Protein AF-A0A7S1WUM9-F1 (afdb_monomer)

Structure (mmCIF, N/CA/C/O backbone):
data_AF-A0A7S1WUM9-F1
#
_entry.id   AF-A0A7S1WUM9-F1
#
loop_
_atom_site.group_PDB
_atom_site.id
_atom_site.type_symbol
_atom_site.label_atom_id
_atom_site.label_alt_id
_atom_site.label_comp_id
_atom_site.label_asym_id
_atom_site.label_entity_id
_atom_site.label_seq_id
_atom_site.pdbx_PDB_ins_code
_atom_site.Cartn_x
_atom_site.Cartn_y
_atom_site.Cartn_z
_atom_site.occupancy
_atom_site.B_iso_or_equiv
_atom_site.auth_seq_id
_atom_site.auth_comp_id
_atom_site.auth_asym_id
_atom_site.auth_atom_id
_atom_site.pdbx_PDB_model_num
ATOM 1 N N . VAL A 1 1 ? 24.558 -25.587 -34.928 1.00 69.81 1 VAL A N 1
ATOM 2 C CA . VAL A 1 1 ? 23.870 -26.455 -33.941 1.00 69.81 1 VAL A CA 1
ATOM 3 C C . VAL A 1 1 ? 24.224 -26.083 -32.507 1.00 69.81 1 VAL A C 1
ATOM 5 O O . VAL A 1 1 ? 23.388 -25.421 -31.928 1.00 69.81 1 VAL A O 1
ATOM 8 N N . GLU A 1 2 ? 25.403 -26.386 -31.938 1.00 59.47 2 GLU A N 1
ATOM 9 C CA . GLU A 1 2 ? 25.728 -25.939 -30.555 1.00 59.47 2 GLU A CA 1
ATOM 10 C C . GLU A 1 2 ? 25.778 -24.409 -30.429 1.00 59.47 2 GLU A C 1
ATOM 12 O O . GLU A 1 2 ? 25.029 -23.857 -29.640 1.00 59.47 2 GLU A O 1
ATOM 17 N N . ALA A 1 3 ? 26.502 -23.709 -31.309 1.00 61.97 3 ALA A N 1
ATOM 18 C CA . ALA A 1 3 ? 26.532 -22.238 -31.314 1.00 61.97 3 ALA A CA 1
ATOM 19 C C . ALA A 1 3 ? 25.175 -21.573 -31.644 1.00 61.97 3 ALA A C 1
ATOM 21 O O . ALA A 1 3 ? 24.934 -20.433 -31.272 1.00 61.97 3 ALA A O 1
ATOM 22 N N . GLU A 1 4 ? 24.275 -22.276 -32.343 1.00 60.28 4 GLU A N 1
ATOM 23 C CA . GLU A 1 4 ? 22.903 -21.789 -32.590 1.00 60.28 4 GLU A CA 1
ATOM 24 C C . GLU A 1 4 ? 21.967 -22.080 -31.412 1.00 60.28 4 GLU A C 1
ATOM 26 O O . GLU A 1 4 ? 20.966 -21.392 -31.249 1.00 60.28 4 GLU A O 1
ATOM 31 N N . ALA A 1 5 ? 22.257 -23.111 -30.614 1.00 61.12 5 ALA A N 1
ATOM 32 C CA . ALA A 1 5 ? 21.533 -23.406 -29.385 1.00 61.12 5 ALA A CA 1
ATOM 33 C C . ALA A 1 5 ? 21.962 -22.453 -28.259 1.00 61.12 5 ALA A C 1
ATOM 35 O O . ALA A 1 5 ? 21.107 -21.981 -27.524 1.00 61.12 5 ALA A O 1
ATOM 36 N N . GLU A 1 6 ? 23.253 -22.120 -28.182 1.00 52.31 6 GLU A N 1
ATOM 37 C CA . GLU A 1 6 ? 23.817 -21.147 -27.237 1.00 52.31 6 GLU A CA 1
ATOM 38 C C . GLU A 1 6 ? 23.295 -19.728 -27.530 1.00 52.31 6 GLU A C 1
ATOM 40 O O . GLU A 1 6 ? 22.715 -19.099 -26.655 1.00 52.31 6 GLU A O 1
ATOM 45 N N . ALA A 1 7 ? 23.327 -19.288 -28.796 1.00 61.97 7 ALA A N 1
ATOM 46 C CA . ALA A 1 7 ? 22.770 -17.989 -29.191 1.00 61.97 7 ALA A CA 1
ATOM 47 C C . ALA A 1 7 ? 21.246 -17.871 -28.970 1.00 61.97 7 ALA A C 1
ATOM 49 O O . ALA A 1 7 ? 20.741 -16.781 -28.721 1.00 61.97 7 ALA A O 1
ATOM 50 N N . ARG A 1 8 ? 20.498 -18.982 -29.054 1.00 60.75 8 ARG A N 1
ATOM 51 C CA . ARG A 1 8 ? 19.055 -18.998 -28.753 1.00 60.75 8 ARG A CA 1
ATOM 52 C C . ARG A 1 8 ? 18.754 -18.906 -27.260 1.00 60.75 8 ARG A C 1
ATOM 54 O O . ARG A 1 8 ? 17.743 -18.312 -26.905 1.00 60.75 8 ARG A O 1
ATOM 61 N N . LEU A 1 9 ? 19.600 -19.490 -26.411 1.00 57.97 9 LEU A N 1
ATOM 62 C CA . LEU A 1 9 ? 19.471 -19.366 -24.957 1.00 57.97 9 LEU A CA 1
ATOM 63 C C . LEU A 1 9 ? 19.752 -17.925 -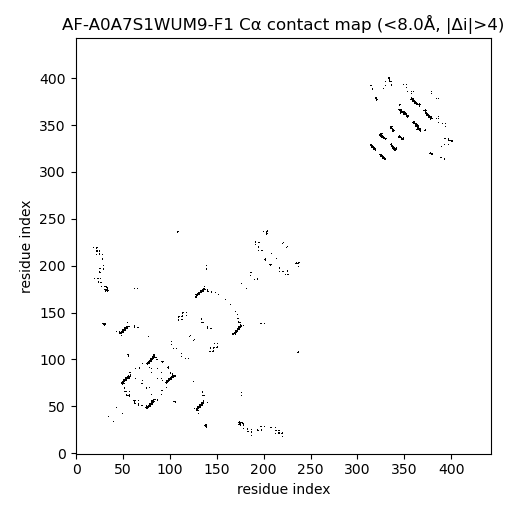24.512 1.00 57.97 9 LEU A C 1
ATOM 65 O O . LEU A 1 9 ? 18.988 -17.383 -23.720 1.00 57.97 9 LEU A O 1
ATOM 69 N N . ASP A 1 10 ? 20.749 -17.273 -25.115 1.00 67.06 10 ASP A N 1
ATOM 70 C CA . ASP A 1 10 ? 21.059 -15.868 -24.834 1.00 67.06 10 ASP A CA 1
ATOM 71 C C . ASP A 1 10 ? 19.904 -14.922 -25.229 1.00 67.06 10 ASP A C 1
ATOM 73 O O . ASP A 1 10 ? 19.583 -13.996 -24.488 1.00 67.06 10 ASP A O 1
ATOM 77 N N . GLU A 1 11 ? 19.223 -15.156 -26.360 1.00 58.12 11 GLU A N 1
ATOM 78 C CA . GLU A 1 11 ? 18.063 -14.343 -26.772 1.00 58.12 11 GLU A CA 1
ATOM 79 C C . GLU A 1 11 ? 16.829 -14.544 -25.865 1.00 58.12 11 GLU A C 1
ATOM 81 O O . GLU A 1 11 ? 16.132 -13.574 -25.544 1.00 58.12 11 GLU A O 1
ATOM 86 N N . GLU A 1 12 ? 16.549 -15.776 -25.420 1.00 62.12 12 GLU A N 1
ATOM 87 C CA . GLU A 1 12 ? 15.447 -16.062 -24.485 1.00 62.12 12 GLU A CA 1
ATOM 88 C C . GLU A 1 12 ? 15.706 -15.475 -23.085 1.00 62.12 12 GLU A C 1
ATOM 90 O O . GLU A 1 12 ? 14.779 -14.967 -22.451 1.00 62.12 12 GLU A O 1
ATOM 95 N N . ASP A 1 13 ? 16.957 -15.465 -22.619 1.00 62.09 13 ASP A N 1
ATOM 96 C CA . ASP A 1 13 ? 17.315 -14.895 -21.317 1.00 62.09 13 ASP A CA 1
ATOM 97 C C . ASP A 1 13 ? 17.349 -13.357 -21.334 1.00 62.09 13 ASP A C 1
ATOM 99 O O . ASP A 1 13 ? 16.889 -12.727 -20.378 1.00 62.09 13 ASP A O 1
ATOM 103 N N . ILE A 1 14 ? 17.793 -12.733 -22.433 1.00 54.38 14 ILE A N 1
ATOM 104 C CA . ILE A 1 14 ? 17.732 -11.269 -22.607 1.00 54.38 14 ILE A CA 1
ATOM 105 C C . ILE A 1 14 ? 16.276 -10.794 -22.648 1.00 54.38 14 ILE A C 1
ATOM 107 O O . ILE A 1 14 ? 15.906 -9.875 -21.917 1.00 54.38 14 ILE A O 1
ATOM 111 N N . THR A 1 15 ? 15.424 -11.450 -23.443 1.00 60.97 15 THR A N 1
ATOM 112 C CA . THR A 1 15 ? 14.000 -11.081 -23.529 1.00 60.97 15 THR A CA 1
ATOM 113 C C . THR A 1 15 ? 13.270 -11.290 -22.205 1.00 60.97 15 THR A C 1
ATOM 115 O O . THR A 1 15 ? 12.391 -10.504 -21.849 1.00 60.97 15 THR A O 1
ATOM 118 N N . ARG A 1 16 ? 13.652 -12.305 -21.426 1.00 62.53 16 ARG A N 1
ATOM 119 C CA . ARG A 1 16 ? 13.125 -12.510 -20.075 1.00 62.53 16 ARG A CA 1
ATOM 120 C C . ARG A 1 16 ? 13.556 -11.401 -19.111 1.00 62.53 16 ARG A C 1
ATOM 122 O O . ARG A 1 16 ? 12.720 -10.910 -18.357 1.00 62.53 16 ARG A O 1
ATOM 129 N N . PHE A 1 17 ? 14.817 -10.975 -19.169 1.00 58.78 17 PHE A N 1
ATOM 130 C CA . PHE A 1 17 ? 15.350 -9.914 -18.312 1.00 58.78 17 PHE A CA 1
ATOM 131 C C . PHE A 1 17 ? 14.717 -8.542 -18.604 1.00 58.78 17 PHE A C 1
ATOM 133 O O . PHE A 1 17 ? 14.328 -7.831 -17.679 1.00 58.78 17 PHE A O 1
ATOM 140 N N . GLU A 1 18 ? 14.539 -8.189 -19.881 1.00 61.97 18 GLU A N 1
ATOM 141 C CA . GLU A 1 18 ? 13.890 -6.930 -20.288 1.00 61.97 18 GLU A CA 1
ATOM 142 C C . GLU A 1 18 ? 12.418 -6.861 -19.842 1.00 61.97 18 GLU A C 1
ATOM 144 O O . GLU A 1 18 ? 11.923 -5.812 -19.415 1.00 61.97 18 GLU A O 1
ATOM 149 N N . VAL A 1 19 ? 11.712 -7.995 -19.881 1.00 69.50 19 VAL A N 1
ATOM 150 C CA . VAL A 1 19 ? 10.331 -8.090 -19.390 1.00 69.50 19 VAL A CA 1
ATOM 151 C C . VAL A 1 19 ? 10.277 -7.913 -17.868 1.00 69.50 19 VAL A C 1
ATOM 153 O O . VAL A 1 19 ? 9.386 -7.216 -17.376 1.00 69.50 19 VAL A O 1
ATOM 156 N N . ASP A 1 20 ? 11.231 -8.472 -17.122 1.00 79.31 20 ASP A N 1
ATOM 157 C CA . ASP A 1 20 ? 11.297 -8.364 -15.658 1.00 79.31 20 ASP A CA 1
ATOM 158 C C . ASP A 1 20 ? 11.531 -6.915 -15.182 1.00 79.31 20 ASP A C 1
ATOM 160 O O . ASP A 1 20 ? 10.904 -6.475 -14.211 1.00 79.31 20 ASP A O 1
ATOM 164 N N . GLU A 1 21 ? 12.342 -6.121 -15.892 1.00 83.38 21 GLU A N 1
ATOM 165 C CA . GLU A 1 21 ? 12.507 -4.688 -15.594 1.00 83.38 21 GLU A CA 1
ATOM 166 C C . GLU A 1 21 ? 11.204 -3.897 -15.794 1.00 83.38 21 GLU A C 1
ATOM 168 O O . GLU A 1 21 ? 10.834 -3.064 -14.954 1.00 83.38 21 GLU A O 1
ATOM 173 N N . CYS A 1 22 ? 10.457 -4.192 -16.865 1.00 88.62 22 CYS A N 1
ATOM 174 C CA . CYS A 1 22 ? 9.168 -3.548 -17.124 1.00 88.62 22 CYS A CA 1
ATOM 175 C C . CYS A 1 22 ? 8.186 -3.778 -15.969 1.00 88.62 22 CYS A C 1
ATOM 177 O O . CYS A 1 22 ? 7.487 -2.853 -15.540 1.00 88.62 22 CYS A O 1
ATOM 179 N N . TRP A 1 23 ? 8.162 -4.995 -15.421 1.00 90.19 23 TRP A N 1
ATOM 180 C CA . TRP A 1 23 ? 7.306 -5.339 -14.290 1.00 90.19 23 TRP A CA 1
ATOM 181 C C . TRP A 1 23 ? 7.615 -4.509 -13.046 1.00 90.19 23 TRP A C 1
ATOM 183 O O . TRP A 1 23 ? 6.692 -4.009 -12.401 1.00 90.19 23 TRP A O 1
ATOM 193 N N . VAL A 1 24 ? 8.893 -4.301 -12.723 1.00 88.56 24 VAL A N 1
ATOM 194 C CA . VAL A 1 24 ? 9.304 -3.489 -11.566 1.00 88.56 24 VAL A CA 1
ATOM 195 C C . VAL A 1 24 ? 8.852 -2.035 -11.724 1.00 88.56 24 VAL A C 1
ATOM 197 O O . VAL A 1 24 ? 8.306 -1.450 -10.781 1.00 88.56 24 VAL A O 1
ATOM 200 N N . HIS A 1 25 ? 9.015 -1.460 -12.920 1.00 90.00 25 HIS A N 1
ATOM 201 C CA . HIS A 1 25 ? 8.582 -0.090 -13.213 1.00 90.00 25 HIS A CA 1
ATOM 202 C C . HIS A 1 25 ? 7.071 0.106 -13.077 1.00 90.00 25 HIS A C 1
ATOM 204 O O . HIS A 1 25 ? 6.632 1.166 -12.623 1.00 90.00 25 HIS A O 1
ATOM 210 N N . VAL A 1 26 ? 6.280 -0.908 -13.432 1.00 90.44 26 VAL A N 1
ATOM 211 C CA . VAL A 1 26 ? 4.820 -0.880 -13.288 1.00 90.44 26 VAL A CA 1
ATOM 212 C C . VAL A 1 26 ? 4.376 -1.157 -11.855 1.00 90.44 26 VAL A C 1
ATOM 214 O O . VAL A 1 26 ? 3.419 -0.542 -11.389 1.00 90.44 26 VAL A O 1
ATOM 217 N N . TYR A 1 27 ? 5.064 -2.040 -11.135 1.00 89.62 27 TYR A N 1
ATOM 218 C CA . TYR A 1 27 ? 4.685 -2.435 -9.781 1.00 89.62 27 TYR A CA 1
ATOM 219 C C . TYR A 1 27 ? 4.923 -1.328 -8.751 1.00 89.62 27 TYR A C 1
ATOM 221 O O . TYR A 1 27 ? 4.091 -1.102 -7.870 1.00 89.62 27 TYR A O 1
ATOM 229 N N . TRP A 1 28 ? 6.041 -0.604 -8.848 1.00 87.69 28 TRP A N 1
ATOM 230 C CA . TRP A 1 28 ? 6.420 0.369 -7.820 1.00 87.69 28 TRP A CA 1
ATOM 231 C C . TRP A 1 28 ? 5.360 1.463 -7.577 1.00 87.69 28 TRP A C 1
ATOM 233 O O . TRP A 1 28 ? 5.009 1.693 -6.417 1.00 87.69 28 TRP A O 1
ATOM 243 N N . PRO A 1 29 ? 4.754 2.076 -8.613 1.00 87.44 29 PRO A N 1
ATOM 244 C CA . PRO A 1 29 ? 3.656 3.032 -8.443 1.00 87.44 29 PRO A CA 1
ATOM 245 C C . PRO A 1 29 ? 2.367 2.447 -7.844 1.00 87.44 29 PRO A C 1
ATOM 247 O O . PRO A 1 29 ? 1.528 3.203 -7.348 1.00 87.44 29 PRO A O 1
ATOM 250 N N . LEU A 1 30 ? 2.184 1.122 -7.903 1.00 86.06 30 LEU A N 1
ATOM 251 C CA . LEU A 1 30 ? 1.057 0.434 -7.266 1.00 86.06 30 LEU A CA 1
ATOM 252 C C . LEU A 1 30 ? 1.284 0.249 -5.773 1.00 86.06 30 LEU A C 1
ATOM 254 O O . LEU A 1 30 ? 0.333 0.232 -4.992 1.00 86.06 30 LEU A O 1
ATOM 258 N N . SER A 1 31 ? 2.538 0.077 -5.382 1.00 84.31 31 SER A N 1
ATOM 259 C CA . SER A 1 31 ? 2.900 -0.261 -4.020 1.00 84.31 31 SER A CA 1
ATOM 260 C C . SER A 1 31 ? 2.681 0.900 -3.042 1.00 84.31 31 SER A C 1
ATOM 262 O O . SER A 1 31 ? 2.746 2.077 -3.402 1.00 84.31 31 SER A O 1
ATOM 264 N N . TYR A 1 32 ? 2.406 0.565 -1.782 1.00 81.12 32 TYR A N 1
ATOM 265 C CA . TYR A 1 32 ? 2.444 1.521 -0.679 1.00 81.12 32 TYR A CA 1
ATOM 266 C C . TYR A 1 32 ? 3.687 1.276 0.158 1.00 81.12 32 TYR A C 1
ATOM 268 O O . TYR A 1 32 ? 4.135 0.146 0.318 1.00 81.12 32 TYR A O 1
ATOM 276 N N . THR A 1 33 ? 4.238 2.335 0.738 1.00 78.31 33 THR A N 1
ATOM 277 C CA . THR A 1 33 ? 5.192 2.148 1.827 1.00 78.31 33 THR A CA 1
ATOM 278 C C . THR A 1 33 ? 4.402 1.875 3.093 1.00 78.31 33 THR A C 1
ATOM 280 O O . THR A 1 33 ? 3.516 2.652 3.466 1.00 78.31 33 THR A O 1
ATOM 283 N N . LYS A 1 34 ? 4.719 0.764 3.751 1.00 84.00 34 LYS A N 1
ATOM 284 C CA . LYS A 1 34 ? 4.162 0.436 5.054 1.00 84.00 34 LYS A CA 1
ATOM 285 C C . LYS A 1 34 ? 4.488 1.565 6.045 1.00 84.00 34 LYS A C 1
ATOM 287 O O . LYS A 1 34 ? 5.635 2.012 6.109 1.00 84.00 34 LYS A O 1
ATOM 292 N N . PRO A 1 35 ? 3.499 2.078 6.801 1.00 85.19 35 PRO A N 1
ATOM 293 C CA . PRO A 1 35 ? 3.751 3.164 7.738 1.00 85.19 35 PRO A CA 1
ATOM 294 C C . PRO A 1 35 ? 4.693 2.710 8.855 1.00 85.19 35 PRO A C 1
ATOM 296 O O . PRO A 1 35 ? 4.634 1.563 9.311 1.00 85.19 35 PRO A O 1
ATOM 299 N N . ALA A 1 36 ? 5.518 3.637 9.350 1.00 87.69 36 ALA A N 1
ATOM 300 C CA . ALA A 1 36 ? 6.345 3.388 10.522 1.00 87.69 36 ALA A CA 1
ATOM 301 C C . ALA A 1 36 ? 5.470 2.956 11.709 1.00 87.69 36 ALA A C 1
ATOM 303 O O . ALA A 1 36 ? 4.400 3.517 11.957 1.00 87.69 36 ALA A O 1
ATOM 304 N N . LEU A 1 37 ? 5.932 1.963 12.475 1.00 88.31 37 LEU A N 1
ATOM 305 C CA . LEU A 1 37 ? 5.142 1.376 13.563 1.00 88.31 37 LEU A CA 1
ATOM 306 C C . LEU A 1 37 ? 4.746 2.407 14.638 1.00 88.31 37 LEU A C 1
ATOM 308 O O . LEU A 1 37 ? 3.677 2.288 15.239 1.00 88.31 37 LEU A O 1
ATOM 312 N N . SER A 1 38 ? 5.597 3.407 14.889 1.00 88.75 38 SER A N 1
ATOM 313 C CA . SER A 1 38 ? 5.311 4.515 15.807 1.00 88.75 38 SER A CA 1
ATOM 314 C C . SER A 1 38 ? 4.105 5.329 15.351 1.00 88.75 38 SER A C 1
ATOM 316 O O . SER A 1 38 ? 3.185 5.547 16.137 1.00 88.75 38 SER A O 1
ATOM 318 N N . ASP A 1 39 ? 4.093 5.715 14.079 1.00 87.62 39 ASP A N 1
ATOM 319 C CA . ASP A 1 39 ? 3.082 6.590 13.488 1.00 87.62 39 ASP A CA 1
ATOM 320 C C . ASP A 1 39 ? 1.768 5.834 13.335 1.00 87.62 39 ASP A C 1
ATOM 322 O O . ASP A 1 39 ? 0.706 6.339 13.694 1.00 87.62 39 ASP A O 1
ATOM 326 N N . PHE A 1 40 ? 1.862 4.569 12.920 1.00 90.88 40 PHE A N 1
ATOM 327 C CA . PHE A 1 40 ? 0.745 3.636 12.880 1.00 90.88 40 PHE A CA 1
ATOM 328 C C . PHE A 1 40 ? 0.046 3.543 14.243 1.00 90.88 40 PHE A C 1
ATOM 330 O O . PHE A 1 40 ? -1.157 3.768 14.351 1.00 90.88 40 PHE A O 1
ATOM 337 N N . ARG A 1 41 ? 0.798 3.285 15.320 1.00 91.69 41 ARG A N 1
ATOM 338 C CA . ARG A 1 41 ? 0.235 3.204 16.679 1.00 91.69 41 ARG A CA 1
ATOM 339 C C . ARG A 1 41 ? -0.295 4.544 17.179 1.00 91.69 41 ARG A C 1
ATOM 341 O O . ARG A 1 41 ? -1.298 4.563 17.890 1.00 91.69 41 ARG A O 1
ATOM 348 N N . LEU A 1 42 ? 0.389 5.642 16.863 1.00 87.88 42 LEU A N 1
ATOM 349 C CA . LEU A 1 42 ? -0.033 6.982 17.259 1.00 87.88 42 LEU A CA 1
ATOM 350 C C . LEU A 1 42 ? -1.377 7.347 16.625 1.00 87.88 42 LEU A C 1
ATOM 352 O O . LEU A 1 42 ? -2.227 7.917 17.308 1.00 87.88 42 LEU A O 1
ATOM 356 N N . GLU A 1 43 ? -1.579 6.994 15.357 1.00 88.31 43 GLU A N 1
ATOM 357 C CA . GLU A 1 43 ? -2.841 7.218 14.659 1.00 88.31 43 GLU A CA 1
ATOM 358 C C . GLU A 1 43 ? -3.961 6.363 15.255 1.00 88.31 43 GLU A C 1
ATOM 360 O O . GLU A 1 43 ? -4.990 6.895 15.662 1.00 88.31 43 GLU A O 1
ATOM 365 N N . LEU A 1 44 ? -3.734 5.056 15.416 1.00 90.06 44 LEU A N 1
ATOM 366 C CA . LEU A 1 44 ? -4.752 4.133 15.926 1.00 90.06 44 LEU A CA 1
ATOM 367 C C . LEU A 1 44 ? -5.259 4.481 17.332 1.00 90.06 44 LEU A C 1
ATOM 369 O O . LEU A 1 44 ? -6.443 4.313 17.609 1.00 90.06 44 LEU A O 1
ATOM 373 N N . ARG A 1 45 ? -4.404 5.022 18.211 1.00 88.62 45 ARG A N 1
ATOM 374 C CA . ARG A 1 45 ? -4.787 5.433 19.580 1.00 88.62 45 ARG A CA 1
ATOM 375 C C . ARG A 1 45 ? -5.853 6.529 19.632 1.00 88.62 45 ARG A C 1
ATOM 377 O O . ARG A 1 45 ? -6.424 6.751 20.696 1.00 88.62 45 ARG A O 1
ATOM 384 N N . LYS A 1 46 ? -6.098 7.233 18.525 1.00 85.69 46 LYS A N 1
ATOM 385 C CA . LYS A 1 46 ? -7.116 8.289 18.433 1.00 85.69 46 LYS A CA 1
ATOM 386 C C . LYS A 1 46 ? -8.530 7.732 18.256 1.00 85.69 46 LYS A C 1
ATOM 388 O O . LYS A 1 46 ? -9.487 8.488 18.396 1.00 85.69 46 LYS A O 1
ATOM 393 N N . HIS A 1 47 ? -8.665 6.443 17.942 1.00 86.25 47 HIS A N 1
ATOM 394 C CA . HIS A 1 47 ? -9.936 5.815 17.594 1.00 86.25 47 HIS A CA 1
ATOM 395 C C . HIS A 1 47 ? -10.363 4.806 18.661 1.00 86.25 47 HIS A C 1
ATOM 397 O O . HIS A 1 47 ? -9.536 4.102 19.236 1.00 86.25 47 HIS A O 1
ATOM 403 N N . ALA A 1 48 ? -11.671 4.746 18.924 1.00 85.25 48 ALA A N 1
ATOM 404 C CA . ALA A 1 48 ? -12.241 3.841 19.920 1.00 85.25 48 ALA A CA 1
ATOM 405 C C . ALA A 1 48 ? -12.223 2.377 19.457 1.00 85.25 48 ALA A C 1
ATOM 407 O O . ALA A 1 48 ? -12.005 1.474 20.261 1.00 85.25 48 ALA A O 1
ATOM 408 N N . GLU A 1 49 ? -12.437 2.154 18.160 1.00 89.62 49 GLU A N 1
ATOM 409 C CA . GLU A 1 49 ? -12.470 0.832 17.546 1.00 89.62 49 GLU A CA 1
ATOM 410 C C . GLU A 1 49 ? -11.540 0.797 16.328 1.00 89.62 49 GLU A C 1
ATOM 412 O O . GLU A 1 49 ? -11.492 1.739 15.527 1.00 89.62 49 GLU A O 1
ATOM 417 N N . VAL A 1 50 ? -10.795 -0.300 16.185 1.00 93.19 50 VAL A N 1
ATOM 418 C CA . VAL A 1 50 ? -9.970 -0.558 15.003 1.00 93.19 50 VAL A CA 1
ATOM 419 C C . VAL A 1 50 ? -10.531 -1.748 14.242 1.00 93.19 50 VAL A C 1
ATOM 421 O O . VAL A 1 50 ? -10.726 -2.831 14.797 1.00 93.19 50 VAL A O 1
ATOM 424 N N . VAL A 1 51 ? -10.758 -1.524 12.954 1.00 94.25 51 VAL A N 1
ATOM 425 C CA . VAL A 1 51 ? -11.229 -2.496 11.976 1.00 94.25 51 VAL A CA 1
ATOM 426 C C . VAL A 1 51 ? -10.074 -2.848 11.060 1.00 94.25 51 VAL A C 1
ATOM 428 O O . VAL A 1 51 ? -9.474 -1.958 10.462 1.00 94.25 51 VAL A O 1
ATOM 431 N N . VAL A 1 52 ? -9.792 -4.135 10.899 1.00 95.38 52 VAL A N 1
ATOM 432 C CA . VAL A 1 52 ? -8.808 -4.612 9.923 1.00 95.38 52 VAL A CA 1
ATOM 433 C C . VAL A 1 52 ? -9.537 -5.284 8.770 1.00 95.38 52 VAL A C 1
ATOM 435 O O . VAL A 1 52 ? -10.359 -6.175 8.975 1.00 95.38 52 VAL A O 1
ATOM 438 N N . ILE A 1 53 ? -9.242 -4.855 7.547 1.00 95.12 53 ILE A N 1
ATOM 439 C CA . ILE A 1 53 ? -9.760 -5.456 6.319 1.00 95.12 53 ILE A CA 1
ATOM 440 C C . ILE A 1 53 ? -8.599 -6.143 5.609 1.00 95.12 53 ILE A C 1
ATOM 442 O O . ILE A 1 53 ? -7.721 -5.471 5.073 1.00 95.12 53 ILE A O 1
ATOM 446 N N . GLY A 1 54 ? -8.614 -7.474 5.596 1.00 94.88 54 GLY A N 1
ATOM 447 C CA . GLY A 1 54 ? -7.683 -8.289 4.823 1.00 94.88 54 GLY A CA 1
ATOM 448 C C . GLY A 1 54 ? -8.171 -8.413 3.383 1.00 94.88 54 GLY A C 1
ATOM 449 O O . GLY A 1 54 ? -9.084 -9.195 3.083 1.00 94.88 54 GLY A O 1
ATOM 450 N N . TRP A 1 55 ? -7.594 -7.624 2.483 1.00 92.62 55 TRP A N 1
ATOM 451 C CA . TRP A 1 55 ? -8.015 -7.587 1.093 1.00 92.62 55 TRP A CA 1
ATOM 452 C C . TRP A 1 55 ? -7.491 -8.790 0.306 1.00 92.62 55 TRP A C 1
ATOM 454 O O . TRP A 1 55 ? -6.288 -9.009 0.224 1.00 92.62 55 TRP A O 1
ATOM 464 N N . ASN A 1 56 ? -8.401 -9.579 -0.263 1.00 91.94 56 ASN A N 1
ATOM 465 C CA . ASN A 1 56 ? -8.129 -10.897 -0.837 1.00 91.94 56 ASN A CA 1
ATOM 466 C C . ASN A 1 56 ? -7.501 -11.913 0.143 1.00 91.94 56 ASN A C 1
ATOM 468 O O . ASN A 1 56 ? -6.963 -12.936 -0.278 1.00 91.94 56 ASN A O 1
ATOM 472 N N . ALA A 1 57 ? -7.581 -11.669 1.456 1.00 94.75 57 ALA A N 1
ATOM 473 C CA . ALA A 1 57 ? -6.993 -12.542 2.474 1.00 94.75 57 ALA A CA 1
ATOM 474 C C . ALA A 1 57 ? -7.499 -13.992 2.390 1.00 94.75 57 ALA A C 1
ATOM 476 O O . ALA A 1 57 ? -6.781 -14.918 2.752 1.00 94.75 57 ALA A O 1
ATOM 477 N N . ALA A 1 58 ? -8.723 -14.218 1.905 1.00 95.12 58 ALA A N 1
ATOM 478 C CA . ALA A 1 58 ? -9.263 -15.567 1.778 1.00 95.12 58 ALA A CA 1
ATOM 479 C C . ALA A 1 58 ? -8.526 -16.420 0.724 1.00 95.12 58 ALA A C 1
ATOM 481 O O . ALA A 1 58 ? -8.439 -17.636 0.880 1.00 95.12 58 ALA A O 1
ATOM 482 N N . GLY A 1 59 ? -7.989 -15.787 -0.327 1.00 91.81 59 GLY A N 1
ATOM 483 C CA . GLY A 1 59 ? -7.207 -16.443 -1.381 1.00 91.81 59 GLY A CA 1
ATOM 484 C C . GLY A 1 59 ? -5.691 -16.301 -1.216 1.00 91.81 59 GLY A C 1
ATOM 485 O O . GLY A 1 59 ? -4.935 -17.016 -1.869 1.00 91.81 59 GLY A O 1
ATOM 486 N N . ASP A 1 60 ? -5.238 -15.403 -0.341 1.00 92.31 60 ASP A N 1
ATOM 487 C CA . ASP A 1 60 ? -3.835 -15.027 -0.194 1.00 92.31 60 ASP A CA 1
ATOM 488 C C . ASP A 1 60 ? -3.347 -15.235 1.246 1.00 92.31 60 ASP A C 1
ATOM 490 O O . ASP A 1 60 ? -3.624 -14.440 2.148 1.00 92.31 60 ASP A O 1
ATOM 494 N N . LYS A 1 61 ? -2.589 -16.318 1.458 1.00 93.69 61 LYS A N 1
ATOM 495 C CA . LYS A 1 61 ? -2.096 -16.724 2.784 1.00 93.69 61 LYS A CA 1
ATOM 496 C C . LYS A 1 61 ? -1.169 -15.692 3.422 1.00 93.69 61 LYS A C 1
ATOM 498 O O . LYS A 1 61 ? -1.224 -15.526 4.638 1.00 93.69 61 LYS A O 1
ATOM 503 N N . GLU A 1 62 ? -0.353 -15.000 2.629 1.00 92.19 62 GLU A N 1
ATOM 504 C CA . GLU A 1 62 ? 0.554 -13.971 3.151 1.00 92.19 62 GLU A CA 1
ATOM 505 C C . GLU A 1 62 ? -0.239 -12.757 3.628 1.00 92.19 62 GLU A C 1
ATOM 507 O O . GLU A 1 62 ? 0.024 -12.229 4.706 1.00 92.19 62 GLU A O 1
ATOM 512 N N . ILE A 1 63 ? -1.281 -12.364 2.888 1.00 93.69 63 ILE A N 1
ATOM 513 C CA . ILE A 1 63 ? -2.173 -11.290 3.333 1.00 93.69 63 ILE A CA 1
ATOM 514 C C . ILE A 1 63 ? -3.004 -11.703 4.540 1.00 93.69 63 ILE A C 1
ATOM 516 O O . ILE A 1 63 ? -3.175 -10.885 5.443 1.00 93.69 63 ILE A O 1
ATOM 520 N N . MET A 1 64 ? -3.483 -12.947 4.611 1.00 96.38 64 MET A N 1
ATOM 521 C CA . MET A 1 64 ? -4.140 -13.444 5.820 1.00 96.38 64 MET A CA 1
ATOM 522 C C . MET A 1 64 ? -3.202 -13.340 7.024 1.00 96.38 64 MET A C 1
ATOM 524 O O . MET A 1 64 ? -3.552 -12.703 8.012 1.00 96.38 64 MET A O 1
ATOM 528 N N . LYS A 1 65 ? -1.987 -13.889 6.918 1.00 95.56 65 LYS A N 1
ATOM 529 C CA . LYS A 1 65 ? -0.979 -13.845 7.983 1.00 95.56 65 LYS A CA 1
ATOM 530 C C . LYS A 1 65 ? -0.674 -12.410 8.417 1.00 95.56 65 LYS A C 1
ATOM 532 O O . LYS A 1 65 ? -0.791 -12.098 9.598 1.00 95.56 65 LYS A O 1
ATOM 537 N N . LEU A 1 66 ? -0.370 -11.524 7.467 1.00 94.12 66 LEU A N 1
ATOM 538 C CA . LEU A 1 66 ? -0.100 -10.114 7.747 1.00 94.12 66 LEU A CA 1
ATOM 539 C C . LEU A 1 66 ? -1.303 -9.426 8.404 1.00 94.12 66 LEU A C 1
ATOM 541 O O . LEU A 1 66 ? -1.138 -8.609 9.304 1.00 94.12 66 LEU A O 1
ATOM 545 N N . SER A 1 67 ? -2.523 -9.760 7.982 1.00 95.81 67 SER A N 1
ATOM 546 C CA . SER A 1 67 ? -3.737 -9.197 8.575 1.00 95.81 67 SER A CA 1
ATOM 547 C C . SER A 1 67 ? -3.903 -9.601 10.037 1.00 95.81 67 SER A C 1
ATOM 549 O O . SER A 1 67 ? -4.275 -8.759 10.849 1.00 95.81 67 SER A O 1
ATOM 551 N N . LEU A 1 68 ? -3.591 -10.853 10.384 1.00 96.44 68 LEU A N 1
ATOM 552 C CA . LEU A 1 68 ? -3.616 -11.334 11.768 1.00 96.44 68 LEU A CA 1
ATOM 553 C C . LEU A 1 68 ? -2.566 -10.615 12.626 1.00 96.44 68 LEU A C 1
ATOM 555 O O . LEU A 1 68 ? -2.893 -10.125 13.706 1.00 96.44 68 LEU A O 1
ATOM 559 N N . GLU A 1 69 ? -1.342 -10.460 12.114 1.00 95.38 69 GLU A N 1
ATOM 560 C CA . GLU A 1 69 ? -0.291 -9.679 12.783 1.00 95.38 69 GLU A CA 1
ATOM 561 C C . GLU A 1 69 ? -0.743 -8.229 13.022 1.00 95.38 69 GLU A C 1
ATOM 563 O O . GLU A 1 69 ? -0.566 -7.673 14.108 1.00 95.38 69 GLU A O 1
ATOM 568 N N . VAL A 1 70 ? -1.388 -7.610 12.028 1.00 94.94 70 VAL A N 1
ATOM 569 C CA . VAL A 1 70 ? -1.952 -6.261 12.152 1.00 94.94 70 VAL A CA 1
ATOM 570 C C . VAL A 1 70 ? -3.084 -6.221 13.178 1.00 94.94 70 VAL A C 1
ATOM 572 O O . VAL A 1 70 ? -3.129 -5.273 13.962 1.00 94.94 70 VAL A O 1
ATOM 575 N N . CYS A 1 71 ? -3.966 -7.224 13.233 1.00 96.00 71 CYS A N 1
ATOM 576 C CA . CYS A 1 71 ? -5.008 -7.318 14.258 1.00 96.00 71 CYS A CA 1
ATOM 577 C C . CYS A 1 71 ? -4.416 -7.306 15.671 1.00 96.00 71 CYS A C 1
ATOM 579 O O . CYS A 1 71 ? -4.890 -6.549 16.521 1.00 96.00 71 CYS A O 1
ATOM 581 N N . GLU A 1 72 ? -3.360 -8.084 15.913 1.00 94.94 72 GLU A N 1
ATOM 582 C CA . GLU A 1 72 ? -2.665 -8.122 17.204 1.00 94.94 72 GLU A CA 1
ATOM 583 C C . GLU A 1 72 ? -1.989 -6.781 17.525 1.00 94.94 72 GLU A C 1
ATOM 585 O O . GLU A 1 72 ? -2.181 -6.215 18.607 1.00 94.94 72 GLU A O 1
ATOM 590 N N . LEU A 1 73 ? -1.239 -6.227 16.567 1.00 93.50 73 LEU A N 1
ATOM 591 C CA . LEU A 1 73 ? -0.516 -4.961 16.724 1.00 93.50 73 LEU A CA 1
ATOM 592 C C . LEU A 1 73 ? -1.449 -3.774 16.978 1.00 93.50 73 LEU A C 1
ATOM 594 O O . LEU A 1 73 ? -1.109 -2.878 17.758 1.00 93.50 73 LEU A O 1
ATOM 598 N N . ALA A 1 74 ? -2.595 -3.763 16.303 1.00 93.62 74 ALA A N 1
ATOM 599 C CA . ALA A 1 74 ? -3.594 -2.708 16.365 1.00 93.62 74 ALA A CA 1
ATOM 600 C C . ALA A 1 74 ? -4.617 -2.903 17.491 1.00 93.62 74 ALA A C 1
ATOM 602 O O . ALA A 1 74 ? -5.385 -1.981 17.758 1.00 93.62 74 ALA A O 1
ATOM 603 N N . ARG A 1 75 ? -4.634 -4.079 18.142 1.00 94.31 75 ARG A N 1
ATOM 604 C CA . ARG A 1 75 ? -5.710 -4.511 19.050 1.00 94.31 75 ARG A CA 1
ATOM 605 C C . ARG A 1 75 ? -7.083 -4.353 18.392 1.00 94.31 75 ARG A C 1
ATOM 607 O O . ARG A 1 75 ? -7.977 -3.714 18.942 1.00 94.31 75 ARG A O 1
ATOM 614 N N . ALA A 1 76 ? -7.206 -4.886 17.180 1.00 94.62 76 ALA A N 1
ATOM 615 C CA . ALA A 1 76 ? -8.419 -4.765 16.386 1.00 94.62 76 ALA A CA 1
ATOM 616 C C . ALA A 1 76 ? -9.624 -5.358 17.125 1.00 94.62 76 ALA A C 1
ATOM 618 O O . ALA A 1 76 ? -9.553 -6.469 17.644 1.00 94.62 76 ALA A O 1
ATOM 619 N N . GLY A 1 77 ? -10.736 -4.622 17.146 1.00 93.94 77 GLY A N 1
ATOM 620 C CA . GLY A 1 77 ? -12.011 -5.130 17.662 1.00 93.94 77 GLY A CA 1
ATOM 621 C C . GLY A 1 77 ? -12.730 -6.008 16.641 1.00 93.94 77 GLY A C 1
ATOM 622 O O . GLY A 1 77 ? -13.524 -6.876 17.002 1.00 93.94 77 GLY A O 1
ATOM 623 N N . TYR A 1 78 ? -12.418 -5.807 15.359 1.00 95.56 78 TYR A N 1
ATOM 624 C CA . TYR A 1 78 ? -13.093 -6.478 14.266 1.00 95.56 78 TYR A CA 1
ATOM 625 C C . TYR A 1 78 ? -12.157 -6.729 13.077 1.00 95.56 78 TYR A C 1
ATOM 627 O O . TYR A 1 78 ? -11.366 -5.864 12.686 1.00 95.56 78 TYR A O 1
ATOM 635 N N . PHE A 1 79 ? -12.281 -7.911 12.476 1.00 96.88 79 PHE A N 1
ATOM 636 C CA . PHE A 1 79 ? -11.552 -8.331 11.286 1.00 96.88 79 PHE A CA 1
ATOM 637 C C . PHE A 1 79 ? -12.505 -8.775 10.174 1.00 96.88 79 PHE A C 1
ATOM 639 O O . PHE A 1 79 ? -13.441 -9.540 10.398 1.00 96.88 79 PHE A O 1
ATOM 646 N N . MET A 1 80 ? -12.238 -8.344 8.945 1.00 96.38 80 MET A N 1
ATOM 647 C CA . MET A 1 80 ? -12.976 -8.785 7.768 1.00 96.38 80 MET A CA 1
ATOM 648 C C . MET A 1 80 ? -12.021 -9.296 6.698 1.00 96.38 80 MET A C 1
ATOM 650 O O . MET A 1 80 ? -11.242 -8.527 6.135 1.00 96.38 80 MET A O 1
ATOM 654 N N . ALA A 1 81 ? -12.124 -10.584 6.380 1.00 96.50 81 ALA A N 1
ATOM 655 C CA . ALA A 1 81 ? -11.458 -11.152 5.219 1.00 96.50 81 ALA A CA 1
ATOM 656 C C . ALA A 1 81 ? -12.317 -10.949 3.970 1.00 96.50 81 ALA A C 1
ATOM 658 O O . ALA A 1 81 ? -13.546 -11.049 4.013 1.00 96.50 81 ALA A O 1
ATOM 659 N N . THR A 1 82 ? -11.659 -10.711 2.842 1.00 94.75 82 THR A N 1
ATOM 660 C CA . THR A 1 82 ? -12.308 -10.632 1.529 1.00 94.75 82 THR A CA 1
ATOM 661 C C . THR A 1 82 ? -11.689 -11.629 0.555 1.00 94.75 82 THR A C 1
ATOM 663 O O . THR A 1 82 ? -10.593 -12.141 0.795 1.00 94.75 82 THR A O 1
ATOM 666 N N . GLY A 1 83 ? -12.406 -11.923 -0.527 1.00 92.31 83 GLY A N 1
ATOM 667 C CA . GLY A 1 83 ? -11.967 -12.798 -1.613 1.00 92.31 83 GLY A CA 1
ATOM 668 C C . GLY A 1 83 ? -13.143 -13.456 -2.334 1.00 92.31 83 GLY A C 1
ATOM 669 O O . GLY A 1 83 ? -14.308 -13.236 -1.988 1.00 92.31 83 GLY A O 1
ATOM 670 N N . ASP A 1 84 ? -12.841 -14.297 -3.320 1.00 90.50 84 ASP A N 1
ATOM 671 C CA . ASP A 1 84 ? -13.858 -14.955 -4.154 1.00 90.50 84 ASP A CA 1
ATOM 672 C C . ASP A 1 84 ? -14.552 -16.138 -3.470 1.00 90.50 84 ASP A C 1
ATOM 674 O O . ASP A 1 84 ? -15.682 -16.493 -3.830 1.00 90.50 84 ASP A O 1
ATOM 678 N N . ALA A 1 85 ? -13.890 -16.734 -2.480 1.00 93.56 85 ALA A N 1
ATOM 679 C CA . ALA A 1 85 ? -14.362 -17.863 -1.692 1.00 93.56 85 ALA A CA 1
ATOM 680 C C . ALA A 1 85 ? -14.069 -17.634 -0.200 1.00 93.56 85 ALA A C 1
ATOM 682 O O . ALA A 1 85 ? -13.157 -16.868 0.116 1.00 93.56 85 ALA A O 1
ATOM 683 N N . PRO A 1 86 ? -14.826 -18.265 0.717 1.00 96.31 86 PRO A N 1
ATOM 684 C CA . PRO A 1 86 ? -14.552 -18.173 2.146 1.00 96.31 86 PRO A CA 1
ATOM 685 C C . PRO A 1 86 ? -13.135 -18.664 2.502 1.00 96.31 86 PRO A C 1
ATOM 687 O O . PRO A 1 86 ? -12.644 -19.595 1.859 1.00 96.31 86 PRO A O 1
ATOM 690 N N . PRO A 1 87 ? -12.497 -18.087 3.536 1.00 95.50 87 PRO A N 1
ATOM 691 C CA . PRO A 1 87 ? -11.218 -18.561 4.054 1.00 95.50 87 PRO A CA 1
ATOM 692 C C . PRO A 1 87 ? -11.293 -20.014 4.532 1.00 95.50 87 PRO A C 1
ATOM 694 O O . PRO A 1 87 ? -12.364 -20.506 4.896 1.00 95.50 87 PRO A O 1
ATOM 697 N N . ALA A 1 88 ? -10.143 -20.688 4.570 1.00 94.50 88 ALA A N 1
ATOM 698 C CA . ALA A 1 88 ? -10.048 -22.030 5.131 1.00 94.50 88 ALA A CA 1
ATOM 699 C C . ALA A 1 88 ? -10.467 -22.046 6.613 1.00 94.50 88 ALA A C 1
ATOM 701 O O . ALA A 1 88 ? -10.253 -21.084 7.354 1.00 94.50 88 ALA A O 1
ATOM 702 N N . GLU A 1 89 ? -11.051 -23.157 7.060 1.00 94.88 89 GLU A N 1
ATOM 703 C CA . GLU A 1 89 ? -11.441 -23.315 8.460 1.00 94.88 89 GLU A CA 1
ATOM 704 C C . GLU A 1 89 ? -10.223 -23.131 9.382 1.00 94.88 89 GLU A C 1
ATOM 706 O O . GLU A 1 89 ? -9.145 -23.669 9.131 1.00 94.88 89 GLU A O 1
ATOM 711 N N . GLY A 1 90 ? -10.382 -22.315 10.427 1.00 93.56 90 GLY A N 1
ATOM 712 C CA . GLY A 1 90 ? -9.312 -21.996 11.375 1.00 93.56 90 GLY A CA 1
ATOM 713 C C . GLY A 1 90 ? -8.274 -20.970 10.897 1.00 93.56 90 GLY A C 1
ATOM 714 O O . GLY A 1 90 ? -7.370 -20.656 11.663 1.00 93.56 90 GLY A O 1
ATOM 715 N N . SER A 1 91 ? -8.379 -20.414 9.681 1.00 94.56 91 SER A N 1
ATOM 716 C CA . SER A 1 91 ? -7.444 -19.370 9.220 1.00 94.56 91 SER A CA 1
ATOM 717 C C . SER A 1 91 ? -7.800 -17.959 9.699 1.00 94.56 91 SER A C 1
ATOM 719 O O . SER A 1 91 ? -7.011 -17.035 9.531 1.00 94.56 91 SER A O 1
ATOM 721 N N . MET A 1 92 ? -9.014 -17.774 10.213 1.00 95.69 92 MET A N 1
ATOM 722 C CA . MET A 1 92 ? -9.530 -16.497 10.708 1.00 95.69 92 MET A CA 1
ATOM 723 C C . MET A 1 92 ? -9.148 -16.306 12.181 1.00 95.69 92 MET A C 1
ATOM 725 O O . MET A 1 92 ? -9.005 -17.302 12.895 1.00 95.69 92 MET A O 1
ATOM 729 N N . PRO A 1 93 ? -9.020 -15.059 12.669 1.00 91.81 93 PRO A N 1
ATOM 730 C CA . PRO A 1 93 ? -8.782 -14.828 14.081 1.00 91.81 93 PRO A CA 1
ATOM 731 C C . PRO A 1 93 ? -9.973 -15.348 14.888 1.00 91.81 93 PRO A C 1
ATOM 733 O O . PRO A 1 93 ? -11.137 -15.197 14.498 1.00 91.81 93 PRO A O 1
ATOM 736 N N . VAL A 1 94 ? -9.637 -15.976 16.008 1.00 89.75 94 VAL A N 1
ATOM 737 C CA . VAL A 1 94 ? -10.571 -16.449 17.030 1.00 89.75 94 VAL A CA 1
ATOM 738 C C . VAL A 1 94 ? -10.625 -15.392 18.142 1.00 89.75 94 VAL A C 1
ATOM 740 O O . VAL A 1 94 ? -9.756 -14.519 18.195 1.00 89.75 94 VAL A O 1
ATOM 743 N N . ASP A 1 95 ? -11.652 -15.443 18.994 1.00 84.62 95 ASP A N 1
ATOM 744 C CA . ASP A 1 95 ? -11.878 -14.512 20.108 1.00 84.62 95 ASP A CA 1
ATOM 745 C C . ASP A 1 95 ? -10.579 -14.020 20.786 1.00 84.62 95 ASP A C 1
ATOM 747 O O . ASP A 1 95 ? -9.682 -14.821 21.071 1.00 84.62 95 ASP A O 1
ATOM 751 N N . PRO A 1 96 ? -10.469 -12.708 21.080 1.00 89.38 96 PRO A N 1
ATOM 752 C CA . PRO A 1 96 ? -11.575 -11.753 21.234 1.00 89.38 96 PRO A CA 1
ATOM 753 C C . PRO A 1 96 ? -11.947 -10.962 19.968 1.00 89.38 96 PRO A C 1
ATOM 755 O O . PRO A 1 96 ? -12.812 -10.089 20.034 1.00 89.38 96 PRO A O 1
ATOM 758 N N . VAL A 1 97 ? -11.282 -11.198 18.834 1.00 93.06 97 VAL A N 1
ATOM 759 C CA . VAL A 1 97 ? -11.517 -10.412 17.614 1.00 93.06 97 VAL A CA 1
ATOM 760 C C . VAL A 1 97 ? -12.728 -10.966 16.874 1.00 93.06 97 VAL A C 1
ATOM 762 O O . VAL A 1 97 ? -12.686 -12.080 16.350 1.00 93.06 97 VAL A O 1
ATOM 765 N N . LYS A 1 98 ? -13.797 -10.169 16.766 1.00 95.38 98 LYS A N 1
ATOM 766 C CA . LYS A 1 98 ? -14.950 -10.548 15.945 1.00 95.38 98 LYS A CA 1
ATOM 767 C C . LYS A 1 98 ? -14.522 -10.607 14.482 1.00 95.38 98 LYS A C 1
ATOM 769 O O . LYS A 1 98 ? -13.921 -9.661 13.976 1.00 95.38 98 LYS A O 1
ATOM 774 N N . SER A 1 99 ? -14.847 -11.693 13.790 1.00 96.38 99 SER A N 1
ATOM 775 C CA . SER A 1 99 ? -14.403 -11.900 12.416 1.00 96.38 99 SER A CA 1
ATOM 776 C C . SER A 1 99 ? -15.554 -12.194 11.456 1.00 96.38 99 SER A C 1
ATOM 778 O O . SER A 1 99 ? -16.563 -12.794 11.825 1.00 96.38 99 SER A O 1
ATOM 780 N N . SER A 1 100 ? -15.432 -11.733 10.210 1.00 96.75 100 SER A N 1
ATOM 781 C CA . SER A 1 100 ? -16.384 -12.068 9.149 1.00 96.75 100 SER A CA 1
ATOM 782 C C . SER A 1 100 ? -15.708 -12.210 7.786 1.00 96.75 100 SER A C 1
ATOM 784 O O . SER A 1 100 ? -14.558 -11.813 7.579 1.00 96.75 100 SER A O 1
ATOM 786 N N . PHE A 1 101 ? -16.446 -12.794 6.847 1.00 96.69 101 PHE A N 1
ATOM 787 C CA . PHE A 1 101 ? -16.059 -12.890 5.448 1.00 96.69 101 PHE A CA 1
ATOM 788 C C . PHE A 1 101 ? -17.000 -12.051 4.583 1.00 96.69 101 PHE A C 1
ATOM 790 O O . PHE A 1 101 ? -18.223 -12.083 4.757 1.00 96.69 101 PHE A O 1
ATOM 797 N N . LEU A 1 102 ? -16.420 -11.332 3.626 1.00 95.12 102 LEU A N 1
ATOM 798 C CA . LEU A 1 102 ? -17.139 -10.587 2.607 1.00 95.12 102 LEU A CA 1
ATOM 799 C C . LEU A 1 102 ? -16.665 -11.031 1.223 1.00 95.12 102 LEU A C 1
ATOM 801 O O . LEU A 1 102 ? -15.523 -10.791 0.833 1.00 95.12 102 LEU A O 1
ATOM 805 N N . ARG A 1 103 ? -17.566 -11.668 0.470 1.00 93.88 103 ARG A N 1
ATOM 806 C CA . ARG A 1 103 ? -17.276 -12.104 -0.894 1.00 93.88 103 ARG A CA 1
ATOM 807 C C . ARG A 1 103 ? -17.161 -10.888 -1.809 1.00 93.88 103 ARG A C 1
ATOM 809 O O . ARG A 1 103 ? -18.170 -10.265 -2.130 1.00 93.88 103 ARG A O 1
ATOM 816 N N . LEU A 1 104 ? -15.940 -10.574 -2.218 1.00 87.88 104 LEU A N 1
ATOM 817 C CA . LEU A 1 104 ? -15.614 -9.461 -3.102 1.00 87.88 104 LEU A CA 1
ATOM 818 C C . LEU A 1 104 ? -14.518 -9.898 -4.059 1.00 87.88 104 LEU A C 1
ATOM 820 O O . LEU A 1 104 ? -13.497 -10.433 -3.629 1.00 87.88 104 LEU A O 1
ATOM 824 N N . THR A 1 105 ? -14.732 -9.618 -5.339 1.00 80.25 105 THR A N 1
ATOM 825 C CA . THR A 1 105 ? -13.707 -9.807 -6.358 1.00 80.25 105 THR A CA 1
ATOM 826 C C . THR A 1 105 ? -12.622 -8.743 -6.180 1.00 80.25 105 THR A C 1
ATOM 828 O O . THR A 1 105 ? -12.902 -7.577 -5.880 1.00 80.25 105 THR A O 1
ATOM 831 N N . THR A 1 106 ? -11.362 -9.114 -6.393 1.00 72.81 106 THR A N 1
ATOM 832 C CA . THR A 1 106 ? -10.194 -8.209 -6.312 1.00 72.81 106 THR A CA 1
ATOM 833 C C . THR A 1 106 ? -10.327 -6.977 -7.218 1.00 72.81 106 THR A C 1
ATOM 835 O O . THR A 1 106 ? -9.861 -5.873 -6.903 1.00 72.81 106 THR A O 1
ATOM 838 N N . HIS A 1 107 ? -11.031 -7.144 -8.335 1.00 71.94 107 HIS A N 1
ATOM 839 C CA . HIS A 1 107 ? -11.241 -6.119 -9.355 1.00 71.94 107 HIS A CA 1
ATOM 840 C C . HIS A 1 107 ? -12.625 -5.456 -9.294 1.00 71.94 107 HIS A C 1
ATOM 842 O O . HIS A 1 107 ? -13.013 -4.803 -10.259 1.00 71.94 107 HIS A O 1
ATOM 848 N N . ALA A 1 108 ? -13.365 -5.606 -8.188 1.00 65.62 108 ALA A N 1
ATOM 849 C CA . ALA A 1 108 ? -14.655 -4.942 -8.000 1.00 65.62 108 ALA A CA 1
ATOM 850 C C . ALA A 1 108 ? -14.558 -3.415 -8.183 1.00 65.62 108 ALA A C 1
ATOM 852 O O . ALA A 1 108 ? -13.558 -2.784 -7.813 1.00 65.62 108 ALA A O 1
ATOM 853 N N . GLU A 1 109 ? -15.615 -2.805 -8.721 1.00 69.12 109 GLU A N 1
ATOM 854 C CA . GLU A 1 109 ? -15.690 -1.356 -8.904 1.00 69.12 109 GLU A CA 1
ATOM 855 C C . GLU A 1 109 ? -15.618 -0.607 -7.569 1.00 69.12 109 GLU A C 1
ATOM 857 O O . GLU A 1 109 ? -16.166 -1.053 -6.562 1.00 69.12 109 GLU A O 1
ATOM 862 N N . ASN A 1 110 ? -15.029 0.593 -7.559 1.00 68.56 110 ASN A N 1
ATOM 863 C CA . ASN A 1 110 ? -14.882 1.396 -6.337 1.00 68.56 110 ASN A CA 1
ATOM 864 C C . ASN A 1 110 ? -16.227 1.679 -5.636 1.00 68.56 110 ASN A C 1
ATOM 866 O O . ASN A 1 110 ? -16.335 1.628 -4.408 1.00 68.56 110 ASN A O 1
ATOM 870 N N . ARG A 1 111 ? -17.285 1.960 -6.413 1.00 66.88 111 ARG A N 1
ATOM 871 C CA . ARG A 1 111 ? -18.618 2.258 -5.866 1.00 66.88 111 ARG A CA 1
ATOM 872 C C . ARG A 1 111 ? -19.258 1.032 -5.219 1.00 66.88 111 ARG A C 1
ATOM 874 O O . ARG A 1 111 ? -19.912 1.170 -4.184 1.00 66.88 111 ARG A O 1
ATOM 881 N N . GLU A 1 112 ? -19.099 -0.132 -5.836 1.00 76.12 112 GLU A N 1
ATOM 882 C CA . GLU A 1 112 ? -19.587 -1.400 -5.296 1.00 76.12 112 GLU A CA 1
ATOM 883 C C . GLU A 1 112 ? -18.787 -1.784 -4.053 1.00 76.12 112 GLU A C 1
ATOM 885 O O . GLU A 1 112 ? -19.374 -2.019 -3.001 1.00 76.12 112 GLU A O 1
ATOM 890 N N . LEU A 1 113 ? -17.458 -1.704 -4.131 1.00 83.44 113 LEU A N 1
ATOM 891 C CA . LEU A 1 113 ? -16.533 -2.006 -3.043 1.00 83.44 113 LEU A CA 1
ATOM 892 C C . LEU A 1 113 ? -16.880 -1.226 -1.774 1.00 83.44 113 LEU A C 1
ATOM 894 O O . LEU A 1 113 ? -17.106 -1.824 -0.721 1.00 83.44 113 LEU A O 1
ATOM 898 N N . GLY A 1 114 ? -16.962 0.105 -1.857 1.00 83.06 114 GLY A N 1
ATOM 899 C CA . GLY A 1 114 ? -17.236 0.917 -0.673 1.00 83.06 114 GLY A CA 1
ATOM 900 C C . GLY A 1 114 ? -18.637 0.678 -0.095 1.00 83.06 114 GLY A C 1
ATOM 901 O O . GLY A 1 114 ? -18.794 0.640 1.127 1.00 83.06 114 GLY A O 1
ATOM 902 N N . ARG A 1 115 ? -19.647 0.442 -0.950 1.00 84.81 115 ARG A N 1
ATOM 903 C CA . ARG A 1 115 ? -21.017 0.131 -0.509 1.00 84.81 115 ARG A CA 1
ATOM 904 C C . ARG A 1 115 ? -21.073 -1.206 0.225 1.00 84.81 115 ARG A C 1
ATOM 906 O O . ARG A 1 115 ? -21.665 -1.273 1.299 1.00 84.81 115 ARG A O 1
ATOM 913 N N . GLU A 1 116 ? -20.470 -2.242 -0.346 1.00 89.88 116 GLU A N 1
ATOM 914 C CA . GLU A 1 116 ? -20.487 -3.599 0.199 1.00 89.88 116 GLU A CA 1
ATOM 915 C C . GLU A 1 116 ? -19.714 -3.695 1.513 1.00 89.88 116 GLU A C 1
ATOM 917 O O . GLU A 1 116 ? -20.231 -4.230 2.494 1.00 89.88 116 GLU A O 1
ATOM 922 N N . VAL A 1 117 ? -18.527 -3.082 1.581 1.00 89.25 117 VAL A N 1
ATOM 923 C CA . VAL A 1 117 ? -17.757 -2.990 2.829 1.00 89.25 117 VAL A CA 1
ATOM 924 C C . VAL A 1 117 ? -18.562 -2.260 3.904 1.00 89.25 117 VAL A C 1
ATOM 926 O O . VAL A 1 117 ? -18.691 -2.758 5.021 1.00 89.25 117 VAL A O 1
ATOM 929 N N . HIS A 1 118 ? -19.154 -1.105 3.589 1.00 86.25 118 HIS A N 1
ATOM 930 C CA . HIS A 1 118 ? -19.920 -0.342 4.574 1.00 86.25 118 HIS A CA 1
ATOM 931 C C . HIS A 1 118 ? -21.176 -1.087 5.049 1.00 86.25 118 HIS A C 1
ATOM 933 O O . HIS A 1 118 ? -21.467 -1.108 6.247 1.00 86.25 118 HIS A O 1
ATOM 939 N N . ARG A 1 119 ? -21.902 -1.725 4.122 1.00 89.88 119 ARG A N 1
ATOM 940 C CA . ARG A 1 119 ? -23.059 -2.575 4.424 1.00 89.88 119 ARG A CA 1
ATOM 941 C C . ARG A 1 119 ? -22.673 -3.684 5.395 1.00 89.88 119 ARG A C 1
ATOM 943 O O . ARG A 1 119 ? -23.308 -3.808 6.438 1.00 89.88 119 ARG A O 1
ATOM 950 N N . LYS A 1 120 ? -21.592 -4.410 5.102 1.00 92.56 120 LYS A N 1
ATOM 951 C CA . LYS A 1 120 ? -21.114 -5.506 5.946 1.00 92.56 120 LYS A CA 1
ATOM 952 C C . LYS A 1 120 ? -20.692 -5.029 7.334 1.00 92.56 120 LYS A C 1
ATOM 954 O O . LYS A 1 120 ? -21.088 -5.625 8.325 1.00 92.56 120 LYS A O 1
ATOM 959 N N . LEU A 1 121 ? -19.954 -3.921 7.430 1.00 89.12 121 LEU A N 1
ATOM 960 C CA . LEU A 1 121 ? -19.569 -3.349 8.727 1.00 89.12 121 LEU A CA 1
ATOM 961 C C . LEU A 1 121 ? -20.792 -2.975 9.580 1.00 89.12 121 LEU A C 1
ATOM 963 O O . LEU A 1 121 ? -20.793 -3.216 10.785 1.00 89.12 121 LEU A O 1
ATOM 967 N N . ARG A 1 122 ? -21.847 -2.431 8.961 1.00 88.94 122 ARG A N 1
ATOM 968 C CA . ARG A 1 122 ? -23.097 -2.089 9.652 1.00 88.94 122 ARG A CA 1
ATOM 969 C C . ARG A 1 122 ? -23.867 -3.327 10.110 1.00 88.94 122 ARG A C 1
ATOM 971 O O . ARG A 1 122 ? -24.344 -3.347 11.239 1.00 88.94 122 ARG A O 1
ATOM 978 N N . GLU A 1 123 ? -23.984 -4.342 9.252 1.00 93.06 123 GLU A N 1
ATOM 979 C CA . GLU A 1 123 ? -24.612 -5.631 9.590 1.00 93.06 123 GLU A CA 1
ATOM 980 C C . GLU A 1 123 ? -23.925 -6.288 10.796 1.00 93.06 123 GLU A C 1
ATOM 982 O O . GLU A 1 123 ? -24.580 -6.907 11.630 1.00 93.06 123 GLU A O 1
ATOM 987 N N . GLU A 1 124 ? -22.613 -6.096 10.926 1.00 92.06 124 GLU A N 1
ATOM 988 C CA . GLU A 1 124 ? -21.814 -6.650 12.017 1.00 92.06 124 GLU A CA 1
ATOM 989 C C . GLU A 1 124 ? -21.771 -5.760 13.270 1.00 92.06 124 GLU A C 1
ATOM 991 O O . GLU A 1 124 ? -21.124 -6.130 14.251 1.00 92.06 124 GLU A O 1
ATOM 996 N N . GLY A 1 125 ? -22.486 -4.630 13.271 1.00 89.88 125 GLY A N 1
ATOM 997 C CA . GLY A 1 125 ? -22.597 -3.731 14.421 1.00 89.88 125 GLY A CA 1
ATOM 998 C C . GLY A 1 125 ? -21.340 -2.904 14.706 1.00 89.88 125 GLY A C 1
ATOM 999 O O . GLY A 1 125 ? -21.202 -2.386 15.809 1.00 89.88 125 GLY A O 1
ATOM 1000 N N . VAL A 1 126 ? -20.431 -2.777 13.736 1.00 85.19 126 VAL A N 1
ATOM 1001 C CA . VAL A 1 126 ? -19.203 -1.983 13.872 1.00 85.19 126 VAL A CA 1
ATOM 1002 C C . VAL A 1 126 ? -19.555 -0.492 13.840 1.00 85.19 126 VAL A C 1
ATOM 1004 O O . VAL A 1 126 ? -20.096 -0.008 12.838 1.00 85.19 126 VAL A O 1
ATOM 1007 N N . GLY A 1 127 ? -19.222 0.242 14.907 1.00 72.50 127 GLY A N 1
ATOM 1008 C CA . GLY A 1 127 ? -19.664 1.624 15.140 1.00 72.50 127 GLY A CA 1
ATOM 1009 C C . GLY A 1 127 ? -19.139 2.662 14.135 1.00 72.50 127 GLY A C 1
ATOM 1010 O O . GLY A 1 127 ? -18.351 2.358 13.235 1.00 72.50 127 GLY A O 1
ATOM 1011 N N . ASP A 1 128 ? -19.583 3.916 14.273 1.00 66.56 128 ASP A N 1
ATOM 1012 C CA . ASP A 1 128 ? -19.252 5.004 13.334 1.00 66.56 128 ASP A CA 1
ATOM 1013 C C . ASP A 1 128 ? -17.862 5.636 13.565 1.00 66.56 128 ASP A C 1
ATOM 1015 O O . ASP A 1 128 ? -17.262 6.147 12.618 1.00 66.56 128 ASP A O 1
ATOM 1019 N N . SER A 1 129 ? -17.305 5.562 14.783 1.00 62.16 129 SER A N 1
ATOM 1020 C CA . SER A 1 129 ? -15.956 6.066 15.099 1.00 62.16 129 SER A CA 1
ATOM 1021 C C . SER A 1 129 ? -14.923 4.944 15.029 1.00 62.16 129 SER A C 1
ATOM 1023 O O . SER A 1 129 ? -14.779 4.159 15.967 1.00 62.16 129 SER A O 1
ATOM 1025 N N . LYS A 1 130 ? -14.204 4.858 13.907 1.00 76.12 130 LYS A N 1
ATOM 1026 C CA . LYS A 1 130 ? -13.278 3.752 13.647 1.00 76.12 130 LYS A CA 1
ATOM 1027 C C . LYS A 1 130 ? -12.041 4.171 12.869 1.00 76.12 130 LYS A C 1
ATOM 1029 O O . LYS A 1 130 ? -12.111 5.017 11.977 1.00 76.12 130 LYS A O 1
ATOM 1034 N N . ALA A 1 131 ? -10.923 3.528 13.182 1.00 88.25 131 ALA A N 1
ATOM 1035 C CA . ALA A 1 131 ? -9.818 3.409 12.243 1.00 88.25 131 ALA A CA 1
ATOM 1036 C C . ALA A 1 131 ? -10.032 2.144 11.410 1.00 88.25 131 ALA A C 1
ATOM 1038 O O . ALA A 1 131 ? -10.278 1.073 11.958 1.00 88.25 131 ALA A O 1
ATOM 1039 N N . VAL A 1 132 ? -9.931 2.259 10.092 1.00 91.19 132 VAL A N 1
ATOM 1040 C CA . VAL A 1 132 ? -9.952 1.133 9.162 1.00 91.19 132 VAL A CA 1
ATOM 1041 C C . VAL A 1 132 ? -8.544 0.938 8.623 1.00 91.19 132 VAL A C 1
ATOM 1043 O O . VAL A 1 132 ? -8.027 1.775 7.888 1.00 91.19 132 VAL A O 1
ATOM 1046 N N . VAL A 1 133 ? -7.922 -0.178 8.973 1.00 92.56 133 VAL A N 1
ATOM 1047 C CA . VAL A 1 133 ? -6.636 -0.596 8.421 1.00 92.56 133 VAL A CA 1
ATOM 1048 C C . VAL A 1 133 ? -6.901 -1.561 7.278 1.00 92.56 133 VAL A C 1
ATOM 1050 O O . VAL A 1 133 ? -7.546 -2.591 7.465 1.00 92.56 133 VAL A O 1
ATOM 1053 N N . VAL A 1 134 ? -6.422 -1.225 6.086 1.00 92.69 134 VAL A N 1
ATOM 1054 C CA . VAL A 1 134 ? -6.614 -2.036 4.883 1.00 92.69 134 VAL A CA 1
ATOM 1055 C C . VAL A 1 134 ? -5.309 -2.735 4.550 1.00 92.69 134 VAL A C 1
ATOM 1057 O O . VAL A 1 134 ? -4.344 -2.078 4.160 1.00 92.69 134 VAL A O 1
ATOM 1060 N N . VAL A 1 135 ? -5.297 -4.057 4.691 1.00 93.06 135 VAL A N 1
ATOM 1061 C CA . VAL A 1 135 ? -4.134 -4.908 4.443 1.00 93.06 135 VAL A CA 1
ATOM 1062 C C . VAL A 1 135 ? -4.246 -5.516 3.047 1.00 93.06 135 VAL A C 1
ATOM 1064 O O . VAL A 1 135 ? -5.190 -6.251 2.778 1.00 93.06 135 VAL A O 1
ATOM 1067 N N . SER A 1 136 ? -3.316 -5.212 2.143 1.00 91.56 136 SER A N 1
ATOM 1068 C CA . SER A 1 136 ? -3.255 -5.804 0.793 1.00 91.56 136 SER A CA 1
ATOM 1069 C C . SER A 1 136 ? -1.806 -5.876 0.302 1.00 91.56 136 SER A C 1
ATOM 1071 O O . SER A 1 136 ? -0.913 -5.415 1.005 1.00 91.56 136 SER A O 1
ATOM 1073 N N . ARG A 1 137 ? -1.523 -6.457 -0.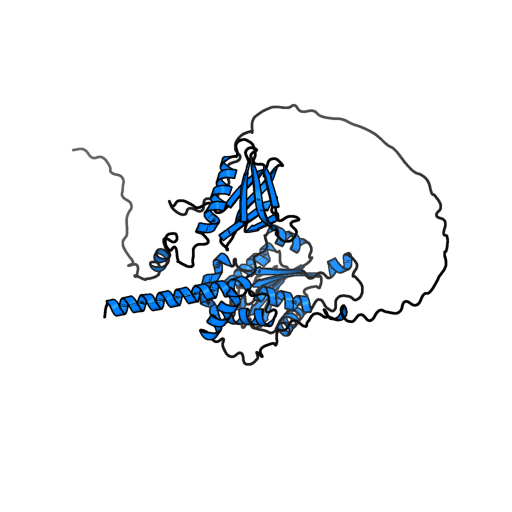872 1.00 86.00 137 ARG A N 1
ATOM 1074 C CA . ARG A 1 137 ? -0.139 -6.456 -1.393 1.00 86.00 137 ARG A CA 1
ATOM 1075 C C . ARG A 1 137 ? 0.253 -5.129 -2.058 1.00 86.00 137 ARG A C 1
ATOM 1077 O O . ARG A 1 137 ? 1.422 -4.770 -2.033 1.00 86.00 137 ARG A O 1
ATOM 1084 N N . THR A 1 138 ? -0.704 -4.398 -2.634 1.00 79.19 138 THR A N 1
ATOM 1085 C CA . THR A 1 138 ? -0.445 -3.382 -3.677 1.00 79.19 138 THR A CA 1
ATOM 1086 C C . THR A 1 138 ? -1.500 -2.251 -3.689 1.00 79.19 138 THR A C 1
ATOM 1088 O O . THR A 1 138 ? -2.069 -1.876 -2.657 1.00 79.19 138 THR A O 1
ATOM 1091 N N . TYR A 1 139 ? -1.789 -1.698 -4.877 1.00 72.25 139 TYR A N 1
ATOM 1092 C CA . TYR A 1 139 ? -2.673 -0.566 -5.164 1.00 72.25 139 TYR A CA 1
ATOM 1093 C C . TYR A 1 139 ? -4.110 -0.769 -4.676 1.00 72.25 139 TYR A C 1
ATOM 1095 O O . TYR A 1 139 ? -4.859 0.195 -4.477 1.00 72.25 139 TYR A O 1
ATOM 1103 N N . GLN A 1 140 ? -4.496 -2.017 -4.423 1.00 74.50 140 GLN A N 1
ATOM 1104 C CA . GLN A 1 140 ? -5.795 -2.379 -3.873 1.00 74.50 140 GLN A CA 1
ATOM 1105 C C . GLN A 1 140 ? -6.089 -1.615 -2.574 1.00 74.50 140 GLN A C 1
ATOM 1107 O O . GLN A 1 140 ? -7.178 -1.053 -2.450 1.00 74.50 140 GLN A O 1
ATOM 1112 N N . SER A 1 141 ? -5.108 -1.454 -1.673 1.00 70.94 141 SER A N 1
ATOM 1113 C CA . SER A 1 141 ? -5.286 -0.653 -0.449 1.00 70.94 141 SER A CA 1
ATOM 1114 C C . SER A 1 141 ? -5.651 0.807 -0.745 1.00 70.94 141 SER A C 1
ATOM 1116 O O . SER A 1 141 ? -6.519 1.367 -0.075 1.00 70.94 141 SER A O 1
ATOM 1118 N N . LYS A 1 142 ? -5.060 1.421 -1.781 1.00 73.12 142 LYS A N 1
ATOM 1119 C CA . LYS A 1 142 ? -5.383 2.797 -2.204 1.00 73.12 142 LYS A CA 1
ATOM 1120 C C . LYS A 1 142 ? -6.790 2.889 -2.769 1.00 73.12 142 LYS A C 1
ATOM 1122 O O . LYS A 1 142 ? -7.536 3.795 -2.405 1.00 73.12 142 LYS A O 1
ATOM 1127 N N . ARG A 1 143 ? -7.173 1.946 -3.631 1.00 78.81 143 ARG A N 1
ATOM 1128 C CA . ARG A 1 143 ? -8.529 1.872 -4.193 1.00 78.81 143 ARG A CA 1
ATOM 1129 C C . ARG A 1 143 ? -9.582 1.729 -3.112 1.00 78.81 143 ARG A C 1
ATOM 1131 O O . ARG A 1 143 ? -10.564 2.466 -3.127 1.00 78.81 143 ARG A O 1
ATOM 1138 N N . ILE A 1 144 ? -9.366 0.827 -2.161 1.00 77.44 144 ILE A N 1
ATOM 1139 C CA . ILE A 1 144 ? -10.270 0.626 -1.027 1.00 77.44 144 ILE A CA 1
ATOM 1140 C C . ILE A 1 144 ? -10.341 1.905 -0.200 1.00 77.44 144 ILE A C 1
ATOM 1142 O O . ILE A 1 144 ? -11.437 2.358 0.113 1.00 77.44 144 ILE A O 1
ATOM 1146 N N . ALA A 1 145 ? -9.201 2.537 0.091 1.00 74.31 145 ALA A N 1
ATOM 1147 C CA . ALA A 1 145 ? -9.179 3.784 0.843 1.00 74.31 145 ALA A CA 1
ATOM 1148 C C . ALA A 1 145 ? -9.971 4.901 0.150 1.00 74.31 145 ALA A C 1
ATOM 1150 O O . ALA A 1 145 ? -10.816 5.530 0.780 1.00 74.31 145 ALA A O 1
ATOM 1151 N N . LEU A 1 146 ? -9.776 5.093 -1.156 1.00 73.56 146 LEU A N 1
ATOM 1152 C CA . LEU A 1 146 ? -10.530 6.069 -1.948 1.00 73.56 146 LEU A CA 1
ATOM 1153 C C . LEU A 1 146 ? -12.024 5.728 -2.014 1.00 73.56 146 LEU A C 1
ATOM 1155 O O . LEU A 1 146 ? -12.876 6.610 -1.902 1.00 73.56 146 LEU A O 1
ATOM 1159 N N . SER A 1 147 ? -12.345 4.444 -2.155 1.00 76.19 147 SER A N 1
ATOM 1160 C CA . SER A 1 147 ? -13.722 3.952 -2.206 1.00 76.19 147 SER A CA 1
ATOM 1161 C C . SER A 1 147 ? -14.446 4.164 -0.885 1.00 76.19 147 SER A C 1
ATOM 1163 O O . SER A 1 147 ? -15.610 4.538 -0.888 1.00 76.19 147 SER A O 1
ATOM 1165 N N . LEU A 1 148 ? -13.775 3.949 0.245 1.00 74.88 148 LEU A N 1
ATOM 1166 C CA . LEU A 1 148 ? -14.348 4.154 1.573 1.00 74.88 148 LEU A CA 1
ATOM 1167 C C . LEU A 1 148 ? -14.426 5.638 1.945 1.00 74.88 148 LEU A C 1
ATOM 1169 O O . LEU A 1 148 ? -15.404 6.044 2.572 1.00 74.88 148 LEU A O 1
ATOM 1173 N N . ASP A 1 149 ? -13.465 6.463 1.513 1.00 69.75 149 ASP A N 1
ATOM 1174 C CA . ASP A 1 149 ? -13.505 7.918 1.728 1.00 69.75 149 ASP A CA 1
ATOM 1175 C C . ASP A 1 149 ? -14.698 8.566 1.003 1.00 69.75 149 ASP A C 1
ATOM 1177 O O . ASP A 1 149 ? -15.333 9.475 1.539 1.00 69.75 149 ASP A O 1
ATOM 1181 N N . PHE A 1 150 ? -15.092 8.032 -0.162 1.00 57.38 150 PHE A N 1
ATOM 1182 C CA . PHE A 1 150 ? -16.310 8.439 -0.877 1.00 57.38 150 PHE A CA 1
ATOM 1183 C C . PHE A 1 150 ? -17.591 8.284 -0.033 1.00 57.38 150 PHE A C 1
ATOM 1185 O O . PHE A 1 150 ? -18.541 9.050 -0.202 1.00 57.38 150 PHE A O 1
ATOM 1192 N N . PHE A 1 151 ? -17.622 7.331 0.904 1.00 52.94 151 PHE A N 1
ATOM 1193 C CA . PHE A 1 151 ? -18.777 7.061 1.767 1.00 52.94 151 PHE A CA 1
ATOM 1194 C C . PHE A 1 151 ? -18.719 7.750 3.133 1.00 52.94 151 PHE A C 1
ATOM 1196 O O . PHE A 1 151 ? -19.621 7.533 3.941 1.00 52.94 151 PHE A O 1
ATOM 1203 N N . ARG A 1 152 ? -17.767 8.665 3.380 1.00 61.34 152 ARG A N 1
ATOM 1204 C CA . ARG A 1 152 ? -17.809 9.568 4.554 1.00 61.34 152 ARG A CA 1
ATOM 1205 C C . ARG A 1 152 ? -19.029 10.519 4.568 1.00 61.34 152 ARG A C 1
ATOM 1207 O O . ARG A 1 152 ? -19.130 11.375 5.441 1.00 61.34 152 ARG A O 1
ATOM 1214 N N . GLY A 1 153 ? -19.973 10.353 3.638 1.00 50.97 153 GLY A N 1
ATOM 1215 C CA . GLY A 1 153 ? -21.142 11.205 3.457 1.00 50.97 153 GLY A CA 1
ATOM 1216 C C . GLY A 1 153 ? -20.783 12.513 2.746 1.00 50.97 153 GLY A C 1
ATOM 1217 O O . GLY A 1 153 ? -19.603 12.809 2.537 1.00 50.97 153 GLY A O 1
ATOM 1218 N N . PRO A 1 154 ? -21.783 13.314 2.332 1.00 51.88 154 PRO A N 1
ATOM 1219 C CA . PRO A 1 154 ? -21.512 14.684 1.920 1.00 51.88 154 PRO A CA 1
ATOM 1220 C C . PRO A 1 154 ? -20.772 15.375 3.064 1.00 51.88 154 PRO A C 1
ATOM 1222 O O . PRO A 1 154 ? -21.212 15.280 4.212 1.00 51.88 154 PRO A O 1
ATOM 1225 N N . GLN A 1 155 ? -19.655 16.050 2.761 1.00 55.25 155 GLN A N 1
ATOM 1226 C CA . GLN A 1 155 ? -18.988 16.854 3.778 1.00 55.25 155 GLN A CA 1
ATOM 1227 C C . GLN A 1 155 ? -20.042 17.750 4.438 1.00 55.25 155 GLN A C 1
ATOM 1229 O O . GLN A 1 155 ? -20.847 18.365 3.725 1.00 55.25 155 GLN A O 1
ATOM 1234 N N . PRO A 1 156 ? -20.112 17.756 5.776 1.00 53.41 156 PRO A N 1
ATOM 1235 C CA . PRO A 1 156 ? -21.151 18.481 6.475 1.00 53.41 156 PRO A CA 1
ATOM 1236 C C . PRO A 1 156 ? -21.090 19.941 6.033 1.00 53.41 156 PRO A C 1
ATOM 1238 O O . PRO A 1 156 ? -20.030 20.563 6.032 1.00 53.41 156 PRO A O 1
ATOM 1241 N N . ARG A 1 157 ? -22.243 20.475 5.606 1.00 56.91 157 ARG A N 1
ATOM 1242 C CA . ARG A 1 157 ? -22.357 21.857 5.105 1.00 56.91 157 ARG A CA 1
ATOM 1243 C C . ARG A 1 157 ? -21.925 22.889 6.147 1.00 56.91 157 ARG A C 1
ATOM 1245 O O . ARG A 1 157 ? -21.596 24.011 5.788 1.00 56.91 157 ARG A O 1
ATOM 1252 N N . LYS A 1 158 ? -21.942 22.507 7.426 1.00 71.12 158 LYS A N 1
ATOM 1253 C CA . LYS A 1 158 ? -21.388 23.284 8.529 1.00 71.12 158 LYS A CA 1
ATOM 1254 C C . LYS A 1 158 ? -20.091 22.629 9.009 1.00 71.12 158 LYS A C 1
ATOM 1256 O O . LYS A 1 158 ? -20.056 21.402 9.130 1.00 71.12 158 LYS A O 1
ATOM 1261 N N . PRO A 1 159 ? -19.040 23.412 9.300 1.00 70.56 159 PRO A N 1
ATOM 1262 C CA . PRO A 1 159 ? -17.831 22.880 9.906 1.00 70.56 159 PRO A CA 1
ATOM 1263 C C . PRO A 1 159 ? -18.198 22.200 11.228 1.00 70.56 159 PRO A C 1
ATOM 1265 O O . PRO A 1 159 ? -18.693 22.846 12.145 1.00 70.56 159 PRO A O 1
ATOM 1268 N N . LEU A 1 160 ? -17.976 20.886 11.303 1.00 69.75 160 LEU A N 1
ATOM 1269 C CA . LEU A 1 160 ? -18.152 20.118 12.535 1.00 69.75 160 LEU A CA 1
ATOM 1270 C C . LEU A 1 160 ? -17.293 20.724 13.647 1.00 69.75 160 LEU A C 1
ATOM 1272 O O . LEU A 1 160 ? -16.144 21.126 13.401 1.00 69.75 160 LEU A O 1
ATOM 1276 N N . SER A 1 161 ? -17.826 20.732 14.866 1.00 77.06 161 SER A N 1
ATOM 1277 C CA . SER A 1 161 ? -17.047 21.060 16.058 1.00 77.06 161 SER A CA 1
ATOM 1278 C C . SER A 1 161 ? -15.850 20.110 16.196 1.00 77.06 161 SER A C 1
ATOM 1280 O O . SER A 1 161 ? -15.815 19.020 15.618 1.00 77.06 161 SER A O 1
ATOM 1282 N N . LYS A 1 162 ? -14.830 20.507 16.964 1.00 70.19 162 LYS A N 1
ATOM 1283 C CA . LYS A 1 162 ? -13.623 19.685 17.172 1.00 70.19 162 LYS A CA 1
ATOM 1284 C C . LYS A 1 162 ? -13.962 18.296 17.742 1.00 70.19 162 LYS A C 1
ATOM 1286 O O . LYS A 1 162 ? -13.335 17.313 17.356 1.00 70.19 162 LYS A O 1
ATOM 1291 N N . GLU A 1 163 ? -14.980 18.218 18.597 1.00 68.81 163 GLU A N 1
ATOM 1292 C CA . GLU A 1 163 ? -15.476 16.969 19.183 1.00 68.81 163 GLU A CA 1
ATOM 1293 C C . GLU A 1 163 ? -16.264 16.116 18.188 1.00 68.81 163 GLU A C 1
ATOM 1295 O O . GLU A 1 163 ? -16.068 14.904 18.135 1.00 68.81 163 GLU A O 1
ATOM 1300 N N . GLU A 1 164 ? -17.114 16.723 17.358 1.00 66.38 164 GLU A N 1
ATOM 1301 C CA . GLU A 1 164 ? -17.822 15.991 16.305 1.00 66.38 164 GLU A CA 1
ATOM 1302 C C . GLU A 1 164 ? -16.854 15.469 15.245 1.00 66.38 164 GLU A C 1
ATOM 1304 O O . GLU A 1 164 ? -16.951 14.306 14.870 1.00 66.38 164 GLU A O 1
ATOM 1309 N N . LYS A 1 165 ? -15.859 16.272 14.833 1.00 65.62 165 LYS A N 1
ATOM 1310 C CA . LYS A 1 165 ? -14.794 15.824 13.921 1.00 65.62 165 LYS A CA 1
ATOM 1311 C C . LYS A 1 165 ? -14.077 14.597 14.462 1.00 65.62 165 LYS A C 1
ATOM 1313 O O . LYS A 1 165 ? -13.879 13.657 13.702 1.00 65.62 165 LYS A O 1
ATOM 1318 N N . ALA A 1 166 ? -13.723 14.595 15.747 1.00 62.50 166 ALA A N 1
ATOM 1319 C CA . ALA A 1 166 ? -13.080 13.451 16.387 1.00 62.50 166 ALA A CA 1
ATOM 1320 C C . ALA A 1 166 ? -14.005 12.220 16.444 1.00 62.50 166 ALA A C 1
ATOM 1322 O O . ALA A 1 166 ? -13.562 11.099 16.212 1.00 62.50 166 ALA A O 1
ATOM 1323 N N . LYS A 1 167 ? -15.308 12.415 16.688 1.00 60.00 167 LYS A N 1
ATOM 1324 C CA . LYS A 1 167 ? -16.294 11.321 16.704 1.00 60.00 167 LYS A CA 1
ATOM 1325 C C . LYS A 1 167 ? -16.573 10.741 15.312 1.00 60.00 167 LYS A C 1
ATOM 1327 O O . LYS A 1 167 ? -16.798 9.541 15.210 1.00 60.00 167 LYS A O 1
ATOM 1332 N N . THR A 1 168 ? -16.519 11.545 14.249 1.00 58.97 168 THR A N 1
ATOM 1333 C CA . THR A 1 168 ? -16.829 11.114 12.870 1.00 58.97 168 THR A CA 1
ATOM 1334 C C . THR A 1 168 ? -15.601 10.840 11.999 1.00 58.97 168 THR A C 1
ATOM 1336 O O . THR A 1 168 ? -15.744 10.482 10.829 1.00 58.97 168 THR A O 1
ATOM 1339 N N . SER A 1 169 ? -14.381 11.044 12.506 1.00 66.69 169 SER A N 1
ATOM 1340 C CA . SER A 1 169 ? -13.165 10.834 11.718 1.00 66.69 169 SER A CA 1
ATOM 1341 C C . SER A 1 169 ? -12.907 9.345 11.490 1.00 66.69 169 SER A C 1
ATOM 1343 O O . SER A 1 169 ? -12.428 8.640 12.377 1.00 66.69 169 SER A O 1
ATOM 1345 N N . LEU A 1 170 ? -13.200 8.880 10.278 1.00 74.19 170 LEU A N 1
ATOM 1346 C CA . LEU A 1 170 ? -12.851 7.547 9.791 1.00 74.19 170 LEU A CA 1
ATOM 1347 C C . LEU A 1 170 ? -11.397 7.540 9.307 1.00 74.19 170 LEU A C 1
ATOM 1349 O O . LEU A 1 170 ? -11.171 7.857 8.146 1.00 74.19 170 LEU A O 1
ATOM 1353 N N . ALA A 1 171 ? -10.394 7.213 10.121 1.00 82.69 171 ALA A N 1
ATOM 1354 C CA . ALA A 1 171 ? -9.031 7.087 9.583 1.00 82.69 171 ALA A CA 1
ATOM 1355 C C . ALA A 1 171 ? -8.941 5.843 8.692 1.00 82.69 171 ALA A C 1
ATOM 1357 O O . ALA A 1 171 ? -9.391 4.777 9.100 1.00 82.69 171 ALA A O 1
ATOM 1358 N N . ILE A 1 172 ? -8.380 5.964 7.485 1.00 83.69 172 ILE A N 1
ATOM 1359 C CA . ILE A 1 172 ? -8.123 4.808 6.619 1.00 83.69 172 ILE A CA 1
ATOM 1360 C C . ILE A 1 172 ? -6.621 4.682 6.427 1.00 83.69 172 ILE A C 1
ATOM 1362 O O . ILE A 1 172 ? -5.989 5.594 5.896 1.00 83.69 172 ILE A O 1
ATOM 1366 N N . ILE A 1 173 ? -6.060 3.561 6.869 1.00 86.50 173 ILE A N 1
ATOM 1367 C CA . ILE A 1 173 ? -4.621 3.327 6.879 1.00 86.50 173 ILE A CA 1
ATOM 1368 C C . ILE A 1 173 ? -4.310 2.172 5.925 1.00 86.50 173 ILE A C 1
ATOM 1370 O O . ILE A 1 173 ? -4.633 1.025 6.242 1.00 86.50 173 ILE A O 1
ATOM 1374 N N . PRO A 1 174 ? -3.704 2.436 4.756 1.00 86.94 174 PRO A N 1
ATOM 1375 C CA . PRO A 1 174 ? -3.192 1.370 3.912 1.00 86.94 174 PRO A CA 1
ATOM 1376 C C . PRO A 1 174 ? -2.001 0.700 4.607 1.00 86.94 174 PRO A C 1
ATOM 1378 O O . PRO A 1 174 ? -1.125 1.363 5.161 1.00 86.94 174 PRO A O 1
ATOM 1381 N N . TYR A 1 175 ? -1.980 -0.624 4.572 1.00 87.00 175 TYR A N 1
ATOM 1382 C CA . TYR A 1 175 ? -0.920 -1.456 5.115 1.00 87.00 175 TYR A CA 1
ATOM 1383 C C . TYR A 1 175 ? -0.632 -2.571 4.109 1.00 87.00 175 TYR A C 1
ATOM 1385 O O . TYR A 1 175 ? -1.560 -3.165 3.561 1.00 87.00 175 TYR A O 1
ATOM 1393 N N . CYS A 1 176 ? 0.632 -2.845 3.819 1.00 86.00 176 CYS A N 1
ATOM 1394 C CA . CYS A 1 176 ? 0.996 -3.851 2.827 1.00 86.00 176 CYS A CA 1
ATOM 1395 C C . CYS A 1 176 ? 2.277 -4.588 3.197 1.00 86.00 176 CYS A C 1
ATOM 1397 O O . CYS A 1 176 ? 2.958 -4.224 4.161 1.00 86.00 176 CYS A O 1
ATOM 1399 N N . LEU A 1 177 ? 2.565 -5.650 2.441 1.00 84.38 177 LEU A N 1
ATOM 1400 C CA . LEU A 1 177 ? 3.882 -6.279 2.442 1.00 84.38 177 LEU A CA 1
ATOM 1401 C C . LEU A 1 177 ? 4.928 -5.259 1.986 1.00 84.38 177 LEU A C 1
ATOM 1403 O O . LEU A 1 177 ? 4.609 -4.347 1.220 1.00 84.38 177 LEU A O 1
ATOM 1407 N N . GLU A 1 178 ? 6.162 -5.413 2.464 1.00 84.25 178 GLU A N 1
ATOM 1408 C CA . GLU A 1 178 ? 7.254 -4.535 2.051 1.00 84.25 178 GLU A CA 1
ATOM 1409 C C . GLU A 1 178 ? 7.490 -4.723 0.544 1.00 84.25 178 GLU A C 1
ATOM 1411 O O . GLU A 1 178 ? 7.816 -5.833 0.096 1.00 84.25 178 GLU A O 1
ATOM 1416 N N . PRO A 1 179 ? 7.293 -3.676 -0.278 1.00 82.75 179 PRO A N 1
ATOM 1417 C CA . PRO A 1 179 ? 7.368 -3.817 -1.728 1.00 82.75 179 PRO A CA 1
ATOM 1418 C C . PRO A 1 179 ? 8.748 -4.276 -2.197 1.00 82.75 179 PRO A C 1
ATOM 1420 O O . PRO A 1 179 ? 8.846 -5.020 -3.168 1.00 82.75 179 PRO A O 1
ATOM 1423 N N . GLN A 1 180 ? 9.813 -3.884 -1.483 1.00 81.94 180 GLN A N 1
ATOM 1424 C CA . GLN A 1 180 ? 11.185 -4.273 -1.822 1.00 81.94 180 GLN A CA 1
ATOM 1425 C C . GLN A 1 180 ? 11.423 -5.782 -1.667 1.00 81.94 180 GLN A C 1
ATOM 1427 O O . GLN A 1 180 ? 12.288 -6.331 -2.342 1.00 81.94 180 GLN A O 1
ATOM 1432 N N . GLU A 1 181 ? 10.664 -6.449 -0.797 1.00 83.06 181 GLU A N 1
ATOM 1433 C CA . GLU A 1 181 ? 10.798 -7.884 -0.523 1.00 83.06 181 GLU A CA 1
ATOM 1434 C C . GLU A 1 181 ? 9.857 -8.734 -1.388 1.00 83.06 181 GLU A C 1
ATOM 1436 O O . GLU A 1 181 ? 10.104 -9.921 -1.590 1.00 83.06 181 GLU A O 1
ATOM 1441 N N . SER A 1 182 ? 8.776 -8.136 -1.899 1.00 85.62 182 SER A N 1
ATOM 1442 C CA . SER A 1 182 ? 7.682 -8.853 -2.570 1.00 85.62 182 SER A CA 1
ATOM 1443 C C . SER A 1 182 ? 7.585 -8.612 -4.077 1.00 85.62 182 SER A C 1
ATOM 1445 O O . SER A 1 182 ? 6.987 -9.438 -4.759 1.00 85.62 182 SER A O 1
ATOM 1447 N N . VAL A 1 183 ? 8.193 -7.544 -4.616 1.00 86.56 183 VAL A N 1
ATOM 1448 C CA . VAL A 1 183 ? 8.013 -7.123 -6.021 1.00 86.56 183 VAL A CA 1
ATOM 1449 C C . VAL A 1 183 ? 8.247 -8.245 -7.030 1.00 86.56 183 VAL A C 1
ATOM 1451 O O . VAL A 1 183 ? 7.379 -8.495 -7.857 1.00 86.56 183 VAL A O 1
ATOM 1454 N N . LEU A 1 184 ? 9.371 -8.962 -6.952 1.00 84.44 184 LEU A N 1
ATOM 1455 C CA . LEU A 1 184 ? 9.683 -10.009 -7.931 1.00 84.44 184 LEU A CA 1
ATOM 1456 C C . LEU A 1 184 ? 8.690 -11.170 -7.844 1.00 84.44 184 LEU A C 1
ATOM 1458 O O . LEU A 1 184 ? 8.201 -11.644 -8.866 1.00 84.44 184 LEU A O 1
ATOM 1462 N N . GLN A 1 185 ? 8.357 -11.603 -6.627 1.00 86.81 185 GLN A N 1
ATOM 1463 C CA . GLN A 1 185 ? 7.406 -12.692 -6.429 1.00 86.81 185 GLN A CA 1
ATOM 1464 C C . GLN A 1 185 ? 6.014 -12.301 -6.936 1.00 86.81 185 GLN A C 1
ATOM 1466 O O . GLN A 1 185 ? 5.367 -13.089 -7.621 1.00 86.81 185 GLN A O 1
ATOM 1471 N N . ASP A 1 186 ? 5.571 -11.077 -6.654 1.00 87.12 186 ASP A N 1
ATOM 1472 C CA . ASP A 1 186 ? 4.267 -10.587 -7.083 1.00 87.12 186 ASP A CA 1
ATOM 1473 C C . ASP A 1 186 ? 4.201 -10.418 -8.605 1.00 87.12 186 ASP A C 1
ATOM 1475 O O . ASP A 1 186 ? 3.260 -10.890 -9.245 1.00 87.12 186 ASP A O 1
ATOM 1479 N N . CYS A 1 187 ? 5.221 -9.826 -9.221 1.00 86.81 187 CYS A N 1
ATOM 1480 C CA . CYS A 1 187 ? 5.290 -9.697 -10.673 1.00 86.81 187 CYS A CA 1
ATOM 1481 C C . CYS A 1 187 ? 5.230 -11.054 -11.390 1.00 86.81 187 CYS A C 1
ATOM 1483 O O . CYS A 1 187 ? 4.701 -11.126 -12.494 1.00 86.81 187 CYS A O 1
ATOM 1485 N N . MET A 1 188 ? 5.687 -12.136 -10.752 1.00 85.06 188 MET A N 1
ATOM 1486 C CA . MET A 1 188 ? 5.629 -13.487 -11.317 1.00 85.06 188 MET A CA 1
ATOM 1487 C C . MET A 1 188 ? 4.306 -14.202 -11.027 1.00 85.06 188 MET A C 1
ATOM 1489 O O . MET A 1 188 ? 3.660 -14.711 -11.947 1.00 85.06 188 MET A O 1
ATOM 1493 N N . ASP A 1 189 ? 3.872 -14.222 -9.768 1.00 85.81 189 ASP A N 1
ATOM 1494 C CA . ASP A 1 189 ? 2.711 -15.004 -9.327 1.00 85.81 189 ASP A CA 1
ATOM 1495 C C . ASP A 1 189 ? 1.378 -14.361 -9.706 1.00 85.81 189 ASP A C 1
ATOM 1497 O O . ASP A 1 189 ? 0.378 -15.052 -9.904 1.00 85.81 189 ASP A O 1
ATOM 1501 N N . ARG A 1 190 ? 1.349 -13.029 -9.795 1.00 86.88 190 ARG A N 1
ATOM 1502 C CA . ARG A 1 190 ? 0.128 -12.238 -9.991 1.00 86.88 190 ARG A CA 1
ATOM 1503 C C . ARG A 1 190 ? 0.273 -11.190 -11.080 1.00 86.88 190 ARG A C 1
ATOM 1505 O O . ARG A 1 190 ? -0.367 -10.143 -11.041 1.00 86.88 190 ARG A O 1
ATOM 1512 N N . LYS A 1 191 ? 1.059 -11.513 -12.105 1.00 88.12 191 LYS A N 1
ATOM 1513 C CA . LYS A 1 191 ? 1.276 -10.679 -13.293 1.00 88.12 191 LYS A CA 1
ATOM 1514 C C . LYS A 1 191 ? -0.015 -10.096 -13.877 1.00 88.12 191 LYS A C 1
ATOM 1516 O O . LYS A 1 191 ? -0.093 -8.917 -14.204 1.00 88.12 191 LYS A O 1
ATOM 1521 N N . VAL A 1 192 ? -1.069 -10.912 -13.948 1.00 86.44 192 VAL A N 1
ATOM 1522 C CA . VAL A 1 192 ? -2.375 -10.485 -14.463 1.00 86.44 192 VAL A CA 1
ATOM 1523 C C . VAL A 1 192 ? -3.011 -9.444 -13.542 1.00 86.44 192 VAL A C 1
ATOM 1525 O O . VAL A 1 192 ? -3.452 -8.408 -14.030 1.00 86.44 192 VAL A O 1
ATOM 1528 N N . ASP A 1 193 ? -3.013 -9.670 -12.227 1.00 85.12 193 ASP A N 1
ATOM 1529 C CA . ASP A 1 193 ? -3.575 -8.721 -11.260 1.00 85.12 193 ASP A CA 1
ATOM 1530 C C . ASP A 1 193 ? -2.803 -7.400 -11.254 1.00 85.12 193 ASP A C 1
ATOM 1532 O O . ASP A 1 193 ? -3.420 -6.339 -11.245 1.00 85.12 193 ASP A O 1
ATOM 1536 N N . VAL A 1 194 ? -1.469 -7.457 -11.333 1.00 88.75 194 VAL A N 1
ATOM 1537 C CA . VAL A 1 194 ? -0.593 -6.277 -11.403 1.00 88.75 194 VAL A CA 1
ATOM 1538 C C . VAL A 1 194 ? -0.921 -5.426 -12.631 1.00 88.75 194 VAL A C 1
ATOM 1540 O O . VAL A 1 194 ? -1.102 -4.215 -12.498 1.00 88.75 194 VAL A O 1
ATOM 1543 N N . LEU A 1 195 ? -1.080 -6.035 -13.813 1.00 89.50 195 LEU A N 1
ATOM 1544 C CA . LEU A 1 195 ? -1.473 -5.295 -15.022 1.00 89.50 195 LEU A CA 1
ATOM 1545 C C . LEU A 1 195 ? -2.864 -4.705 -14.911 1.00 89.50 195 LEU A C 1
ATOM 1547 O O . LEU A 1 195 ? -3.082 -3.556 -15.298 1.00 89.50 195 LEU A O 1
ATOM 1551 N N . ILE A 1 196 ? -3.803 -5.493 -14.386 1.00 85.50 196 ILE A N 1
ATOM 1552 C CA . ILE A 1 196 ? -5.161 -5.028 -14.160 1.00 85.50 196 ILE A CA 1
ATOM 1553 C C . ILE A 1 196 ? -5.113 -3.789 -13.271 1.00 85.50 196 ILE A C 1
ATOM 1555 O O . ILE A 1 196 ? -5.632 -2.756 -13.679 1.00 85.50 196 ILE A O 1
ATOM 1559 N N . GLU A 1 197 ? -4.461 -3.869 -12.112 1.00 87.00 197 GLU A N 1
ATOM 1560 C CA . GLU A 1 197 ? -4.327 -2.787 -11.137 1.00 87.00 197 GLU A CA 1
ATOM 1561 C C . GLU A 1 197 ? -3.652 -1.544 -11.701 1.00 87.00 197 GLU A C 1
ATOM 1563 O O . GLU A 1 197 ? -4.157 -0.443 -11.480 1.00 87.00 197 GLU A O 1
ATOM 1568 N N . ALA A 1 198 ? -2.564 -1.710 -12.452 1.00 89.31 198 ALA A N 1
ATOM 1569 C CA . ALA A 1 198 ? -1.883 -0.610 -13.122 1.00 89.31 198 ALA A CA 1
ATOM 1570 C C . ALA A 1 198 ? -2.784 0.093 -14.130 1.00 89.31 198 ALA A C 1
ATOM 1572 O O . ALA A 1 198 ? -2.865 1.322 -14.136 1.00 89.31 198 ALA A O 1
ATOM 1573 N N . GLN A 1 199 ? -3.538 -0.673 -14.915 1.00 87.69 199 GLN A N 1
ATOM 1574 C CA . GLN A 1 199 ? -4.532 -0.112 -15.815 1.00 87.69 199 GLN A CA 1
ATOM 1575 C C . GLN A 1 199 ? -5.621 0.648 -15.042 1.00 87.69 199 GLN A C 1
ATOM 1577 O O . GLN A 1 199 ? -5.946 1.776 -15.408 1.00 87.69 199 GLN A O 1
ATOM 1582 N N . MET A 1 200 ? -6.140 0.090 -13.937 1.00 82.06 200 MET A N 1
ATOM 1583 C CA . MET A 1 200 ? -7.132 0.791 -13.102 1.00 82.06 200 MET A CA 1
ATOM 1584 C C . MET A 1 200 ? -6.565 2.100 -12.549 1.00 82.06 200 MET A C 1
ATOM 1586 O O . MET A 1 200 ? -7.274 3.101 -12.482 1.00 82.06 200 MET A O 1
ATOM 1590 N N . LEU A 1 201 ? -5.294 2.093 -12.139 1.00 84.31 201 LEU A N 1
ATOM 1591 C CA . LEU A 1 201 ? -4.628 3.260 -11.583 1.00 84.31 201 LEU A CA 1
ATOM 1592 C C . LEU A 1 201 ? -4.530 4.395 -12.609 1.00 84.31 201 LEU A C 1
ATOM 1594 O O . LEU A 1 201 ? -4.860 5.531 -12.273 1.00 84.31 201 LEU A O 1
ATOM 1598 N N . VAL A 1 202 ? -4.159 4.083 -13.854 1.00 85.75 202 VAL A N 1
ATOM 1599 C CA . VAL A 1 202 ? -4.117 5.056 -14.960 1.00 85.75 202 VAL A CA 1
ATOM 1600 C C . VAL A 1 202 ? -5.509 5.584 -15.303 1.00 85.75 202 VAL A C 1
ATOM 1602 O O . VAL A 1 202 ? -5.671 6.780 -15.540 1.00 85.75 202 VAL A O 1
ATOM 1605 N N . GLU A 1 203 ? -6.526 4.718 -15.308 1.00 82.06 203 GLU A N 1
ATOM 1606 C CA . GLU A 1 203 ? -7.916 5.124 -15.558 1.00 82.06 203 GLU A CA 1
ATOM 1607 C C . GLU A 1 203 ? -8.464 6.054 -14.464 1.00 82.06 203 GLU A C 1
ATOM 1609 O O . GLU A 1 203 ? -9.275 6.938 -14.751 1.00 82.06 203 GLU A O 1
ATOM 1614 N N . MET A 1 204 ? -8.023 5.864 -13.216 1.00 75.62 204 MET A N 1
ATOM 1615 C CA . MET A 1 204 ? -8.395 6.716 -12.087 1.00 75.62 204 MET A CA 1
ATOM 1616 C C . MET A 1 204 ? -7.671 8.064 -12.110 1.00 75.62 204 MET A C 1
ATOM 1618 O O . MET A 1 204 ? -8.306 9.095 -11.887 1.00 75.62 204 MET A O 1
ATOM 1622 N N . ASP A 1 205 ? -6.359 8.057 -12.350 1.00 79.62 205 ASP A N 1
ATOM 1623 C CA . ASP A 1 205 ? -5.532 9.258 -12.450 1.00 79.62 205 ASP A CA 1
ATOM 1624 C C . ASP A 1 205 ? -4.280 8.986 -13.303 1.00 79.62 205 ASP A C 1
ATOM 1626 O O . ASP A 1 205 ? -3.291 8.402 -12.850 1.00 79.62 205 ASP A O 1
ATOM 1630 N N . HIS A 1 206 ? -4.309 9.477 -14.544 1.00 79.12 206 HIS A N 1
ATOM 1631 C CA . HIS A 1 206 ? -3.228 9.331 -15.521 1.00 79.12 206 HIS A CA 1
ATOM 1632 C C . HIS A 1 206 ? -1.897 9.957 -15.078 1.00 79.12 206 HIS A C 1
ATOM 1634 O O . HIS A 1 206 ? -0.871 9.684 -15.690 1.00 79.12 206 HIS A O 1
ATOM 1640 N N . ARG A 1 207 ? -1.888 10.805 -14.042 1.00 81.00 207 ARG A N 1
ATOM 1641 C CA . ARG A 1 207 ? -0.676 11.483 -13.554 1.00 81.00 207 ARG A CA 1
ATOM 1642 C C . ARG A 1 207 ? 0.096 10.656 -12.534 1.00 81.00 207 ARG A C 1
ATOM 1644 O O . ARG A 1 207 ? 1.188 11.057 -12.142 1.00 81.00 207 ARG A O 1
ATOM 1651 N N . VAL A 1 208 ? -0.473 9.545 -12.058 1.00 82.44 208 VAL A N 1
ATOM 1652 C CA . VAL A 1 208 ? 0.162 8.733 -11.011 1.00 82.44 208 VAL A CA 1
ATOM 1653 C C . VAL A 1 208 ? 1.344 7.939 -11.558 1.00 82.44 208 VAL A C 1
ATOM 1655 O O . VAL A 1 208 ? 2.320 7.738 -10.837 1.00 82.44 208 VAL A O 1
ATOM 1658 N N . LEU A 1 209 ? 1.286 7.517 -12.823 1.00 86.81 209 LEU A N 1
ATOM 1659 C CA . LEU A 1 209 ? 2.423 6.889 -13.485 1.00 86.81 209 LEU A CA 1
ATOM 1660 C C . LEU A 1 209 ? 3.312 7.958 -14.123 1.00 86.81 209 LEU A C 1
ATOM 1662 O O . LEU A 1 209 ? 2.833 8.864 -14.802 1.00 86.81 209 LEU A O 1
ATOM 1666 N N . ASN A 1 210 ? 4.625 7.841 -13.924 1.00 89.31 210 ASN A N 1
ATOM 1667 C CA . ASN A 1 210 ? 5.589 8.630 -14.685 1.00 89.31 210 ASN A CA 1
ATOM 1668 C C . ASN A 1 210 ? 5.689 8.100 -16.133 1.00 89.31 210 ASN A C 1
ATOM 1670 O O . ASN A 1 210 ? 5.098 7.072 -16.477 1.00 89.31 210 ASN A O 1
ATOM 1674 N N . SER A 1 211 ? 6.433 8.798 -16.995 1.00 90.81 211 SER A N 1
ATOM 1675 C CA . SER A 1 211 ? 6.582 8.409 -18.404 1.00 90.81 211 SER A CA 1
ATOM 1676 C C . SER A 1 211 ? 7.144 6.995 -18.566 1.00 90.81 211 SER A C 1
ATOM 1678 O O . SER A 1 211 ? 6.618 6.229 -19.364 1.00 90.81 211 SER A O 1
ATOM 1680 N N . GLN A 1 212 ? 8.137 6.626 -17.754 1.00 92.31 212 GLN A N 1
ATOM 1681 C CA . GLN A 1 212 ? 8.781 5.311 -17.799 1.00 92.31 212 GLN A CA 1
ATOM 1682 C C . GLN A 1 212 ? 7.817 4.177 -17.420 1.00 92.31 212 GLN A C 1
ATOM 1684 O O . GLN A 1 212 ? 7.712 3.190 -18.137 1.00 92.31 212 GLN A O 1
ATOM 1689 N N . ALA A 1 213 ? 7.060 4.327 -16.332 1.00 91.75 213 ALA A N 1
ATOM 1690 C CA . ALA A 1 213 ? 6.058 3.351 -15.910 1.00 91.75 213 ALA A CA 1
ATOM 1691 C C . ALA A 1 213 ? 4.888 3.261 -16.903 1.00 91.75 213 ALA A C 1
ATOM 1693 O O . ALA A 1 213 ? 4.329 2.187 -17.100 1.00 91.75 213 ALA A O 1
ATOM 1694 N N . THR A 1 214 ? 4.526 4.375 -17.548 1.00 93.25 214 THR A N 1
ATOM 1695 C CA . THR A 1 214 ? 3.481 4.406 -18.585 1.00 93.25 214 THR A CA 1
ATOM 1696 C C . THR A 1 214 ? 3.916 3.652 -19.841 1.00 93.25 214 THR A C 1
ATOM 1698 O O . THR A 1 214 ? 3.134 2.891 -20.415 1.00 93.25 214 THR A O 1
ATOM 1701 N N . GLU A 1 215 ? 5.166 3.843 -20.261 1.00 93.44 215 GLU A N 1
ATOM 1702 C CA . GLU A 1 215 ? 5.760 3.125 -21.386 1.00 93.44 215 GLU A CA 1
ATOM 1703 C C . GLU A 1 215 ? 5.884 1.627 -21.081 1.00 93.44 215 GLU A C 1
ATOM 1705 O O . GLU A 1 215 ? 5.372 0.812 -21.848 1.00 93.44 215 GLU A O 1
ATOM 1710 N N . ALA A 1 216 ? 6.433 1.269 -19.915 1.00 93.94 216 ALA A N 1
ATOM 1711 C CA . ALA A 1 216 ? 6.530 -0.118 -19.458 1.00 93.94 216 ALA A CA 1
ATOM 1712 C C . ALA A 1 216 ? 5.154 -0.801 -19.378 1.00 93.94 216 ALA A C 1
ATOM 1714 O O . ALA A 1 216 ? 4.988 -1.926 -19.844 1.00 93.94 216 ALA A O 1
ATOM 1715 N N . LEU A 1 217 ? 4.130 -0.112 -18.858 1.00 93.88 217 LEU A N 1
ATOM 1716 C CA . LEU A 1 217 ? 2.763 -0.637 -18.830 1.00 93.88 217 LEU A CA 1
ATOM 1717 C C . LEU A 1 217 ? 2.222 -0.884 -20.240 1.00 93.88 217 LEU A C 1
ATOM 1719 O O . LEU A 1 217 ? 1.572 -1.899 -20.471 1.00 93.88 217 LEU A O 1
ATOM 1723 N N . SER A 1 218 ? 2.486 0.023 -21.181 1.00 92.75 218 SER A N 1
ATOM 1724 C CA . SER A 1 218 ? 2.033 -0.126 -22.567 1.00 92.75 218 SER A CA 1
ATOM 1725 C C . SER A 1 218 ? 2.664 -1.355 -23.227 1.00 92.75 218 SER A C 1
ATOM 1727 O O . SER A 1 218 ? 1.943 -2.159 -23.816 1.00 92.75 218 SER A O 1
ATOM 1729 N N . GLN A 1 219 ? 3.975 -1.548 -23.049 1.00 92.81 219 GLN A N 1
ATOM 1730 C CA . GLN A 1 219 ? 4.700 -2.722 -23.548 1.00 92.81 219 GLN A CA 1
ATOM 1731 C C . GLN A 1 219 ? 4.179 -4.022 -22.917 1.00 92.81 219 GLN A C 1
ATOM 1733 O O . GLN A 1 219 ? 3.901 -4.994 -23.620 1.00 92.81 219 GLN A O 1
ATOM 1738 N N . LEU A 1 220 ? 3.968 -4.037 -21.596 1.00 92.69 220 LEU A N 1
ATOM 1739 C CA . LEU A 1 220 ? 3.442 -5.218 -20.913 1.00 92.69 220 LEU A CA 1
ATOM 1740 C C . LEU A 1 220 ? 1.999 -5.544 -21.314 1.00 92.69 220 LEU A C 1
ATOM 1742 O O . LEU A 1 220 ? 1.661 -6.719 -21.406 1.00 92.69 220 LEU A O 1
ATOM 1746 N N . LEU A 1 221 ? 1.142 -4.549 -21.559 1.00 91.44 221 LEU A N 1
ATOM 1747 C CA . LEU A 1 221 ? -0.229 -4.783 -22.028 1.00 91.44 221 LEU A CA 1
ATOM 1748 C C . LEU A 1 221 ? -0.270 -5.328 -23.462 1.00 91.44 221 LEU A C 1
ATOM 1750 O O . LEU A 1 221 ? -1.181 -6.088 -23.791 1.00 91.44 221 LEU A O 1
ATOM 1754 N N . GLU A 1 222 ? 0.697 -4.958 -24.303 1.00 90.75 222 GLU A N 1
ATOM 1755 C CA . GLU A 1 222 ? 0.858 -5.522 -25.645 1.00 90.75 222 GLU A CA 1
ATOM 1756 C C . GLU A 1 222 ? 1.328 -6.984 -25.583 1.00 90.75 222 GLU A C 1
ATOM 1758 O O . GLU A 1 222 ? 0.744 -7.849 -26.239 1.00 90.75 222 GLU A O 1
ATOM 1763 N N . ALA A 1 223 ? 2.324 -7.278 -24.741 1.00 89.31 223 ALA A N 1
ATOM 1764 C CA . ALA A 1 223 ? 2.865 -8.626 -24.564 1.00 89.31 223 ALA A CA 1
ATOM 1765 C C . ALA A 1 223 ? 1.911 -9.573 -23.807 1.00 89.31 223 ALA A C 1
ATOM 1767 O O . ALA A 1 223 ? 1.821 -10.765 -24.109 1.00 89.31 223 ALA A O 1
ATOM 1768 N N . PHE A 1 224 ? 1.180 -9.046 -22.823 1.00 88.31 224 PHE A N 1
ATOM 1769 C CA . PHE A 1 224 ? 0.296 -9.786 -21.925 1.00 88.31 224 PHE A CA 1
ATOM 1770 C C . PHE A 1 224 ? -1.085 -9.119 -21.872 1.00 88.31 224 PHE A C 1
ATOM 1772 O O . PHE A 1 224 ? -1.447 -8.507 -20.861 1.00 88.31 224 PHE A O 1
ATOM 1779 N N . PRO A 1 225 ? -1.895 -9.242 -22.938 1.00 83.44 225 PRO A N 1
ATOM 1780 C CA . PRO A 1 225 ? -3.216 -8.640 -22.965 1.00 83.44 225 PRO A CA 1
ATOM 1781 C C . PRO A 1 225 ? -4.049 -9.169 -21.787 1.00 83.44 225 PRO A C 1
ATOM 1783 O O . PRO A 1 225 ? -4.202 -10.390 -21.641 1.00 83.44 225 PRO A O 1
ATOM 1786 N N . PRO A 1 226 ? -4.590 -8.285 -20.927 1.00 77.94 226 PRO A N 1
ATOM 1787 C CA . PRO A 1 226 ? -5.338 -8.717 -19.761 1.00 77.94 226 PRO A CA 1
ATOM 1788 C C . PRO A 1 226 ? -6.583 -9.496 -20.206 1.00 77.94 226 PRO A C 1
ATOM 1790 O O . PRO A 1 226 ? -7.149 -9.216 -21.271 1.00 77.94 226 PRO A O 1
ATOM 1793 N N . PRO A 1 227 ? -7.046 -10.471 -19.404 1.00 75.62 227 PRO A N 1
ATOM 1794 C CA . PRO A 1 227 ? -8.240 -11.231 -19.734 1.00 75.62 227 PRO A CA 1
ATOM 1795 C C . PRO A 1 227 ? -9.412 -10.278 -19.973 1.00 75.62 227 PRO A C 1
ATOM 1797 O O . PRO A 1 227 ? -9.577 -9.281 -19.263 1.00 75.62 227 PRO A O 1
ATOM 1800 N N . LYS A 1 228 ? -10.242 -10.595 -20.976 1.00 73.44 228 LYS A N 1
ATOM 1801 C CA . LYS A 1 228 ? -11.481 -9.851 -21.217 1.00 73.44 228 LYS A CA 1
ATOM 1802 C C . LYS A 1 228 ? -12.308 -9.895 -19.942 1.00 73.44 228 LYS A C 1
ATOM 1804 O O . LYS A 1 228 ? -12.704 -10.966 -19.489 1.00 73.44 228 LYS A O 1
ATOM 1809 N N . ARG A 1 229 ? -12.568 -8.725 -19.377 1.00 69.19 229 ARG A N 1
ATOM 1810 C CA . ARG A 1 229 ? -13.398 -8.563 -18.193 1.00 69.19 229 ARG A CA 1
ATOM 1811 C C . ARG A 1 229 ? -14.812 -8.236 -18.686 1.00 69.19 229 ARG A C 1
ATOM 1813 O O . ARG A 1 229 ? -15.037 -7.111 -19.117 1.00 69.19 229 ARG A O 1
ATOM 1820 N N . PRO A 1 230 ? -15.757 -9.195 -18.692 1.00 57.91 230 PRO A N 1
ATOM 1821 C CA . PRO A 1 230 ? -17.071 -9.007 -19.318 1.00 57.91 230 PRO A CA 1
ATOM 1822 C C . PRO A 1 230 ? -17.900 -7.883 -18.682 1.00 57.91 230 PRO A C 1
ATOM 1824 O O . PRO A 1 230 ? -18.790 -7.357 -19.336 1.00 57.91 230 PRO A O 1
ATOM 1827 N N . ASN A 1 231 ? -17.573 -7.496 -17.446 1.00 59.97 231 ASN A N 1
ATOM 1828 C CA . ASN A 1 231 ? -18.238 -6.423 -16.708 1.00 59.97 231 ASN A CA 1
ATOM 1829 C C . ASN A 1 231 ? -17.348 -5.175 -16.558 1.00 59.97 231 ASN A C 1
ATOM 1831 O O . ASN A 1 231 ? -17.574 -4.371 -15.665 1.00 59.97 231 ASN A O 1
ATOM 1835 N N . TRP A 1 232 ? -16.288 -5.047 -17.361 1.00 60.09 232 TRP A N 1
ATOM 1836 C CA . TRP A 1 232 ? -15.375 -3.907 -17.308 1.00 60.09 232 TRP A CA 1
ATOM 1837 C C . TRP A 1 232 ? -15.483 -3.085 -18.584 1.00 60.09 232 TRP A C 1
ATOM 1839 O O . TRP A 1 232 ? -15.046 -3.520 -19.652 1.00 60.09 232 TRP A O 1
ATOM 1849 N N . GLU A 1 233 ? -16.000 -1.870 -18.464 1.00 59.69 233 GLU A N 1
ATOM 1850 C CA . GLU A 1 233 ? -15.939 -0.863 -19.516 1.00 59.69 233 GLU A CA 1
ATOM 1851 C C . GLU A 1 233 ? -14.818 0.135 -19.192 1.00 59.69 233 GLU A C 1
ATOM 1853 O O . GLU A 1 233 ? -14.727 0.669 -18.084 1.00 59.69 233 GLU A O 1
ATOM 1858 N N . ALA A 1 234 ? -13.927 0.376 -20.158 1.00 57.38 234 ALA A N 1
ATOM 1859 C CA . ALA A 1 234 ? -12.824 1.320 -19.992 1.00 57.38 234 ALA A CA 1
ATOM 1860 C C . ALA A 1 234 ? -13.358 2.714 -19.608 1.00 57.38 234 ALA A C 1
ATOM 1862 O O . ALA A 1 234 ? -14.243 3.252 -20.275 1.00 57.38 234 ALA A O 1
ATOM 1863 N N . GLY A 1 235 ? -12.808 3.309 -18.543 1.00 55.56 235 GLY A N 1
ATOM 1864 C CA . GLY A 1 235 ? -13.238 4.622 -18.046 1.00 55.56 235 GLY A CA 1
ATOM 1865 C C . GLY A 1 235 ? -14.325 4.591 -16.965 1.00 55.56 235 GLY A C 1
ATOM 1866 O O . GLY A 1 235 ? -14.731 5.657 -16.497 1.00 55.56 235 GLY A O 1
ATOM 1867 N N . MET A 1 236 ? -14.748 3.408 -16.508 1.00 52.31 236 MET A N 1
ATOM 1868 C CA . MET A 1 236 ? -15.691 3.248 -15.389 1.00 52.31 236 MET A CA 1
ATOM 1869 C C . MET A 1 236 ? -15.187 3.809 -14.050 1.00 52.31 236 MET A C 1
ATOM 1871 O O . MET A 1 236 ? -15.988 4.154 -13.184 1.00 52.31 236 MET A O 1
ATOM 1875 N N . LEU A 1 237 ? -13.871 3.914 -13.857 1.00 50.97 237 LEU A N 1
ATOM 1876 C CA . LEU A 1 237 ? -13.274 4.271 -12.565 1.00 50.97 237 LEU A CA 1
ATOM 1877 C C . LEU A 1 237 ? -12.909 5.741 -12.412 1.00 50.97 237 LEU A C 1
ATOM 1879 O O . LEU A 1 237 ? -12.223 6.090 -11.452 1.00 50.97 237 LEU A O 1
ATOM 1883 N N . ARG A 1 238 ? -13.384 6.616 -13.304 1.00 55.25 238 ARG A N 1
ATOM 1884 C CA . ARG A 1 238 ? -13.176 8.055 -13.137 1.00 55.25 238 ARG A CA 1
ATOM 1885 C C . ARG A 1 238 ? -13.653 8.467 -11.749 1.00 55.25 238 ARG A C 1
ATOM 1887 O O . ARG A 1 238 ? -14.837 8.348 -11.425 1.00 55.25 238 ARG A O 1
ATOM 1894 N N . ILE A 1 239 ? -12.720 8.942 -10.923 1.00 53.50 239 ILE A N 1
ATOM 1895 C CA . ILE A 1 239 ? -13.070 9.616 -9.676 1.00 53.50 239 ILE A CA 1
ATOM 1896 C C . ILE A 1 239 ? -14.006 10.746 -10.108 1.00 53.50 239 ILE A C 1
ATOM 1898 O O . ILE A 1 239 ? -13.607 11.512 -10.988 1.00 53.50 239 ILE A O 1
ATOM 1902 N N . PRO A 1 240 ? -15.242 10.836 -9.575 1.00 51.25 240 PRO A N 1
ATOM 1903 C CA . PRO A 1 240 ? -16.131 11.937 -9.904 1.00 51.25 240 PRO A CA 1
ATOM 1904 C C . PRO A 1 240 ? -15.332 13.211 -9.688 1.00 51.25 240 PRO A C 1
ATOM 1906 O O . PRO A 1 240 ? -14.895 13.440 -8.556 1.00 51.25 240 PRO A O 1
ATOM 1909 N N . GLU A 1 241 ? -15.053 13.960 -10.762 1.00 51.75 241 GLU A N 1
ATOM 1910 C CA . GLU A 1 241 ? -14.280 15.194 -10.677 1.00 51.75 241 GLU A CA 1
ATOM 1911 C C . GLU A 1 241 ? -14.899 15.997 -9.545 1.00 51.75 241 GLU A C 1
ATOM 1913 O O . GLU A 1 241 ? -16.087 16.328 -9.571 1.00 51.75 241 GLU A O 1
ATOM 1918 N N . ARG A 1 242 ? -14.140 16.141 -8.459 1.00 47.22 242 ARG A N 1
ATOM 1919 C CA . ARG A 1 242 ? -14.678 16.480 -7.147 1.00 47.22 242 ARG A CA 1
ATOM 1920 C C . ARG A 1 242 ? -15.012 17.964 -7.140 1.00 47.22 242 ARG A C 1
ATOM 1922 O O . ARG A 1 242 ? -14.274 18.713 -6.529 1.00 47.22 242 ARG A O 1
ATOM 1929 N N . ARG A 1 243 ? -16.055 18.392 -7.870 1.00 43.53 243 ARG A N 1
ATOM 1930 C CA . ARG A 1 243 ? -16.550 19.776 -8.008 1.00 43.53 243 ARG A CA 1
ATOM 1931 C C . ARG A 1 243 ? -15.443 20.837 -7.878 1.00 43.53 243 ARG A C 1
ATOM 1933 O O . ARG A 1 243 ? -15.637 21.842 -7.202 1.00 43.53 243 ARG A O 1
ATOM 1940 N N . ALA A 1 244 ? -14.296 20.637 -8.530 1.00 41.69 244 ALA A N 1
ATOM 1941 C CA . ALA A 1 244 ? -13.253 21.661 -8.563 1.00 41.69 244 ALA A CA 1
ATOM 1942 C C . ALA A 1 244 ? -13.774 22.927 -9.274 1.00 41.69 244 ALA A C 1
ATOM 1944 O O . ALA A 1 244 ? -13.345 24.033 -8.973 1.00 41.69 244 ALA A O 1
ATOM 1945 N N . ASN A 1 245 ? -14.814 22.777 -10.101 1.00 42.25 245 ASN A N 1
ATOM 1946 C CA . ASN A 1 245 ? -15.427 23.863 -10.860 1.00 42.25 245 ASN A CA 1
ATOM 1947 C C . ASN A 1 245 ? -16.481 24.670 -10.077 1.00 42.25 245 ASN A C 1
ATOM 1949 O O . ASN A 1 245 ? -17.031 25.617 -10.627 1.00 42.25 245 ASN A O 1
ATOM 1953 N N . ALA A 1 246 ? -16.774 24.345 -8.809 1.00 43.59 246 ALA A N 1
ATOM 1954 C CA . ALA A 1 246 ? -17.664 25.181 -7.988 1.00 43.59 246 ALA A CA 1
ATOM 1955 C C . ALA A 1 246 ? -16.965 26.438 -7.427 1.00 43.59 246 ALA A C 1
ATOM 1957 O O . ALA A 1 246 ? -17.637 27.301 -6.878 1.00 43.59 246 ALA A O 1
ATOM 1958 N N . ALA A 1 247 ? -15.638 26.542 -7.562 1.00 47.16 247 ALA A N 1
ATOM 1959 C CA . ALA A 1 247 ? -14.872 27.745 -7.227 1.00 47.16 247 ALA A CA 1
ATOM 1960 C C . ALA A 1 247 ? -14.503 28.595 -8.461 1.00 47.16 247 ALA A C 1
ATOM 1962 O O . ALA A 1 247 ? -14.108 29.744 -8.301 1.00 47.16 247 ALA A O 1
ATOM 1963 N N . GLU A 1 248 ? -14.643 28.059 -9.680 1.00 47.88 248 GLU A N 1
ATOM 1964 C CA . GLU A 1 248 ? -14.354 28.794 -10.926 1.00 47.88 248 GLU A CA 1
ATOM 1965 C C . GLU A 1 248 ? -15.599 29.418 -11.578 1.00 47.88 248 GLU A C 1
ATOM 1967 O O . GLU A 1 248 ? -15.469 30.297 -12.428 1.00 47.88 248 GLU A O 1
ATOM 1972 N N . GLN A 1 249 ? -16.809 29.034 -11.162 1.00 45.25 249 GLN A N 1
ATOM 1973 C CA . GLN A 1 249 ? -18.027 29.774 -11.501 1.00 45.25 249 GLN A CA 1
ATOM 1974 C C . GLN A 1 249 ? -18.277 30.822 -10.417 1.00 45.25 249 GLN A C 1
ATOM 1976 O O . GLN A 1 249 ? -18.905 30.550 -9.398 1.00 45.25 249 GLN A O 1
ATOM 1981 N N . GLY A 1 250 ? -17.698 32.005 -10.627 1.00 46.03 250 GLY A N 1
ATOM 1982 C CA . GLY A 1 250 ? -17.856 33.184 -9.783 1.00 46.03 250 GLY A CA 1
ATOM 1983 C C . GLY A 1 250 ? -19.265 33.771 -9.831 1.00 46.03 250 GLY A C 1
ATOM 1984 O O . GLY A 1 250 ? -19.443 34.870 -10.344 1.00 46.03 250 GLY A O 1
ATOM 1985 N N . ASP A 1 251 ? -20.240 33.070 -9.259 1.00 43.34 251 ASP A N 1
ATOM 1986 C CA . ASP A 1 251 ? -21.482 33.701 -8.819 1.00 43.34 251 ASP A CA 1
ATOM 1987 C C . ASP A 1 251 ? -21.238 34.279 -7.423 1.00 43.34 251 ASP A C 1
ATOM 1989 O O . ASP A 1 251 ? -21.340 33.606 -6.394 1.00 43.34 251 ASP A O 1
ATOM 1993 N N . ALA A 1 252 ? -20.823 35.544 -7.415 1.00 41.47 252 ALA A N 1
ATOM 1994 C CA . ALA A 1 252 ? -20.799 36.372 -6.223 1.00 41.47 252 ALA A CA 1
ATOM 1995 C C . ALA A 1 252 ? -22.241 36.538 -5.709 1.00 41.47 252 ALA A C 1
ATOM 1997 O O . ALA A 1 252 ? -23.094 36.981 -6.480 1.00 41.47 252 ALA A O 1
ATOM 1998 N N . PRO A 1 253 ? -22.552 36.214 -4.441 1.00 44.53 253 PRO A N 1
ATOM 1999 C CA . PRO A 1 253 ? -23.786 36.698 -3.851 1.00 44.53 253 PRO A CA 1
ATOM 2000 C C . PRO A 1 253 ? -23.652 38.213 -3.677 1.00 44.53 253 PRO A C 1
ATOM 2002 O O . PRO A 1 253 ? -22.715 38.689 -3.032 1.00 44.53 253 PRO A O 1
ATOM 2005 N N . GLU A 1 254 ? -24.568 38.954 -4.297 1.00 46.62 254 GLU A N 1
ATOM 2006 C CA . GLU A 1 254 ? -24.811 40.361 -3.996 1.00 46.62 254 GLU A CA 1
ATOM 2007 C C . GLU A 1 254 ? -25.002 40.493 -2.479 1.00 46.62 254 GLU A C 1
ATOM 2009 O O . GLU A 1 254 ? -25.853 39.835 -1.879 1.00 46.62 254 GLU A O 1
ATOM 2014 N N . SER A 1 255 ? -24.129 41.275 -1.850 1.00 45.91 255 SER A N 1
ATOM 2015 C CA . SER A 1 255 ? -24.227 41.642 -0.447 1.00 45.91 255 SER A CA 1
ATOM 2016 C C . SER A 1 255 ? -25.363 42.648 -0.295 1.00 45.91 255 SER A C 1
ATOM 2018 O O . SER A 1 255 ? -25.204 43.810 -0.670 1.00 45.91 255 SER A O 1
ATOM 2020 N N . GLU A 1 256 ? -26.496 42.199 0.235 1.00 50.34 256 GLU A N 1
ATOM 2021 C CA . GLU A 1 256 ? -27.474 43.094 0.846 1.00 50.34 256 GLU A CA 1
ATOM 2022 C C . GLU A 1 256 ? -26.857 43.637 2.143 1.00 50.34 256 GLU A C 1
ATOM 2024 O O . GLU A 1 256 ? -26.490 42.888 3.051 1.00 50.34 256 GLU A O 1
ATOM 2029 N N . GLU A 1 257 ? -26.641 44.950 2.149 1.00 53.16 257 GLU A N 1
ATOM 2030 C CA . GLU A 1 257 ? -26.306 45.750 3.319 1.00 53.16 257 GLU A CA 1
ATOM 2031 C C . GLU A 1 257 ? -27.526 45.761 4.250 1.00 53.16 257 GLU A C 1
ATOM 2033 O O . GLU A 1 257 ? -28.563 46.321 3.900 1.00 53.16 257 GLU A O 1
ATOM 2038 N N . GLU A 1 258 ? -27.407 45.154 5.429 1.00 51.50 258 GLU A N 1
ATOM 2039 C CA . GLU A 1 258 ? -28.280 45.457 6.562 1.00 51.50 258 GLU A CA 1
ATOM 2040 C C . GLU A 1 258 ? -27.397 45.922 7.724 1.00 51.50 258 GLU A C 1
ATOM 2042 O O . GLU A 1 258 ? -26.626 45.159 8.312 1.00 51.50 258 GLU A O 1
ATOM 2047 N N . ASP A 1 259 ? -27.478 47.232 7.957 1.00 52.72 259 ASP A N 1
ATOM 2048 C CA . ASP A 1 259 ? -27.137 47.912 9.197 1.00 52.72 259 ASP A CA 1
ATOM 2049 C C . ASP A 1 259 ? -27.924 47.285 10.353 1.00 52.72 259 ASP A C 1
ATOM 2051 O O . ASP A 1 259 ? -29.128 47.104 10.219 1.00 52.72 259 ASP A O 1
ATOM 2055 N N . ASP A 1 260 ? -27.279 47.025 11.493 1.00 47.47 260 ASP A N 1
ATOM 2056 C CA . ASP A 1 260 ? -27.962 47.051 12.790 1.00 47.47 260 ASP A CA 1
ATOM 2057 C C . ASP A 1 260 ? -26.960 47.286 13.935 1.00 47.47 260 ASP A C 1
ATOM 2059 O O . ASP A 1 260 ? -26.155 46.436 14.314 1.00 47.47 260 ASP A O 1
ATOM 2063 N N . GLU A 1 261 ? -27.008 48.541 14.376 1.00 53.00 261 GLU A N 1
ATOM 2064 C CA . GLU A 1 261 ? -26.979 49.095 15.732 1.00 53.00 261 GLU A CA 1
ATOM 2065 C C . GLU A 1 261 ? -26.155 48.431 16.856 1.00 53.00 261 GLU A C 1
ATOM 2067 O O . GLU A 1 261 ? -26.327 47.285 17.271 1.00 53.00 261 GLU A O 1
ATOM 2072 N N . GLU A 1 262 ? -25.310 49.291 17.431 1.00 52.00 262 GLU A N 1
ATOM 2073 C CA . GLU A 1 262 ? -24.593 49.155 18.691 1.00 52.00 262 GLU A CA 1
ATOM 2074 C C . GLU A 1 262 ? -25.542 48.922 19.880 1.00 52.00 262 GLU A C 1
ATOM 2076 O O . GLU A 1 262 ? -26.536 49.627 20.057 1.00 52.00 262 GLU A O 1
ATOM 2081 N N . ALA A 1 263 ? -25.177 47.992 20.763 1.00 48.28 263 ALA A N 1
ATOM 2082 C CA . ALA A 1 263 ? -25.717 47.928 22.115 1.00 48.28 263 ALA A CA 1
ATOM 2083 C C . ALA A 1 263 ? -24.580 47.670 23.110 1.00 48.28 263 ALA A C 1
ATOM 2085 O O . ALA A 1 263 ? -24.058 46.559 23.220 1.00 48.28 263 ALA A O 1
ATOM 2086 N N . ASP A 1 264 ? -24.219 48.739 23.819 1.00 50.38 264 ASP A N 1
ATOM 2087 C CA . ASP A 1 264 ? -23.399 48.744 25.026 1.00 50.38 264 ASP A CA 1
ATOM 2088 C C . ASP A 1 264 ? -24.011 47.847 26.114 1.00 50.38 264 ASP A C 1
ATOM 2090 O O . ASP A 1 264 ? -25.208 47.910 26.405 1.00 50.38 264 ASP A O 1
ATOM 2094 N N . GLY A 1 265 ? -23.169 47.037 26.755 1.00 49.03 265 GLY A N 1
ATOM 2095 C CA . GLY A 1 265 ? -23.531 46.217 27.907 1.00 49.03 265 GLY A CA 1
ATOM 2096 C C . GLY A 1 265 ? -22.365 46.119 28.882 1.00 49.03 265 GLY A C 1
ATOM 2097 O O . GLY A 1 265 ? -21.410 45.388 28.641 1.00 49.03 265 GLY A O 1
ATOM 2098 N N . GLU A 1 266 ? -22.461 46.895 29.959 1.00 43.81 266 GLU A N 1
ATOM 2099 C CA . GLU A 1 266 ? -21.545 46.983 31.098 1.00 43.81 266 GLU A CA 1
ATOM 2100 C C . GLU A 1 266 ? -21.342 45.622 31.804 1.00 43.81 266 GLU A C 1
ATOM 2102 O O . GLU A 1 266 ? -22.308 44.937 32.143 1.00 43.81 266 GLU A O 1
ATOM 2107 N N . GLU A 1 267 ? -20.088 45.257 32.096 1.00 55.47 267 GLU A N 1
ATOM 2108 C CA . GLU A 1 267 ? -19.742 44.199 33.059 1.00 55.47 267 GLU A CA 1
ATOM 2109 C C . GLU A 1 267 ? -19.429 44.824 34.432 1.00 55.47 267 GLU A C 1
ATOM 2111 O O . GLU A 1 267 ? -18.665 45.792 34.488 1.00 55.47 267 GLU A O 1
ATOM 2116 N N . PRO A 1 268 ? -19.949 44.283 35.552 1.00 58.88 268 PRO A N 1
ATOM 2117 C CA . PRO A 1 268 ? -19.492 44.664 36.878 1.00 58.88 268 PRO A CA 1
ATOM 2118 C C . PRO A 1 268 ? -18.360 43.757 37.380 1.00 58.88 268 PRO A C 1
ATOM 2120 O O . PRO A 1 268 ? -18.360 42.538 37.205 1.00 58.88 268 PRO A O 1
ATOM 2123 N N . GLU A 1 269 ? -17.422 44.406 38.063 1.00 52.31 269 GLU A N 1
ATOM 2124 C CA . GLU A 1 269 ? -16.391 43.828 38.919 1.00 52.31 269 GLU A CA 1
ATOM 2125 C C . GLU A 1 269 ? -17.010 42.993 40.054 1.00 52.31 269 GLU A C 1
ATOM 2127 O O . GLU A 1 269 ? -17.969 43.428 40.694 1.00 52.31 269 GLU A O 1
ATOM 2132 N N . GLU A 1 270 ? -16.410 41.846 40.386 1.00 47.47 270 GLU A N 1
ATOM 2133 C CA . GLU A 1 270 ? -16.566 41.268 41.722 1.00 47.47 270 GLU A CA 1
ATOM 2134 C C . GLU A 1 270 ? -15.253 40.660 42.236 1.00 47.47 270 GLU A C 1
ATOM 2136 O O . GLU A 1 270 ? -14.484 40.004 41.530 1.00 47.47 270 GLU A O 1
ATOM 2141 N N . GLU A 1 271 ? -14.998 40.980 43.498 1.00 42.53 271 GLU A N 1
ATOM 2142 C CA . GLU A 1 271 ? -13.752 40.914 44.240 1.00 42.53 271 GLU A CA 1
ATOM 2143 C C . GLU A 1 271 ? -13.711 39.667 45.153 1.00 42.53 271 GLU A C 1
ATOM 2145 O O . GLU A 1 271 ? -14.734 39.189 45.630 1.00 42.53 271 GLU A O 1
ATOM 2150 N N . ALA A 1 272 ? -12.486 39.237 45.481 1.00 42.56 272 ALA A N 1
ATOM 2151 C CA . ALA A 1 272 ? -12.074 38.505 46.690 1.00 42.56 272 ALA A CA 1
ATOM 2152 C C . ALA A 1 272 ? -12.480 37.023 46.906 1.00 42.56 272 ALA A C 1
ATOM 2154 O O . ALA A 1 272 ? -13.632 36.678 47.133 1.00 42.56 272 ALA A O 1
ATOM 2155 N N . ALA A 1 273 ? -11.463 36.160 47.080 1.00 37.72 273 ALA A N 1
ATOM 2156 C CA . ALA A 1 273 ? -11.067 35.660 48.413 1.00 37.72 273 ALA A CA 1
ATOM 2157 C C . ALA A 1 273 ? -9.864 34.684 48.360 1.00 37.72 273 ALA A C 1
ATOM 2159 O O . ALA A 1 273 ? -9.875 33.682 47.649 1.00 37.72 273 ALA A O 1
ATOM 2160 N N . LYS A 1 274 ? -8.844 34.958 49.192 1.00 40.75 274 LYS A N 1
ATOM 2161 C CA . LYS A 1 274 ? -7.854 33.984 49.707 1.00 40.75 274 LYS A CA 1
ATOM 2162 C C . LYS A 1 274 ? -8.527 33.044 50.740 1.00 40.75 274 LYS A C 1
ATOM 2164 O O . LYS A 1 274 ? -9.566 33.411 51.287 1.00 40.75 274 LYS A O 1
ATOM 2169 N N . PRO A 1 275 ? -7.913 31.901 51.107 1.00 53.50 275 PRO A N 1
ATOM 2170 C CA . PRO A 1 275 ? -7.059 31.928 52.303 1.00 53.50 275 PRO A CA 1
ATOM 2171 C C . PRO A 1 275 ? -5.767 31.095 52.210 1.00 53.50 275 PRO A C 1
ATOM 2173 O O . PRO A 1 275 ? -5.622 30.160 51.429 1.00 53.50 275 PRO A O 1
ATOM 2176 N N . GLU A 1 276 ? -4.838 31.489 53.076 1.00 47.69 276 GLU A N 1
ATOM 2177 C CA . GLU A 1 276 ? -3.571 30.851 53.424 1.00 47.69 276 GLU A CA 1
ATOM 2178 C C . GLU A 1 276 ? -3.787 29.638 54.349 1.00 47.69 276 GLU A C 1
ATOM 2180 O O . GLU A 1 276 ? -4.687 29.643 55.185 1.00 47.69 276 GLU A O 1
ATOM 2185 N N . SER A 1 277 ? -2.911 28.632 54.274 1.00 45.12 277 SER A N 1
ATOM 2186 C CA . SER A 1 277 ? -2.255 28.088 55.475 1.00 45.12 277 SER A CA 1
ATOM 2187 C C . SER A 1 277 ? -1.014 27.265 55.111 1.00 45.12 277 SER A C 1
ATOM 2189 O O . SER A 1 277 ? -1.052 26.343 54.298 1.00 45.12 277 SER A O 1
ATOM 2191 N N . GLU A 1 278 ? 0.099 27.652 55.730 1.00 40.12 278 GLU A N 1
ATOM 2192 C CA . GLU A 1 278 ? 1.335 26.889 55.885 1.00 40.12 278 GLU A CA 1
ATOM 2193 C C . GLU A 1 278 ? 1.171 25.840 56.998 1.00 40.12 278 GLU A C 1
ATOM 2195 O O . GLU A 1 278 ? 0.484 26.105 57.984 1.00 40.12 278 GLU A O 1
ATOM 2200 N N . ALA A 1 279 ? 1.880 24.709 56.904 1.00 36.16 279 ALA A N 1
ATOM 2201 C CA . ALA A 1 279 ? 2.759 24.235 57.983 1.00 36.16 279 ALA A CA 1
ATOM 2202 C C . ALA A 1 279 ? 3.608 23.021 57.553 1.00 36.16 279 ALA A C 1
ATOM 2204 O O . ALA A 1 279 ? 3.120 22.040 56.999 1.00 36.16 279 ALA A O 1
ATOM 2205 N N . ALA A 1 280 ? 4.898 23.157 57.856 1.00 36.50 280 ALA A N 1
ATOM 2206 C CA . ALA A 1 280 ? 6.043 22.264 57.705 1.00 36.50 280 ALA A CA 1
ATOM 2207 C C . ALA A 1 280 ? 5.954 20.878 58.382 1.00 36.50 280 ALA A C 1
ATOM 2209 O O . ALA A 1 280 ? 5.229 20.703 59.358 1.00 36.50 280 ALA A O 1
ATOM 2210 N N . LEU A 1 281 ? 6.811 19.949 57.922 1.00 36.00 281 LEU A N 1
ATOM 2211 C CA . LEU A 1 281 ? 7.900 19.280 58.681 1.00 36.00 281 LEU A CA 1
ATOM 2212 C C . LEU A 1 281 ? 8.633 18.295 57.733 1.00 36.00 281 LEU A C 1
ATOM 2214 O O . LEU A 1 281 ? 7.989 17.502 57.054 1.00 36.00 281 LEU A O 1
ATOM 2218 N N . GLU A 1 282 ? 9.920 18.525 57.428 1.00 32.84 282 GLU A N 1
ATOM 2219 C CA . GLU A 1 282 ? 11.100 17.780 57.944 1.00 32.84 282 GLU A CA 1
ATOM 2220 C C . GLU A 1 282 ? 10.960 16.244 57.887 1.00 32.84 282 GLU A C 1
ATOM 2222 O O . GLU A 1 282 ? 10.002 15.687 58.398 1.00 32.84 282 GLU A O 1
ATOM 2227 N N . GLY A 1 283 ? 11.876 15.433 57.359 1.00 30.53 283 GLY A N 1
ATOM 2228 C CA . GLY A 1 283 ? 13.247 15.582 56.879 1.00 30.53 283 GLY A CA 1
ATOM 2229 C C . GLY A 1 283 ? 13.864 14.169 56.831 1.00 30.53 283 GLY A C 1
ATOM 2230 O O . GLY A 1 283 ? 13.400 13.291 57.550 1.00 30.53 283 GLY A O 1
ATOM 2231 N N . ALA A 1 284 ? 14.875 13.921 55.992 1.00 32.91 284 ALA A N 1
ATOM 2232 C CA . ALA A 1 284 ? 15.940 12.936 56.250 1.00 32.91 284 ALA A CA 1
ATOM 2233 C C . ALA A 1 284 ? 16.952 12.919 55.098 1.00 32.91 284 ALA A C 1
ATOM 2235 O O . ALA A 1 284 ? 16.620 12.682 53.939 1.00 32.91 284 ALA A O 1
ATOM 2236 N N . ALA A 1 285 ? 18.204 13.163 55.467 1.00 33.97 285 ALA A N 1
ATOM 2237 C CA . ALA A 1 285 ? 19.386 13.107 54.630 1.00 33.97 285 ALA A CA 1
ATOM 2238 C C . ALA A 1 285 ? 19.846 11.663 54.363 1.00 33.97 285 ALA A C 1
ATOM 2240 O O . ALA A 1 285 ? 19.755 10.810 55.244 1.00 33.97 285 ALA A O 1
ATOM 2241 N N . ALA A 1 286 ? 20.462 11.434 53.200 1.00 31.31 286 ALA A N 1
ATOM 2242 C CA . ALA A 1 286 ? 21.512 10.431 53.029 1.00 31.31 286 ALA A CA 1
ATOM 2243 C C . ALA A 1 286 ? 22.487 10.844 51.910 1.00 31.31 286 ALA A C 1
ATOM 2245 O O . ALA A 1 286 ? 22.108 11.444 50.910 1.00 31.31 286 ALA A O 1
ATOM 2246 N N . SER A 1 287 ? 23.752 10.541 52.180 1.00 32.22 287 SER A N 1
ATOM 2247 C CA . SER A 1 287 ? 25.020 11.030 51.623 1.00 32.22 287 SER A CA 1
ATOM 2248 C C . SER A 1 287 ? 25.338 10.605 50.174 1.00 32.22 287 SER A C 1
ATOM 2250 O O . SER A 1 287 ? 24.814 9.592 49.712 1.00 32.22 287 SER A O 1
ATOM 2252 N N . PRO A 1 288 ? 26.267 11.311 49.488 1.00 40.09 288 PRO A N 1
ATOM 2253 C CA . PRO A 1 288 ? 26.793 10.940 48.176 1.00 40.09 288 PRO A CA 1
ATOM 2254 C C . PRO A 1 288 ? 27.980 9.962 48.271 1.00 40.09 288 PRO A C 1
ATOM 2256 O O . PRO A 1 288 ? 28.812 10.072 49.170 1.00 40.09 288 PRO A O 1
ATOM 2259 N N . ALA A 1 289 ? 28.060 9.041 47.311 1.00 32.19 289 ALA A N 1
ATOM 2260 C CA . ALA A 1 289 ? 29.246 8.266 46.932 1.00 32.19 289 ALA A CA 1
ATOM 2261 C C . ALA A 1 289 ? 29.071 7.916 45.440 1.00 32.19 289 ALA A C 1
ATOM 2263 O O . ALA A 1 289 ? 28.069 7.318 45.057 1.00 32.19 289 ALA A O 1
ATOM 2264 N N . GLU A 1 290 ? 29.790 8.592 44.545 1.00 30.58 290 GLU A N 1
ATOM 2265 C CA . GLU A 1 290 ? 31.019 8.085 43.913 1.00 30.58 290 GLU A CA 1
ATOM 2266 C C . GLU A 1 290 ? 30.843 6.736 43.197 1.00 30.58 290 GLU A C 1
ATOM 2268 O O . GLU A 1 290 ? 30.722 5.695 43.833 1.00 30.58 290 GLU A O 1
ATOM 2273 N N . ALA A 1 291 ? 30.884 6.774 41.859 1.00 28.59 291 ALA A N 1
ATOM 2274 C CA . ALA A 1 291 ? 31.914 6.123 41.036 1.00 28.59 291 ALA A CA 1
ATOM 2275 C C . ALA A 1 291 ? 31.367 5.678 39.664 1.00 28.59 291 ALA A C 1
ATOM 2277 O O . ALA A 1 291 ? 30.452 4.870 39.560 1.00 28.59 291 ALA A O 1
ATOM 2278 N N . GLU A 1 292 ? 32.007 6.217 38.624 1.00 34.03 292 GLU A N 1
ATOM 2279 C CA . GLU A 1 292 ? 32.235 5.609 37.307 1.00 34.03 292 GLU A CA 1
ATOM 2280 C C . GLU A 1 292 ? 31.033 5.129 36.476 1.00 34.03 292 GLU A C 1
ATOM 2282 O O . GLU A 1 292 ? 30.528 4.024 36.645 1.00 34.03 292 GLU A O 1
ATOM 2287 N N . ARG A 1 293 ? 30.693 5.902 35.432 1.00 30.55 293 ARG A N 1
ATOM 2288 C CA . ARG A 1 293 ? 30.246 5.363 34.130 1.00 30.55 293 ARG A CA 1
ATOM 2289 C C . ARG A 1 293 ? 30.319 6.430 33.036 1.00 30.55 293 ARG A C 1
ATOM 2291 O O . ARG A 1 293 ? 29.316 6.946 32.560 1.00 30.55 293 ARG A O 1
ATOM 2298 N N . SER A 1 294 ? 31.545 6.720 32.616 1.00 33.91 294 SER A N 1
ATOM 2299 C CA . SER A 1 294 ? 31.828 7.416 31.361 1.00 33.91 294 SER A CA 1
ATOM 2300 C C . SER A 1 294 ? 32.733 6.524 30.528 1.00 33.91 294 SER A C 1
ATOM 2302 O O . SER A 1 294 ? 33.947 6.638 30.626 1.00 33.91 294 SER A O 1
ATOM 2304 N N . GLN A 1 295 ? 32.147 5.604 29.758 1.00 31.52 295 GLN A N 1
ATOM 2305 C CA . GLN A 1 295 ? 32.777 4.960 28.601 1.00 31.52 295 GLN A CA 1
ATOM 2306 C C . GLN A 1 295 ? 31.751 4.100 27.845 1.00 31.52 295 GLN A C 1
ATOM 2308 O O . GLN A 1 295 ? 31.094 3.247 28.435 1.00 31.52 295 GLN A O 1
ATOM 2313 N N . GLY A 1 296 ? 31.672 4.305 26.526 1.00 29.03 296 GLY A N 1
ATOM 2314 C CA . GLY A 1 296 ? 31.220 3.286 25.576 1.00 29.03 296 GLY A CA 1
ATOM 2315 C C . GLY A 1 296 ? 29.788 3.407 25.055 1.00 29.03 296 GLY A C 1
ATOM 2316 O O . GLY A 1 296 ? 28.957 2.560 25.359 1.00 29.03 296 GLY A O 1
ATOM 2317 N N . LEU A 1 297 ? 29.517 4.378 24.176 1.00 26.64 297 LEU A N 1
ATOM 2318 C CA . LEU A 1 297 ? 28.432 4.234 23.199 1.00 26.64 297 LEU A CA 1
ATOM 2319 C C . LEU A 1 297 ? 29.022 3.624 21.925 1.00 26.64 297 LEU A C 1
ATOM 2321 O O . LEU A 1 297 ? 29.646 4.296 21.104 1.00 26.64 297 LEU A O 1
ATOM 2325 N N . LEU A 1 298 ? 28.890 2.299 21.855 1.00 27.36 298 LEU A N 1
ATOM 2326 C CA . LEU A 1 298 ? 29.191 1.472 20.696 1.00 27.36 298 LEU A CA 1
ATOM 2327 C C . LEU A 1 298 ? 28.301 1.864 19.512 1.00 27.36 298 LEU A C 1
ATOM 2329 O O . LEU A 1 298 ? 27.098 2.076 19.660 1.00 27.36 298 LEU A O 1
ATOM 2333 N N . LEU A 1 299 ? 28.910 1.858 18.328 1.00 30.19 299 LEU A N 1
ATOM 2334 C CA . LEU A 1 299 ? 28.230 1.823 17.043 1.00 30.19 299 LEU A CA 1
ATOM 2335 C C . LEU A 1 299 ? 27.196 0.685 17.002 1.00 30.19 299 LEU A C 1
ATOM 2337 O O . LEU A 1 299 ? 27.564 -0.488 17.090 1.00 30.19 299 LEU A O 1
ATOM 2341 N N . CYS A 1 300 ? 25.938 1.012 16.712 1.00 26.61 300 CYS A N 1
ATOM 2342 C CA . CYS A 1 300 ? 25.026 0.073 16.067 1.00 26.61 300 CYS A CA 1
ATOM 2343 C C . CYS A 1 300 ? 25.404 -0.029 14.583 1.00 26.61 300 CYS A C 1
ATOM 2345 O O . CYS A 1 300 ? 24.806 0.609 13.725 1.00 26.61 300 CYS A O 1
ATOM 2347 N N . GLN A 1 301 ? 26.429 -0.827 14.276 1.00 33.16 301 GLN A N 1
ATOM 2348 C CA . GLN A 1 301 ? 26.496 -1.485 12.974 1.00 33.16 301 GLN A CA 1
ATOM 2349 C C . GLN A 1 301 ? 25.614 -2.728 13.076 1.00 33.16 301 GLN A C 1
ATOM 2351 O O . GLN A 1 301 ? 25.970 -3.693 13.752 1.00 33.16 301 GLN A O 1
ATOM 2356 N N . SER A 1 302 ? 24.450 -2.707 12.438 1.00 31.20 302 SER A N 1
ATOM 2357 C CA . SER A 1 302 ? 23.652 -3.906 12.207 1.00 31.20 302 SER A CA 1
ATOM 2358 C C . SER A 1 302 ? 24.486 -4.901 11.388 1.00 31.20 302 SER A C 1
ATOM 2360 O O . SER A 1 302 ? 24.702 -4.741 10.186 1.00 31.20 302 SER A O 1
ATOM 2362 N N . LYS A 1 303 ? 25.005 -5.931 12.067 1.00 30.36 303 LYS A N 1
ATOM 2363 C CA . LYS A 1 303 ? 25.583 -7.126 11.445 1.00 30.36 303 LYS A CA 1
ATOM 2364 C C . LYS A 1 303 ? 24.458 -7.926 10.787 1.00 30.36 303 LYS A C 1
ATOM 2366 O O . LYS A 1 303 ? 23.846 -8.780 11.413 1.00 30.36 303 LYS A O 1
ATOM 2371 N N . LEU A 1 304 ? 24.201 -7.647 9.517 1.00 31.25 304 LEU A N 1
ATOM 2372 C CA . LEU A 1 304 ? 23.801 -8.689 8.576 1.00 31.25 304 LEU A CA 1
ATOM 2373 C C . LEU A 1 304 ? 25.095 -9.391 8.153 1.00 31.25 304 LEU A C 1
ATOM 2375 O O . LEU A 1 304 ? 25.966 -8.740 7.572 1.00 31.25 304 LEU A O 1
ATOM 2379 N N . ASP A 1 305 ? 25.270 -10.663 8.513 1.00 29.53 305 ASP A N 1
ATOM 2380 C CA . ASP A 1 305 ? 26.393 -11.495 8.062 1.00 29.53 305 ASP A CA 1
ATOM 2381 C C . ASP A 1 305 ? 26.179 -11.861 6.587 1.00 29.53 305 ASP A C 1
ATOM 2383 O O . ASP A 1 305 ? 25.510 -12.826 6.236 1.00 29.53 305 ASP A O 1
ATOM 2387 N N . LEU A 1 306 ? 26.747 -11.033 5.716 1.00 37.28 306 LEU A N 1
ATOM 2388 C CA . LEU A 1 306 ? 26.954 -11.283 4.293 1.00 37.28 306 LEU A CA 1
ATOM 2389 C C . LEU A 1 306 ? 28.462 -11.149 4.074 1.00 37.28 306 LEU A C 1
ATOM 2391 O O . LEU A 1 306 ? 29.046 -10.188 4.589 1.00 37.28 306 LEU A O 1
ATOM 2395 N N . GLY A 1 307 ? 29.056 -12.143 3.407 1.00 35.69 307 GLY A N 1
ATOM 2396 C CA . GLY A 1 307 ? 30.486 -12.487 3.391 1.00 35.69 307 GLY A CA 1
ATOM 2397 C C . GLY A 1 307 ? 31.499 -11.389 3.004 1.00 35.69 307 GLY A C 1
ATOM 2398 O O . GLY A 1 307 ? 31.169 -10.208 2.903 1.00 35.69 307 GLY A O 1
ATOM 2399 N N . PRO A 1 308 ? 32.782 -11.755 2.822 1.00 35.41 308 PRO A N 1
ATOM 2400 C CA . PRO A 1 308 ? 33.889 -10.807 2.735 1.00 35.41 308 PRO A CA 1
ATOM 2401 C C . PRO A 1 308 ? 33.961 -10.149 1.347 1.00 35.41 308 PRO A C 1
ATOM 2403 O O . PRO A 1 308 ? 34.782 -10.514 0.513 1.00 35.41 308 PRO A O 1
ATOM 2406 N N . GLY A 1 309 ? 33.099 -9.162 1.108 1.00 35.66 309 GLY A N 1
ATOM 2407 C CA . GLY A 1 309 ? 33.196 -8.209 0.001 1.00 35.66 309 GLY A CA 1
ATOM 2408 C C . GLY A 1 309 ? 33.276 -6.767 0.526 1.00 35.66 309 GLY A C 1
ATOM 2409 O O . GLY A 1 309 ? 32.770 -6.484 1.619 1.00 35.66 309 GLY A O 1
ATOM 2410 N N . PRO A 1 310 ? 33.914 -5.829 -0.198 1.00 40.31 310 PRO A N 1
ATOM 2411 C CA . PRO A 1 310 ? 33.975 -4.428 0.211 1.00 40.31 310 PRO A CA 1
ATOM 2412 C C . PRO A 1 310 ? 32.570 -3.803 0.178 1.00 40.31 310 PRO A C 1
ATOM 2414 O O . PRO A 1 310 ? 32.030 -3.501 -0.882 1.00 40.31 310 PRO A O 1
ATOM 2417 N N . ARG A 1 311 ? 31.954 -3.613 1.352 1.00 50.56 311 ARG A N 1
ATOM 2418 C CA . ARG A 1 311 ? 30.630 -2.982 1.471 1.00 50.56 311 ARG A CA 1
ATOM 2419 C C . ARG A 1 311 ? 30.705 -1.509 1.092 1.00 50.56 311 ARG A C 1
ATOM 2421 O O . ARG A 1 311 ? 31.353 -0.708 1.768 1.00 50.56 311 ARG A O 1
ATOM 2428 N N . VAL A 1 312 ? 29.976 -1.142 0.049 1.00 57.06 312 VAL A N 1
ATOM 2429 C CA . VAL A 1 312 ? 29.721 0.249 -0.311 1.00 57.06 312 VAL A CA 1
ATOM 2430 C C . VAL A 1 312 ? 28.758 0.848 0.714 1.00 57.06 312 VAL A C 1
ATOM 2432 O O . VAL A 1 312 ? 27.595 0.464 0.780 1.00 57.06 312 VAL A O 1
ATOM 2435 N N . LYS A 1 313 ? 29.227 1.804 1.522 1.00 71.00 313 LYS A N 1
ATOM 2436 C CA . LYS A 1 313 ? 28.332 2.614 2.359 1.00 71.00 313 LYS A CA 1
ATOM 2437 C C . LYS A 1 313 ? 27.511 3.532 1.448 1.00 71.00 313 LYS A C 1
ATOM 2439 O O . LYS A 1 313 ? 28.089 4.372 0.769 1.00 71.00 313 LYS A O 1
ATOM 2444 N N . GLN A 1 314 ? 26.190 3.355 1.429 1.00 87.88 314 GLN A N 1
ATOM 2445 C CA . GLN A 1 314 ? 25.253 4.176 0.640 1.00 87.88 314 GLN A CA 1
ATOM 2446 C C . GLN A 1 314 ? 24.763 5.430 1.383 1.00 87.88 314 GLN A C 1
ATOM 2448 O O . GLN A 1 314 ? 24.063 6.260 0.804 1.00 87.88 314 GLN A O 1
ATOM 2453 N N . ALA A 1 315 ? 25.131 5.572 2.658 1.00 94.94 315 ALA A N 1
ATOM 2454 C CA . ALA A 1 315 ? 24.726 6.686 3.496 1.00 94.94 315 ALA A CA 1
ATOM 2455 C C . ALA A 1 315 ? 25.846 7.120 4.449 1.00 94.94 315 ALA A C 1
ATOM 2457 O O . ALA A 1 315 ? 26.668 6.305 4.884 1.00 94.94 315 ALA A O 1
ATOM 2458 N N . VAL A 1 316 ? 25.853 8.409 4.782 1.00 96.94 316 VAL A N 1
ATOM 2459 C CA . VAL A 1 316 ? 26.735 9.019 5.779 1.00 96.94 316 VAL A CA 1
ATOM 2460 C C . VAL A 1 316 ? 25.879 9.849 6.727 1.00 96.94 316 VAL A C 1
ATOM 2462 O O . VAL A 1 316 ? 25.190 10.773 6.298 1.00 96.94 316 VAL A O 1
ATOM 2465 N N . GLU A 1 317 ? 25.944 9.515 8.012 1.00 97.06 317 GLU A N 1
ATOM 2466 C CA . GLU A 1 317 ? 25.209 10.181 9.088 1.00 97.06 317 GLU A CA 1
ATOM 2467 C C . GLU A 1 317 ? 26.189 10.775 10.102 1.00 97.06 317 GLU A C 1
ATOM 2469 O O . GLU A 1 317 ? 27.173 10.128 10.475 1.00 97.06 317 GLU A O 1
ATOM 2474 N N . PHE A 1 318 ? 25.930 12.002 10.547 1.00 97.12 318 PHE A N 1
ATOM 2475 C CA . PHE A 1 318 ? 26.689 12.658 11.609 1.00 97.12 318 PHE A CA 1
ATOM 2476 C C . PHE A 1 318 ? 25.872 13.780 12.266 1.00 97.12 318 PHE A C 1
ATOM 2478 O O . PHE A 1 318 ? 24.839 14.194 11.747 1.00 97.12 318 PHE A O 1
ATOM 2485 N N . ARG A 1 319 ? 26.340 14.279 13.417 1.00 97.44 319 ARG A N 1
ATOM 2486 C CA . ARG A 1 319 ? 25.800 15.489 14.056 1.00 97.44 319 ARG A CA 1
ATOM 2487 C C . ARG A 1 319 ? 26.680 16.684 13.731 1.00 97.44 319 ARG A C 1
ATOM 2489 O O . ARG A 1 319 ? 27.895 16.609 13.926 1.00 97.44 319 ARG A O 1
ATOM 2496 N N . ASP A 1 320 ? 26.082 17.758 13.245 1.00 97.75 320 ASP A N 1
ATOM 2497 C CA . ASP A 1 320 ? 26.811 18.975 12.901 1.00 97.75 320 ASP A CA 1
ATOM 2498 C C . ASP A 1 320 ? 27.145 19.821 14.148 1.00 97.75 320 ASP A C 1
ATOM 2500 O O . ASP A 1 320 ? 26.902 19.408 15.283 1.00 97.75 320 ASP A O 1
ATOM 2504 N N . ASN A 1 321 ? 27.768 20.986 13.966 1.00 96.50 321 ASN A N 1
ATOM 2505 C CA . ASN A 1 321 ? 28.181 21.852 15.072 1.00 96.50 321 ASN A CA 1
ATOM 2506 C C . ASN A 1 321 ? 27.017 22.372 15.938 1.00 96.50 321 ASN A C 1
ATOM 2508 O O . ASN A 1 321 ? 27.242 22.651 17.115 1.00 96.50 321 ASN A O 1
ATOM 2512 N N . ASP A 1 322 ? 25.809 22.453 15.382 1.00 96.44 322 ASP A N 1
ATOM 2513 C CA . ASP A 1 322 ? 24.594 22.886 16.080 1.00 96.44 322 ASP A CA 1
ATOM 2514 C C . ASP A 1 322 ? 23.830 21.691 16.691 1.00 96.44 322 ASP A C 1
ATOM 2516 O O . ASP A 1 322 ? 22.765 21.844 17.283 1.00 96.44 322 ASP A O 1
ATOM 2520 N N . ASP A 1 323 ? 24.436 20.500 16.621 1.00 96.44 323 ASP A N 1
ATOM 2521 C CA . ASP A 1 323 ? 23.903 19.214 17.065 1.00 96.44 323 ASP A CA 1
ATOM 2522 C C . ASP A 1 323 ? 22.686 18.718 16.268 1.00 96.44 323 ASP A C 1
ATOM 2524 O O . ASP A 1 323 ? 21.978 17.805 16.705 1.00 96.44 323 ASP A O 1
ATOM 2528 N N . ASP A 1 324 ? 22.495 19.248 15.058 1.00 97.56 324 ASP A N 1
ATOM 2529 C CA . ASP A 1 324 ? 21.509 18.743 14.114 1.00 97.56 324 ASP A CA 1
ATOM 2530 C C . ASP A 1 324 ? 21.984 17.411 13.522 1.00 97.56 324 ASP A C 1
ATOM 2532 O O . ASP A 1 324 ? 23.149 17.238 13.151 1.00 97.56 324 ASP A O 1
ATOM 2536 N N . LEU A 1 325 ? 21.070 16.443 13.412 1.00 97.25 325 LEU A N 1
ATOM 2537 C CA . LEU A 1 325 ? 21.350 15.164 12.766 1.00 97.25 325 LEU A CA 1
ATOM 2538 C C . LEU A 1 325 ? 21.308 15.340 11.248 1.00 97.25 325 LEU A C 1
ATOM 2540 O O . LEU A 1 325 ? 20.241 15.582 10.678 1.00 97.25 325 LEU A O 1
ATOM 2544 N N . VAL A 1 326 ? 22.454 15.172 10.596 1.00 97.94 326 VAL A N 1
ATOM 2545 C CA . VAL A 1 326 ? 22.607 15.300 9.148 1.00 97.94 326 VAL A CA 1
ATOM 2546 C C . VAL A 1 326 ? 22.828 13.924 8.533 1.00 97.94 326 VAL A C 1
ATOM 2548 O O . VAL A 1 326 ? 23.752 13.203 8.908 1.00 97.94 326 VAL A O 1
ATOM 2551 N N . LEU A 1 327 ? 21.995 13.582 7.552 1.00 97.62 327 LEU A N 1
ATOM 2552 C CA . LEU A 1 327 ? 22.079 12.338 6.793 1.00 97.62 327 LEU A CA 1
ATOM 2553 C C . LEU A 1 327 ? 22.176 12.648 5.297 1.00 97.62 327 LEU A C 1
ATOM 2555 O O . LEU A 1 327 ? 21.304 13.305 4.726 1.00 97.62 327 LEU A O 1
ATOM 2559 N N . PHE A 1 328 ? 23.224 12.129 4.665 1.00 97.75 328 PHE A N 1
ATOM 2560 C CA . PHE A 1 328 ? 23.370 12.073 3.215 1.00 97.75 328 PHE A CA 1
ATOM 2561 C C . PHE A 1 328 ? 23.167 10.638 2.746 1.00 97.75 328 PHE A C 1
ATOM 2563 O O . PHE A 1 328 ? 23.765 9.723 3.311 1.00 97.75 328 PHE A O 1
ATOM 2570 N N . MET A 1 329 ? 22.342 10.436 1.722 1.00 96.50 329 MET A N 1
ATOM 2571 C CA . MET A 1 329 ? 21.992 9.101 1.232 1.00 96.50 329 MET A CA 1
ATOM 2572 C C . MET A 1 329 ? 21.826 9.113 -0.284 1.00 96.50 329 MET A C 1
ATOM 2574 O O . MET A 1 329 ? 21.194 10.020 -0.825 1.00 96.50 329 MET A O 1
ATOM 2578 N N . LEU A 1 330 ? 22.394 8.118 -0.965 1.00 94.94 330 LEU A N 1
ATOM 2579 C CA . LEU A 1 330 ? 22.141 7.918 -2.391 1.00 94.94 330 LEU A CA 1
ATOM 2580 C C . LEU A 1 330 ? 20.707 7.414 -2.589 1.00 94.94 330 LEU A C 1
ATOM 2582 O O . LEU A 1 330 ? 20.280 6.472 -1.926 1.00 94.94 330 LEU A O 1
ATOM 2586 N N . ASN A 1 331 ? 19.962 8.063 -3.478 1.00 90.50 331 ASN A N 1
ATOM 2587 C CA . ASN A 1 331 ? 18.605 7.681 -3.838 1.00 90.50 331 ASN A CA 1
ATOM 2588 C C . ASN A 1 331 ? 18.602 6.678 -5.006 1.00 90.50 331 ASN A C 1
ATOM 2590 O O . ASN A 1 331 ? 19.622 6.447 -5.658 1.00 90.50 331 ASN A O 1
ATOM 2594 N N . ASN A 1 332 ? 17.437 6.090 -5.289 1.00 81.88 332 ASN A N 1
ATOM 2595 C CA . ASN A 1 332 ? 17.286 5.075 -6.341 1.00 81.88 332 ASN A CA 1
ATOM 2596 C C . ASN A 1 332 ? 17.578 5.607 -7.756 1.00 81.88 332 ASN A C 1
ATOM 2598 O O . ASN A 1 332 ? 17.857 4.819 -8.649 1.00 81.88 332 ASN A O 1
ATOM 2602 N N . GLY A 1 333 ? 17.532 6.927 -7.967 1.00 83.44 333 GLY A N 1
ATOM 2603 C CA . GLY A 1 333 ? 17.928 7.570 -9.225 1.00 83.44 333 GLY A CA 1
ATOM 2604 C C . GLY A 1 333 ? 19.435 7.831 -9.330 1.00 83.44 333 GLY A C 1
ATOM 2605 O O . GLY A 1 333 ? 19.873 8.583 -10.200 1.00 83.44 333 GLY A O 1
ATOM 2606 N N . GLY A 1 334 ? 20.230 7.294 -8.399 1.00 88.00 334 GLY A N 1
ATOM 2607 C CA . GLY A 1 334 ? 21.665 7.555 -8.298 1.00 88.00 334 GLY A CA 1
ATOM 2608 C C . GLY A 1 334 ? 22.003 8.972 -7.826 1.00 88.00 334 GLY A C 1
ATOM 2609 O O . GLY A 1 334 ? 23.176 9.319 -7.745 1.00 88.00 334 GLY A O 1
ATOM 2610 N N . GLY A 1 335 ? 21.007 9.802 -7.506 1.00 93.69 335 GLY A N 1
ATOM 2611 C CA . GLY A 1 335 ? 21.201 11.135 -6.952 1.00 93.69 335 GLY A CA 1
ATOM 2612 C C . GLY A 1 335 ? 21.548 11.095 -5.466 1.00 93.69 335 GLY A C 1
ATOM 2613 O O . GLY A 1 335 ? 21.355 10.089 -4.789 1.00 93.69 335 GLY A O 1
ATOM 2614 N N . LEU A 1 336 ? 22.072 12.199 -4.938 1.00 96.69 336 LEU A N 1
ATOM 2615 C CA . LEU A 1 336 ? 22.380 12.326 -3.514 1.00 96.69 336 LEU A CA 1
ATOM 2616 C C . LEU A 1 336 ? 21.314 13.177 -2.823 1.00 96.69 336 LEU A C 1
ATOM 2618 O O . LEU A 1 336 ? 21.142 14.341 -3.173 1.00 96.69 336 LEU A O 1
ATOM 2622 N N . ASP A 1 337 ? 20.646 12.628 -1.816 1.00 97.12 337 ASP A N 1
ATOM 2623 C CA . ASP A 1 337 ? 19.699 13.354 -0.973 1.00 97.12 337 ASP A CA 1
ATOM 2624 C C . ASP A 1 337 ? 20.350 13.846 0.320 1.00 97.12 337 ASP A C 1
ATOM 2626 O O . ASP A 1 337 ? 21.306 13.249 0.821 1.00 97.12 337 ASP A O 1
ATOM 2630 N N . CYS A 1 338 ? 19.782 14.904 0.904 1.00 97.75 338 CYS A N 1
ATOM 2631 C CA . CYS A 1 338 ? 20.176 15.408 2.218 1.00 97.75 338 CYS A CA 1
ATOM 2632 C C . CYS A 1 338 ? 18.964 15.575 3.141 1.00 97.75 338 CYS A C 1
ATOM 2634 O O . CYS A 1 338 ? 17.958 16.191 2.766 1.00 97.75 338 CYS A O 1
ATOM 2636 N N . TYR A 1 339 ? 19.099 15.076 4.368 1.00 97.88 339 TYR A N 1
ATOM 2637 C CA . TYR A 1 339 ? 18.124 15.172 5.447 1.00 97.88 339 TYR A CA 1
ATOM 2638 C C . TYR A 1 339 ? 18.761 15.876 6.649 1.00 97.88 339 TYR A C 1
ATOM 2640 O O . TYR A 1 339 ? 19.901 15.584 7.005 1.00 97.88 339 TYR A O 1
ATOM 2648 N N . ILE A 1 340 ? 18.011 16.781 7.281 1.00 97.06 340 ILE A N 1
ATOM 2649 C CA . ILE A 1 340 ? 18.402 17.458 8.526 1.00 97.06 340 ILE A CA 1
ATOM 2650 C C . ILE A 1 340 ? 17.283 17.242 9.541 1.00 97.06 340 ILE A C 1
ATOM 2652 O O . ILE A 1 340 ? 16.130 17.593 9.271 1.00 97.06 340 ILE A O 1
ATOM 2656 N N . ASN A 1 341 ? 17.616 16.635 10.681 1.00 96.00 341 ASN A N 1
ATOM 2657 C CA . ASN A 1 341 ? 16.677 16.229 11.730 1.00 96.00 341 ASN A CA 1
ATOM 2658 C C . ASN A 1 341 ? 15.511 15.387 11.184 1.00 96.00 341 ASN A C 1
ATOM 2660 O O . ASN A 1 341 ? 14.349 15.632 11.490 1.00 96.00 341 ASN A O 1
ATOM 2664 N N . GLY A 1 342 ? 15.820 14.429 10.304 1.00 91.88 342 GLY A N 1
ATOM 2665 C CA . GLY A 1 342 ? 14.831 13.548 9.666 1.00 91.88 342 GLY A CA 1
ATOM 2666 C C . GLY A 1 342 ? 14.009 14.197 8.545 1.00 91.88 342 GLY A C 1
ATOM 2667 O O . GLY A 1 342 ? 13.302 13.501 7.821 1.00 91.88 342 GLY A O 1
ATOM 2668 N N . HIS A 1 343 ? 14.127 15.510 8.331 1.00 94.25 343 HIS A N 1
ATOM 2669 C CA . HIS A 1 343 ? 13.421 16.207 7.260 1.00 94.25 343 HIS A CA 1
ATOM 2670 C C . HIS A 1 343 ? 14.291 16.319 6.011 1.00 94.25 343 HIS A C 1
ATOM 2672 O O . HIS A 1 343 ? 15.367 16.920 6.052 1.00 94.25 343 HIS A O 1
ATOM 2678 N N . ARG A 1 344 ? 13.803 15.808 4.876 1.00 96.75 344 ARG A N 1
ATOM 2679 C CA . ARG A 1 344 ? 14.473 15.958 3.577 1.00 96.75 344 ARG A CA 1
ATOM 2680 C C . ARG A 1 344 ? 14.555 17.440 3.218 1.00 96.75 344 ARG A C 1
ATOM 2682 O O . ARG A 1 344 ? 13.532 18.118 3.143 1.00 96.75 344 ARG A O 1
ATOM 2689 N N . LYS A 1 345 ? 15.767 17.956 3.024 1.00 97.50 345 LYS A N 1
ATOM 2690 C CA . LYS A 1 345 ? 16.013 19.361 2.665 1.00 97.50 345 LYS A CA 1
ATOM 2691 C C . LYS A 1 345 ? 16.339 19.525 1.191 1.00 97.50 345 LYS A C 1
ATOM 2693 O O . LYS A 1 345 ? 15.889 20.500 0.584 1.00 97.50 345 LYS A O 1
ATOM 2698 N N . LEU A 1 346 ? 17.082 18.572 0.628 1.00 97.38 346 LEU A N 1
ATOM 2699 C CA . LEU A 1 346 ? 17.475 18.561 -0.777 1.00 97.38 346 LEU A CA 1
ATOM 2700 C C . LEU A 1 346 ? 17.292 17.182 -1.406 1.00 97.38 346 LEU A C 1
ATOM 2702 O O . LEU A 1 346 ? 17.522 16.153 -0.769 1.00 97.38 346 LEU A O 1
ATOM 2706 N N . ILE A 1 347 ? 16.894 17.225 -2.671 1.00 96.25 347 ILE A N 1
ATOM 2707 C CA . ILE A 1 347 ? 16.790 16.124 -3.622 1.00 96.25 347 ILE A CA 1
ATOM 2708 C C . ILE A 1 347 ? 17.863 16.361 -4.679 1.00 96.25 347 ILE A C 1
ATOM 2710 O O . ILE A 1 347 ? 18.035 17.503 -5.109 1.00 96.25 347 ILE A O 1
ATOM 2714 N N . ASP A 1 348 ? 18.573 15.314 -5.087 1.00 95.31 348 ASP A N 1
ATOM 2715 C CA . ASP A 1 348 ? 19.564 15.366 -6.167 1.00 95.31 348 ASP A CA 1
ATOM 2716 C C . ASP A 1 348 ? 20.542 16.540 -6.017 1.00 95.31 348 ASP A C 1
ATOM 2718 O O . ASP A 1 348 ? 20.521 17.525 -6.762 1.00 95.31 348 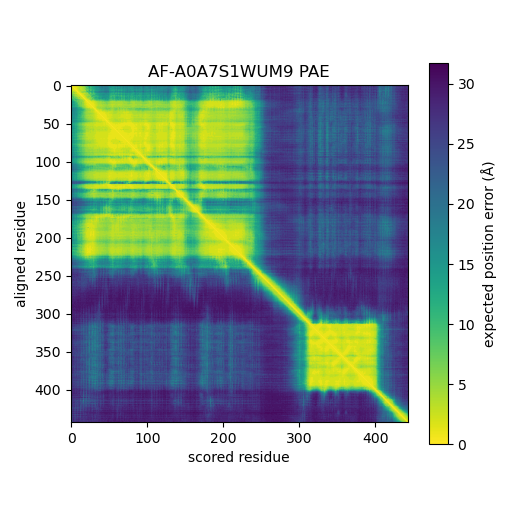ASP A O 1
ATOM 2722 N N . VAL A 1 349 ? 21.408 16.465 -5.006 1.00 97.25 349 VAL A N 1
ATOM 2723 C CA . VAL A 1 349 ? 22.500 17.426 -4.842 1.00 97.25 349 VAL A CA 1
ATOM 2724 C C . VAL A 1 349 ? 23.308 17.464 -6.148 1.00 97.25 349 VAL A C 1
ATOM 2726 O O . VAL A 1 349 ? 23.804 16.449 -6.632 1.00 97.25 349 VAL A O 1
ATOM 2729 N N . THR A 1 350 ? 23.421 18.655 -6.736 1.00 96.06 350 THR A N 1
ATOM 2730 C CA . THR A 1 350 ? 24.075 18.920 -8.029 1.00 96.06 350 THR A CA 1
ATOM 2731 C C . THR A 1 350 ? 25.456 19.540 -7.865 1.00 96.06 350 THR A C 1
ATOM 2733 O O . THR A 1 350 ? 26.333 19.310 -8.698 1.00 96.06 350 THR A O 1
ATOM 2736 N N . ALA A 1 351 ? 25.680 20.284 -6.779 1.00 96.44 351 ALA A N 1
ATOM 2737 C CA . ALA A 1 351 ? 26.978 20.849 -6.432 1.00 96.44 351 ALA A CA 1
ATOM 2738 C C . ALA A 1 351 ? 27.279 20.641 -4.947 1.00 96.44 351 ALA A C 1
ATOM 2740 O O . ALA A 1 351 ? 26.403 20.811 -4.100 1.00 96.44 351 ALA A O 1
ATOM 2741 N N . PHE A 1 352 ? 28.533 20.323 -4.645 1.00 96.19 352 PHE A N 1
ATOM 2742 C CA . PHE A 1 352 ? 29.036 20.081 -3.300 1.00 96.19 352 PHE A CA 1
ATOM 2743 C C . PHE A 1 352 ? 30.446 20.664 -3.195 1.00 96.19 352 PHE A C 1
ATOM 2745 O O . PHE A 1 352 ? 31.241 20.530 -4.125 1.00 96.19 352 PHE A O 1
ATOM 2752 N N . ARG A 1 353 ? 30.744 21.344 -2.089 1.00 96.75 353 ARG A N 1
ATOM 2753 C CA . ARG A 1 353 ? 32.090 21.822 -1.757 1.00 96.75 353 ARG A CA 1
ATOM 2754 C C . ARG A 1 353 ? 32.285 21.829 -0.249 1.00 96.75 353 ARG A C 1
ATOM 2756 O O . ARG A 1 353 ? 31.353 22.146 0.488 1.00 96.75 353 ARG A O 1
ATOM 2763 N N . ILE A 1 354 ? 33.508 21.565 0.180 1.00 95.94 354 ILE A N 1
ATOM 2764 C CA . ILE A 1 354 ? 33.943 21.709 1.569 1.00 95.94 354 ILE A CA 1
ATOM 2765 C C . ILE A 1 354 ? 34.926 22.876 1.597 1.00 95.94 354 ILE A C 1
ATOM 2767 O O . ILE A 1 354 ? 35.870 22.906 0.808 1.00 95.94 354 ILE A O 1
ATOM 2771 N N . ASP A 1 355 ? 34.680 23.873 2.440 1.00 94.12 355 ASP A N 1
ATOM 2772 C CA . ASP A 1 355 ? 35.615 24.981 2.638 1.00 94.12 355 ASP A CA 1
ATOM 2773 C C . ASP A 1 355 ? 36.582 24.711 3.809 1.00 94.12 355 ASP A C 1
ATOM 2775 O O . ASP A 1 355 ? 36.447 23.744 4.563 1.00 94.12 355 ASP A O 1
ATOM 2779 N N . ALA A 1 356 ? 37.612 25.555 3.941 1.00 89.56 356 ALA A N 1
ATOM 2780 C CA . ALA A 1 356 ? 38.677 25.383 4.937 1.00 89.56 356 ALA A CA 1
ATOM 2781 C C . ALA A 1 356 ? 38.171 25.423 6.394 1.00 89.56 356 ALA A C 1
ATOM 2783 O O . ALA A 1 356 ? 38.854 24.956 7.303 1.00 89.56 356 ALA A O 1
ATOM 2784 N N . GLU A 1 357 ? 36.967 25.954 6.615 1.00 93.44 357 GLU A N 1
ATOM 2785 C CA . GLU A 1 357 ? 36.322 26.079 7.924 1.00 93.44 357 GLU A CA 1
ATOM 2786 C C . GLU A 1 357 ? 35.464 24.852 8.290 1.00 93.44 357 GLU A C 1
ATOM 2788 O O . GLU A 1 357 ? 34.762 24.876 9.301 1.00 93.44 357 GLU A O 1
ATOM 2793 N N . ARG A 1 358 ? 35.543 23.759 7.510 1.00 94.50 358 ARG A N 1
ATOM 2794 C CA . ARG A 1 358 ? 34.718 22.539 7.653 1.00 94.50 358 ARG A CA 1
ATOM 2795 C C . ARG A 1 358 ? 33.227 22.781 7.404 1.00 94.50 358 ARG A C 1
ATOM 2797 O O . ARG A 1 358 ? 32.388 22.017 7.889 1.00 94.50 358 ARG A O 1
ATOM 2804 N N . VAL A 1 359 ? 32.881 23.817 6.643 1.00 97.12 359 VAL A N 1
ATOM 2805 C CA . VAL A 1 359 ? 31.505 24.064 6.219 1.00 97.12 359 VAL A CA 1
ATOM 2806 C C . VAL A 1 359 ? 31.289 23.370 4.879 1.00 97.12 359 VAL A C 1
ATOM 2808 O O . VAL A 1 359 ? 31.846 23.719 3.837 1.00 97.12 359 VAL A O 1
ATOM 2811 N N . MET A 1 360 ? 30.438 22.352 4.897 1.00 97.50 360 MET A N 1
ATOM 2812 C CA . MET A 1 360 ? 29.981 21.701 3.680 1.00 97.50 360 MET A CA 1
ATOM 2813 C C . MET A 1 360 ? 28.862 22.540 3.088 1.00 97.50 360 MET A C 1
ATOM 2815 O O . MET A 1 360 ? 27.841 22.768 3.734 1.00 97.50 360 MET A O 1
ATOM 2819 N N . ARG A 1 361 ? 29.047 23.010 1.857 1.00 97.88 361 ARG A N 1
ATOM 2820 C CA . ARG A 1 361 ? 28.056 23.791 1.114 1.00 97.88 361 ARG A CA 1
ATOM 2821 C C . ARG A 1 361 ? 27.590 22.987 -0.073 1.00 97.88 361 ARG A C 1
ATOM 2823 O O . ARG A 1 361 ? 28.401 22.547 -0.886 1.00 97.88 361 ARG A O 1
ATOM 2830 N N . PHE A 1 362 ? 26.283 22.847 -0.194 1.00 95.44 362 PHE A N 1
ATOM 2831 C CA . PHE A 1 362 ? 25.698 22.000 -1.211 1.00 95.44 362 PHE A CA 1
ATOM 2832 C C . PHE A 1 362 ? 24.427 22.622 -1.779 1.00 95.44 362 PHE A C 1
ATOM 2834 O O . PHE A 1 362 ? 23.699 23.361 -1.110 1.00 95.44 362 PHE A O 1
ATOM 2841 N N . LYS A 1 363 ? 24.221 22.372 -3.069 1.00 97.38 363 LYS A N 1
ATOM 2842 C CA . LYS A 1 363 ? 23.113 22.883 -3.871 1.00 97.38 363 LYS A CA 1
ATOM 2843 C C . LYS A 1 363 ? 22.451 21.709 -4.571 1.00 97.38 363 LYS A C 1
ATOM 2845 O O . LYS A 1 363 ? 23.149 20.850 -5.099 1.00 97.38 363 LYS A O 1
ATOM 2850 N N . GLY A 1 364 ? 21.128 21.691 -4.597 1.00 96.25 364 GLY A N 1
ATOM 2851 C CA . GLY A 1 364 ? 20.332 20.651 -5.246 1.00 96.25 364 GLY A CA 1
ATOM 2852 C C . GLY A 1 364 ? 18.937 21.158 -5.577 1.00 96.25 364 GLY A C 1
ATOM 2853 O O . GLY A 1 364 ? 18.698 22.365 -5.602 1.00 96.25 364 GLY A O 1
ATOM 2854 N N . THR A 1 365 ? 18.011 20.239 -5.793 1.00 96.38 365 THR A N 1
ATOM 2855 C CA . THR A 1 365 ? 16.584 20.542 -5.897 1.00 96.38 365 THR A CA 1
ATOM 2856 C C . THR A 1 365 ? 15.998 20.651 -4.490 1.00 96.38 365 THR A C 1
ATOM 2858 O O . THR A 1 365 ? 16.177 19.758 -3.664 1.00 96.38 365 THR A O 1
ATOM 2861 N N . ALA A 1 366 ? 15.315 21.754 -4.173 1.00 97.00 366 ALA A N 1
ATOM 2862 C CA . ALA A 1 366 ? 14.662 21.911 -2.873 1.00 97.00 366 ALA A CA 1
ATOM 2863 C C . ALA A 1 366 ? 13.564 20.851 -2.700 1.00 97.00 366 ALA A C 1
ATOM 2865 O O . ALA A 1 366 ? 12.694 20.710 -3.559 1.00 97.00 366 ALA A O 1
ATOM 2866 N N . ALA A 1 367 ? 13.595 20.114 -1.588 1.00 93.75 367 ALA A N 1
ATOM 2867 C CA . ALA A 1 367 ? 12.502 19.209 -1.249 1.00 93.75 367 ALA A CA 1
ATOM 2868 C C . ALA A 1 367 ? 11.216 20.008 -0.936 1.00 93.75 367 ALA A C 1
ATOM 2870 O O . ALA A 1 367 ? 11.312 21.158 -0.493 1.00 93.75 367 ALA A O 1
ATOM 2871 N N . PRO A 1 368 ? 10.012 19.429 -1.111 1.00 90.00 368 PRO A N 1
ATOM 2872 C CA . PRO A 1 368 ? 8.763 20.087 -0.728 1.00 90.00 368 PRO A CA 1
ATOM 2873 C C . PRO A 1 368 ? 8.797 20.581 0.727 1.00 90.00 368 PRO A C 1
ATOM 2875 O O . PRO A 1 368 ? 9.113 19.823 1.641 1.00 90.00 368 PRO A O 1
ATOM 2878 N N . GLY A 1 369 ? 8.499 21.866 0.940 1.00 90.44 369 GLY A N 1
ATOM 2879 C CA . GLY A 1 369 ? 8.551 22.507 2.262 1.00 90.44 369 GLY A CA 1
ATOM 2880 C C . GLY A 1 369 ? 9.945 22.962 2.719 1.00 90.44 369 GLY A C 1
ATOM 2881 O O . GLY A 1 369 ? 10.071 23.566 3.783 1.00 90.44 369 GLY A O 1
ATOM 2882 N N . SER A 1 370 ? 10.995 22.722 1.930 1.00 92.44 370 SER A N 1
ATOM 2883 C CA . SER A 1 370 ? 12.327 23.273 2.183 1.00 92.44 370 SER A CA 1
ATOM 2884 C C . SER A 1 370 ? 12.409 24.719 1.667 1.00 92.44 370 SER A C 1
ATOM 2886 O O . SER A 1 370 ? 12.095 24.962 0.502 1.00 92.44 370 SER A O 1
ATOM 2888 N N . PRO A 1 371 ? 12.848 25.699 2.480 1.00 91.62 371 PRO A N 1
ATOM 2889 C CA . PRO A 1 371 ? 12.878 27.112 2.088 1.00 91.62 371 PRO A CA 1
ATOM 2890 C C . PRO A 1 371 ? 13.949 27.455 1.041 1.00 91.62 371 PRO A C 1
ATOM 2892 O O . PRO A 1 371 ? 13.947 28.559 0.503 1.00 91.62 371 PRO A O 1
ATOM 2895 N N . SER A 1 372 ? 14.908 26.559 0.785 1.00 95.12 372 SER A N 1
ATOM 2896 C CA . SER A 1 372 ? 16.073 26.857 -0.050 1.00 95.12 372 SER A CA 1
ATOM 2897 C C . SER A 1 372 ? 16.602 25.620 -0.774 1.00 95.12 372 SER A C 1
ATOM 2899 O O . SER A 1 372 ? 16.643 24.521 -0.222 1.00 95.12 372 SER A O 1
ATOM 2901 N N . ALA A 1 373 ? 17.084 25.840 -1.999 1.00 94.94 373 ALA A N 1
ATOM 2902 C CA . ALA A 1 373 ? 17.859 24.892 -2.803 1.00 94.94 373 ALA A CA 1
ATOM 2903 C C . ALA A 1 373 ? 19.363 24.880 -2.446 1.00 94.94 373 ALA A C 1
ATOM 2905 O O . ALA A 1 373 ? 20.135 24.102 -3.004 1.00 94.94 373 ALA A O 1
ATOM 2906 N N . ASN A 1 374 ? 19.790 25.757 -1.534 1.00 97.19 374 ASN A N 1
ATOM 2907 C CA . ASN A 1 374 ? 21.168 25.898 -1.073 1.00 97.19 374 ASN A CA 1
ATOM 2908 C C . ASN A 1 374 ? 21.219 25.700 0.440 1.00 97.19 374 ASN A C 1
ATOM 2910 O O . ASN A 1 374 ? 20.526 26.410 1.174 1.00 97.19 374 ASN A O 1
ATOM 2914 N N . TRP A 1 375 ? 22.069 24.784 0.890 1.00 97.25 375 TRP A N 1
ATOM 2915 C CA . TRP A 1 375 ? 22.249 24.465 2.301 1.00 97.25 375 TRP A CA 1
ATOM 2916 C C . TRP A 1 375 ? 23.727 24.457 2.674 1.00 97.25 375 TRP A C 1
ATOM 2918 O O . TRP A 1 375 ? 24.619 24.321 1.828 1.00 97.25 375 TRP A O 1
ATOM 2928 N N . ARG A 1 376 ? 23.978 24.653 3.966 1.00 97.19 376 ARG A N 1
ATOM 2929 C CA . ARG A 1 376 ? 25.299 24.523 4.566 1.00 97.19 376 ARG A CA 1
ATOM 2930 C C . ARG A 1 376 ? 25.181 23.787 5.891 1.00 97.19 376 ARG A C 1
ATOM 2932 O O . ARG A 1 376 ? 24.214 24.026 6.606 1.00 97.19 376 ARG A O 1
ATOM 2939 N N . VAL A 1 377 ? 26.159 22.947 6.201 1.00 97.38 377 VAL A N 1
ATOM 2940 C CA . VAL A 1 377 ? 26.303 22.292 7.510 1.00 97.38 377 VAL A CA 1
ATOM 2941 C C . VAL A 1 377 ? 27.764 22.354 7.930 1.00 97.38 377 VAL A C 1
ATOM 2943 O O . VAL A 1 377 ? 28.653 22.299 7.076 1.00 97.38 377 VAL A O 1
ATOM 2946 N N . THR A 1 378 ? 28.021 22.483 9.227 1.00 97.75 378 THR A N 1
ATOM 2947 C CA . THR A 1 378 ? 29.384 22.625 9.758 1.00 97.75 378 THR A CA 1
ATOM 2948 C C . THR A 1 378 ? 29.785 21.350 10.480 1.00 97.75 378 THR A C 1
ATOM 2950 O O . THR A 1 378 ? 29.155 20.966 11.460 1.00 97.75 378 THR A O 1
ATOM 2953 N N . VAL A 1 379 ? 30.843 20.690 10.018 1.00 96.56 379 VAL A N 1
ATOM 2954 C CA . VAL A 1 379 ? 31.320 19.444 10.633 1.00 96.56 379 VAL A CA 1
ATOM 2955 C C . VAL A 1 379 ? 32.125 19.760 11.895 1.00 96.56 379 VAL A C 1
ATOM 2957 O O . VAL A 1 379 ? 32.960 20.671 11.893 1.00 96.56 379 VAL A O 1
ATOM 2960 N N . LYS A 1 380 ? 31.884 19.012 12.982 1.00 97.06 380 LYS A N 1
ATOM 2961 C CA . LYS A 1 380 ? 32.612 19.187 14.249 1.00 97.06 380 LYS A CA 1
ATOM 2962 C C . LYS A 1 380 ? 34.111 18.915 14.062 1.00 97.06 380 LYS A C 1
ATOM 2964 O O . LYS A 1 380 ? 34.525 18.108 13.228 1.00 97.06 380 LYS A O 1
ATOM 2969 N N . VAL A 1 381 ? 34.928 19.575 14.884 1.00 96.00 381 VAL A N 1
ATOM 2970 C CA . VAL A 1 381 ? 36.379 19.331 14.956 1.00 96.00 381 VAL A CA 1
ATOM 2971 C C . VAL A 1 381 ? 36.629 17.839 15.212 1.00 96.00 381 VAL A C 1
ATOM 2973 O O . VAL A 1 381 ? 36.041 17.273 16.133 1.00 96.00 381 VAL A O 1
ATOM 2976 N N . GLY A 1 382 ? 37.501 17.207 14.425 1.00 95.38 382 GLY A N 1
ATOM 2977 C CA . GLY A 1 382 ? 37.833 15.783 14.560 1.00 95.38 382 GLY A CA 1
ATOM 2978 C C . GLY A 1 382 ? 36.907 14.831 13.793 1.00 95.38 382 GLY A C 1
ATOM 2979 O O . GLY A 1 382 ? 37.113 13.618 13.835 1.00 95.38 382 GLY A O 1
ATOM 2980 N N . GLN A 1 383 ? 35.893 15.350 13.090 1.00 96.25 383 GLN A N 1
ATOM 2981 C CA . GLN A 1 383 ? 34.991 14.576 12.229 1.00 96.25 383 GLN A CA 1
ATOM 2982 C C . GLN A 1 383 ? 35.222 14.825 10.730 1.00 96.25 383 GLN A C 1
ATOM 2984 O O . GLN A 1 383 ? 34.385 14.481 9.900 1.00 96.25 383 GLN A O 1
ATOM 2989 N N . GLU A 1 384 ? 36.370 15.376 10.339 1.00 95.38 384 GLU A N 1
ATOM 2990 C CA . GLU A 1 384 ? 36.678 15.750 8.952 1.00 95.38 384 GLU A CA 1
ATOM 2991 C C . GLU A 1 384 ? 36.619 14.551 7.981 1.00 95.38 384 GLU A C 1
ATOM 2993 O O . GLU A 1 384 ? 36.277 14.703 6.808 1.00 95.38 384 GLU A O 1
ATOM 2998 N N . ALA A 1 385 ? 36.864 13.332 8.476 1.00 95.12 385 ALA A N 1
ATOM 2999 C CA . ALA A 1 385 ? 36.712 12.099 7.702 1.00 95.12 385 ALA A CA 1
ATOM 3000 C C . ALA A 1 385 ? 35.262 11.839 7.240 1.00 95.12 385 ALA A C 1
ATOM 3002 O O . ALA A 1 385 ? 35.053 11.224 6.192 1.00 95.12 385 ALA A O 1
ATOM 3003 N N . LEU A 1 386 ? 34.257 12.317 7.987 1.00 94.94 386 LEU A N 1
ATOM 3004 C CA . LEU A 1 386 ? 32.847 12.225 7.594 1.00 94.94 386 LEU A CA 1
ATOM 3005 C C . LEU A 1 386 ? 32.555 13.164 6.427 1.00 94.94 386 LEU A C 1
ATOM 3007 O O . LEU A 1 386 ? 31.917 12.744 5.468 1.00 94.94 386 LEU A O 1
ATOM 3011 N N . ALA A 1 387 ? 33.098 14.385 6.458 1.00 95.25 387 ALA A N 1
ATOM 3012 C CA . ALA A 1 387 ? 32.968 15.339 5.358 1.00 95.25 387 ALA A CA 1
ATOM 3013 C C . ALA A 1 387 ? 33.524 14.752 4.053 1.00 95.25 387 ALA A C 1
ATOM 3015 O O . ALA A 1 387 ? 32.854 14.763 3.021 1.00 95.25 387 ALA A O 1
ATOM 3016 N N . LYS A 1 388 ? 34.708 14.134 4.138 1.00 95.38 388 LYS A N 1
ATOM 3017 C CA . LYS A 1 388 ? 35.317 13.416 3.016 1.00 95.38 388 LYS A CA 1
ATOM 3018 C C . LYS A 1 388 ? 34.473 12.224 2.554 1.00 95.38 388 LYS A C 1
ATOM 3020 O O . LYS A 1 388 ? 34.327 12.015 1.362 1.00 95.38 388 LYS A O 1
ATOM 3025 N N . SER A 1 389 ? 33.848 11.491 3.477 1.00 95.62 389 SER A N 1
ATOM 3026 C CA . SER A 1 389 ? 32.937 10.393 3.118 1.00 95.62 389 SER A CA 1
ATOM 3027 C C . SER A 1 389 ? 31.700 10.886 2.357 1.00 95.62 389 SER A C 1
ATOM 3029 O O . SER A 1 389 ? 31.223 10.189 1.467 1.00 95.62 389 SER A O 1
ATOM 3031 N N . VAL A 1 390 ? 31.176 12.077 2.680 1.00 96.38 390 VAL A N 1
ATOM 3032 C CA . VAL A 1 390 ? 30.080 12.706 1.919 1.00 96.38 390 VAL A CA 1
ATOM 3033 C C . VAL A 1 390 ? 30.565 13.159 0.541 1.00 96.38 390 VAL A C 1
ATOM 3035 O O . VAL A 1 390 ? 29.849 12.973 -0.439 1.00 96.38 390 VAL A O 1
ATOM 3038 N N . GLU A 1 391 ? 31.775 13.716 0.447 1.00 96.31 391 GLU A N 1
ATOM 3039 C CA . GLU A 1 391 ? 32.401 14.072 -0.833 1.00 96.31 391 GLU A CA 1
ATOM 3040 C C . GLU A 1 391 ? 32.584 12.844 -1.733 1.00 96.31 391 GLU A C 1
ATOM 3042 O O . GLU A 1 391 ? 32.198 12.876 -2.902 1.00 96.31 391 GLU A O 1
ATOM 3047 N N . ASP A 1 392 ? 33.083 11.741 -1.169 1.00 94.81 392 ASP A N 1
ATOM 3048 C CA . ASP A 1 392 ? 33.215 10.458 -1.856 1.00 94.81 392 ASP A CA 1
ATOM 3049 C C . ASP A 1 392 ? 31.833 9.953 -2.302 1.00 94.81 392 ASP A C 1
ATOM 3051 O O . ASP A 1 392 ? 31.644 9.598 -3.464 1.00 94.81 392 ASP A O 1
ATOM 3055 N N . LEU A 1 393 ? 30.827 9.986 -1.418 1.00 94.62 393 LEU A N 1
ATOM 3056 C CA . LEU A 1 393 ? 29.453 9.590 -1.745 1.00 94.62 393 LEU A CA 1
ATOM 3057 C C . LEU A 1 393 ? 28.873 10.438 -2.891 1.00 94.62 393 LEU A C 1
ATOM 3059 O O . LEU A 1 393 ? 28.241 9.907 -3.803 1.00 94.62 393 LEU A O 1
ATOM 3063 N N . PHE A 1 394 ? 29.137 11.746 -2.884 1.00 95.50 394 PHE A N 1
ATOM 3064 C CA . PHE A 1 394 ? 28.740 12.663 -3.945 1.00 95.50 394 PHE A CA 1
ATOM 3065 C C . PHE A 1 394 ? 29.459 12.363 -5.261 1.00 95.50 394 PHE A C 1
ATOM 3067 O O . PHE A 1 394 ? 28.808 12.351 -6.303 1.00 95.50 394 PHE A O 1
ATOM 3074 N N . GLY A 1 395 ? 30.770 12.108 -5.249 1.00 94.19 395 GLY A N 1
ATOM 3075 C CA . GLY A 1 395 ? 31.537 11.748 -6.448 1.00 94.19 395 GLY A CA 1
ATOM 3076 C C . GLY A 1 395 ? 31.002 10.485 -7.125 1.00 94.19 395 GLY A C 1
ATOM 3077 O O . GLY A 1 395 ? 30.898 10.427 -8.350 1.00 94.19 395 GLY A O 1
ATOM 3078 N N . ARG A 1 396 ? 30.550 9.528 -6.314 1.00 88.31 396 ARG A N 1
ATOM 3079 C CA . ARG A 1 396 ? 30.016 8.238 -6.761 1.00 88.31 396 ARG A CA 1
ATOM 3080 C C . ARG A 1 396 ? 28.593 8.279 -7.298 1.00 88.31 396 ARG A C 1
ATOM 3082 O O . ARG A 1 396 ? 28.151 7.300 -7.890 1.00 88.31 396 ARG A O 1
ATOM 3089 N N . ARG A 1 397 ? 27.888 9.406 -7.171 1.00 87.12 397 ARG A N 1
ATOM 3090 C CA . ARG A 1 397 ? 26.551 9.573 -7.769 1.00 87.12 397 ARG A CA 1
ATOM 3091 C C . ARG A 1 397 ? 26.552 9.268 -9.274 1.00 87.12 397 ARG A C 1
ATOM 3093 O O . ARG A 1 397 ? 25.598 8.714 -9.793 1.00 87.12 397 ARG A O 1
ATOM 3100 N N . HIS A 1 398 ? 27.670 9.546 -9.952 1.00 77.56 398 HIS A N 1
ATOM 3101 C CA . HIS A 1 398 ? 27.850 9.258 -11.378 1.00 77.56 398 HIS A CA 1
ATOM 3102 C C . HIS A 1 398 ? 28.167 7.792 -11.681 1.00 77.56 398 HIS A C 1
ATOM 3104 O O . HIS A 1 398 ? 27.867 7.325 -12.771 1.00 77.56 398 HIS A O 1
ATOM 3110 N N . GLU A 1 399 ? 28.729 7.043 -10.728 1.00 76.06 399 GLU A N 1
ATOM 3111 C CA . GLU A 1 399 ? 28.971 5.598 -10.886 1.00 76.06 399 GLU A CA 1
ATOM 3112 C C . GLU A 1 399 ? 27.653 4.817 -10.938 1.00 76.06 399 GLU A C 1
ATOM 3114 O O . GLU A 1 399 ? 27.580 3.768 -11.572 1.00 76.06 399 GLU A O 1
ATOM 3119 N N . LEU A 1 400 ? 26.608 5.353 -10.299 1.00 63.69 400 LEU A N 1
ATOM 3120 C CA . LEU A 1 400 ? 25.237 4.853 -10.398 1.00 63.69 400 LEU A CA 1
ATOM 3121 C C . LEU A 1 400 ? 24.472 5.441 -11.597 1.00 63.69 400 LEU A C 1
ATOM 3123 O O . LEU A 1 400 ? 23.412 4.929 -11.938 1.00 63.69 400 LEU A O 1
ATOM 3127 N N . GLN A 1 401 ? 25.006 6.483 -12.246 1.00 56.00 401 GLN A N 1
ATOM 3128 C CA . GLN A 1 401 ? 24.449 7.124 -13.448 1.00 56.00 401 GLN A CA 1
ATOM 3129 C C . GLN A 1 401 ? 25.270 6.795 -14.707 1.00 56.00 401 GLN A C 1
ATOM 3131 O O . GLN A 1 401 ? 25.473 7.655 -15.567 1.00 56.00 401 GLN A O 1
ATOM 3136 N N . GLY A 1 402 ? 25.778 5.564 -14.830 1.00 39.25 402 GLY A N 1
ATOM 3137 C CA . GLY A 1 402 ? 26.371 5.117 -16.093 1.00 39.25 402 GLY A CA 1
ATOM 3138 C C . GLY A 1 402 ? 25.379 5.252 -17.267 1.00 39.25 402 GLY A C 1
ATOM 3139 O O . GLY A 1 402 ? 24.167 5.303 -17.035 1.00 39.25 402 GLY A O 1
ATOM 3140 N N . PRO A 1 403 ? 25.842 5.278 -18.538 1.00 37.69 403 PRO A N 1
ATOM 3141 C CA . PRO A 1 403 ? 24.943 4.975 -19.658 1.00 37.69 403 PRO A CA 1
ATOM 3142 C C . PRO A 1 403 ? 24.245 3.630 -19.381 1.00 37.69 403 PRO A C 1
ATOM 3144 O O . PRO A 1 403 ? 24.802 2.852 -18.599 1.00 37.69 403 PRO A O 1
ATOM 3147 N N . PRO A 1 404 ? 23.066 3.330 -19.968 1.00 37.50 404 PRO A N 1
ATOM 3148 C CA . PRO A 1 404 ? 22.415 2.030 -19.814 1.00 37.50 404 PRO A CA 1
ATOM 3149 C C . PRO A 1 404 ? 23.329 0.955 -20.413 1.00 37.50 404 PRO A C 1
ATOM 3151 O O . PRO A 1 404 ? 23.256 0.589 -21.577 1.00 37.50 404 PRO A O 1
ATOM 3154 N N . THR A 1 405 ? 24.288 0.527 -19.615 1.00 32.91 405 THR A N 1
ATOM 3155 C CA . THR A 1 405 ? 25.248 -0.527 -19.857 1.00 32.91 405 THR A CA 1
ATOM 3156 C C . THR A 1 405 ? 25.424 -1.154 -18.501 1.00 32.91 405 THR A C 1
ATOM 3158 O O . THR A 1 405 ? 25.991 -0.573 -17.573 1.00 32.91 405 THR A O 1
ATOM 3161 N N . VAL A 1 406 ? 24.814 -2.322 -18.413 1.00 38.19 406 VAL A N 1
ATOM 3162 C CA . VAL A 1 406 ? 24.755 -3.197 -17.264 1.00 38.19 406 VAL A CA 1
ATOM 3163 C C . VAL A 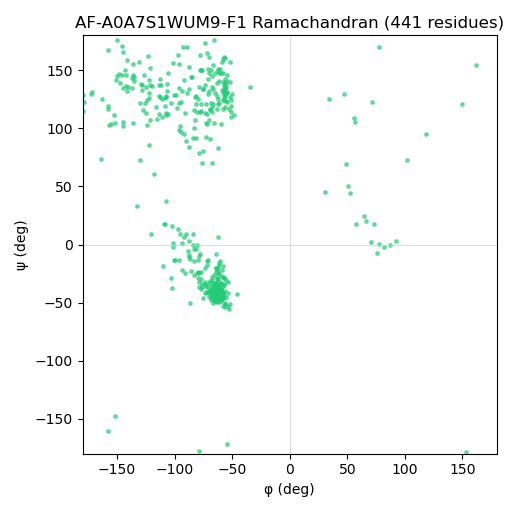1 406 ? 26.174 -3.414 -16.740 1.00 38.19 406 VAL A C 1
ATOM 3165 O O . VAL A 1 406 ? 26.992 -4.078 -17.374 1.00 38.19 406 VAL A O 1
ATOM 3168 N N . ASN A 1 407 ? 26.492 -2.850 -15.575 1.00 28.47 407 ASN A N 1
ATOM 3169 C CA . ASN A 1 407 ? 27.669 -3.272 -14.829 1.00 28.47 407 ASN A CA 1
ATOM 3170 C C . ASN A 1 407 ? 27.260 -4.452 -13.936 1.00 28.47 407 ASN A C 1
ATOM 3172 O O . ASN A 1 407 ? 26.918 -4.296 -12.765 1.00 28.47 407 ASN A O 1
ATOM 3176 N N . VAL A 1 408 ? 27.272 -5.638 -14.552 1.00 39.47 408 VAL A N 1
ATOM 3177 C CA . VAL A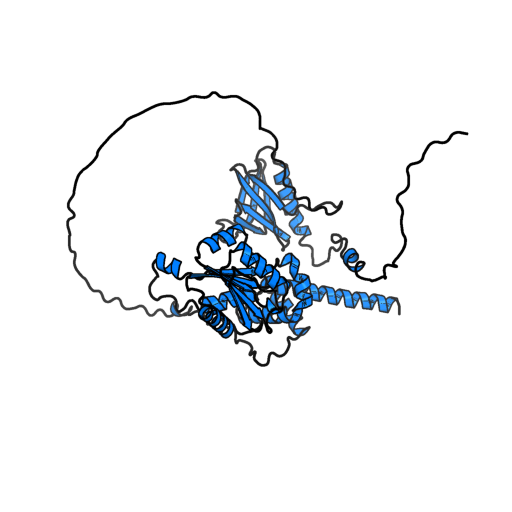 1 408 ? 26.936 -6.956 -13.980 1.00 39.47 408 VAL A CA 1
ATOM 3178 C C . VAL A 1 408 ? 27.915 -7.383 -12.864 1.00 39.47 408 VAL A C 1
ATOM 3180 O O . VAL A 1 408 ? 27.669 -8.342 -12.143 1.00 39.47 408 VAL A O 1
ATOM 3183 N N . ALA A 1 409 ? 29.018 -6.665 -12.628 1.00 27.97 409 ALA A N 1
ATOM 3184 C CA . ALA A 1 409 ? 30.083 -7.132 -11.735 1.00 27.97 409 ALA A CA 1
ATOM 3185 C C . ALA A 1 409 ? 29.838 -6.928 -10.220 1.00 27.97 409 ALA A C 1
ATOM 3187 O O . ALA A 1 409 ? 30.683 -7.324 -9.418 1.00 27.97 409 ALA A O 1
ATOM 3188 N N . ALA A 1 410 ? 28.709 -6.343 -9.798 1.00 28.56 410 ALA A N 1
ATOM 3189 C CA . ALA A 1 410 ? 28.364 -6.198 -8.373 1.00 28.56 410 ALA A CA 1
ATOM 3190 C C . ALA A 1 410 ? 27.329 -7.221 -7.858 1.00 28.56 410 ALA A C 1
ATOM 3192 O O . ALA A 1 410 ? 26.990 -7.195 -6.676 1.00 28.56 410 ALA A O 1
ATOM 3193 N N . TRP A 1 411 ? 26.862 -8.140 -8.710 1.00 33.88 411 TRP A N 1
ATOM 3194 C CA . TRP A 1 411 ? 25.863 -9.155 -8.361 1.00 33.88 411 TRP A CA 1
ATOM 3195 C C . TRP A 1 411 ? 26.429 -10.574 -8.503 1.00 33.88 411 TRP A C 1
ATOM 3197 O O . TRP A 1 411 ? 25.929 -11.398 -9.258 1.00 33.88 411 TRP A O 1
ATOM 3207 N N . THR A 1 412 ? 27.473 -10.904 -7.745 1.00 32.53 412 THR A N 1
ATOM 3208 C CA . THR A 1 412 ? 27.714 -12.308 -7.366 1.00 32.53 412 THR A CA 1
ATOM 3209 C C . THR A 1 412 ? 26.723 -12.651 -6.243 1.00 32.53 412 THR A C 1
ATOM 3211 O O . THR A 1 412 ? 26.825 -12.056 -5.175 1.00 32.53 412 THR A O 1
ATOM 3214 N N . SER A 1 413 ? 25.736 -13.542 -6.353 1.00 35.66 413 SER A N 1
ATOM 3215 C CA . SER A 1 413 ? 25.380 -14.506 -7.396 1.00 35.66 413 SER A CA 1
ATOM 3216 C C . SER A 1 413 ? 23.889 -14.865 -7.259 1.00 35.66 413 SER A C 1
ATOM 3218 O O . SER A 1 413 ? 23.486 -15.435 -6.242 1.00 35.66 413 SER A O 1
ATOM 3220 N N . VAL A 1 414 ? 23.078 -14.594 -8.283 1.00 39.06 414 VAL A N 1
ATOM 3221 C CA . VAL A 1 414 ? 21.729 -15.183 -8.432 1.00 39.06 414 VAL A CA 1
ATOM 3222 C C . VAL A 1 414 ? 21.829 -16.667 -8.839 1.00 39.06 414 VAL A C 1
ATOM 3224 O O . VAL A 1 414 ? 20.940 -17.459 -8.536 1.00 39.06 414 VAL A O 1
ATOM 3227 N N . GLU A 1 415 ? 22.971 -17.094 -9.383 1.00 34.56 415 GLU A N 1
ATOM 3228 C CA . GLU A 1 415 ? 23.261 -18.496 -9.726 1.00 34.56 415 GLU A CA 1
ATOM 3229 C C . GLU A 1 415 ? 23.265 -19.441 -8.505 1.00 34.56 415 GLU A C 1
ATOM 3231 O O . GLU A 1 415 ? 22.829 -20.585 -8.617 1.00 34.56 415 GLU A O 1
ATOM 3236 N N . GLN A 1 416 ? 23.616 -18.963 -7.301 1.00 35.28 416 GLN A N 1
ATOM 3237 C CA . GLN A 1 416 ? 23.532 -19.783 -6.077 1.00 35.28 416 GLN A CA 1
ATOM 3238 C C . GLN A 1 416 ? 22.092 -20.048 -5.606 1.00 35.28 416 GLN A C 1
ATOM 3240 O O . GLN A 1 416 ? 21.860 -20.976 -4.831 1.00 35.28 416 GLN A O 1
ATOM 3245 N N . LEU A 1 417 ? 21.113 -19.274 -6.082 1.00 34.84 417 LEU A N 1
ATOM 3246 C CA . LEU A 1 417 ? 19.697 -19.490 -5.775 1.00 34.84 417 LEU A CA 1
ATOM 3247 C C . LEU A 1 417 ? 19.048 -20.513 -6.724 1.00 34.84 417 LEU A C 1
ATOM 3249 O O . LEU A 1 417 ? 18.077 -21.167 -6.342 1.00 34.84 417 LEU A O 1
ATOM 3253 N N . PHE A 1 418 ? 19.613 -20.710 -7.920 1.00 31.56 418 PHE A N 1
ATOM 3254 C CA . PHE A 1 418 ? 19.097 -21.654 -8.915 1.00 31.56 418 PHE A CA 1
ATOM 3255 C C . PHE A 1 418 ? 19.693 -23.067 -8.810 1.00 31.56 418 PHE A C 1
ATOM 3257 O O . PHE A 1 418 ? 18.990 -24.031 -9.120 1.00 31.56 418 PHE A O 1
ATOM 3264 N N . GLU A 1 419 ? 20.897 -23.246 -8.256 1.00 31.33 419 GLU A N 1
ATOM 3265 C CA . GLU A 1 419 ? 21.420 -24.599 -7.978 1.00 31.33 419 GLU A CA 1
ATOM 3266 C C . GLU A 1 419 ? 20.718 -25.306 -6.803 1.00 31.33 419 GLU A C 1
ATOM 3268 O O . GLU A 1 419 ? 20.786 -26.530 -6.684 1.00 31.33 419 GLU A O 1
ATOM 3273 N N . TRP A 1 420 ? 19.951 -24.588 -5.973 1.00 29.86 420 TRP A N 1
ATOM 3274 C CA . TRP A 1 420 ? 19.229 -25.195 -4.847 1.00 29.86 420 TRP A CA 1
ATOM 3275 C C . TRP A 1 420 ? 17.895 -25.863 -5.236 1.00 29.86 420 TRP A C 1
ATOM 3277 O O . TRP A 1 420 ? 17.244 -26.489 -4.397 1.00 29.86 420 TRP A O 1
ATOM 3287 N N . ARG A 1 421 ? 17.476 -25.776 -6.510 1.00 34.62 421 ARG A N 1
ATOM 3288 C CA . ARG A 1 421 ? 16.189 -26.317 -6.996 1.00 34.62 421 ARG A CA 1
ATOM 3289 C C . ARG A 1 421 ? 16.278 -27.368 -8.106 1.00 34.62 421 ARG A C 1
ATOM 3291 O O . ARG A 1 421 ? 15.237 -27.794 -8.603 1.00 34.62 421 ARG A O 1
ATOM 3298 N N . ALA A 1 422 ? 17.468 -27.860 -8.443 1.00 33.28 422 ALA A N 1
ATOM 3299 C CA . ALA A 1 422 ? 17.610 -29.046 -9.287 1.00 33.28 422 ALA A CA 1
ATOM 3300 C C . ALA A 1 422 ? 17.750 -30.296 -8.402 1.00 33.28 422 ALA A C 1
ATOM 3302 O O . ALA A 1 422 ? 18.818 -30.611 -7.880 1.00 33.28 422 ALA A O 1
ATOM 3303 N N . GLY A 1 423 ? 16.631 -30.990 -8.193 1.00 32.59 423 GLY A N 1
ATOM 3304 C CA . GLY A 1 423 ? 16.546 -32.160 -7.327 1.00 32.59 423 GLY A CA 1
ATOM 3305 C C . GLY A 1 423 ? 17.523 -33.285 -7.688 1.00 32.59 423 GLY A C 1
ATOM 3306 O O . GLY A 1 423 ? 17.594 -33.741 -8.829 1.00 32.59 423 GLY A O 1
ATOM 3307 N N . ARG A 1 424 ? 18.195 -33.814 -6.663 1.00 31.94 424 ARG A N 1
ATOM 3308 C CA . ARG A 1 424 ? 18.576 -35.229 -6.592 1.00 31.94 424 ARG A CA 1
ATOM 3309 C C . ARG A 1 424 ? 17.977 -35.826 -5.317 1.00 31.94 424 ARG A C 1
ATOM 3311 O O . ARG A 1 424 ? 17.942 -35.133 -4.300 1.00 31.94 424 ARG A O 1
ATOM 3318 N N . PRO A 1 425 ? 17.490 -37.075 -5.354 1.00 32.50 425 PRO A N 1
ATOM 3319 C CA . PRO A 1 425 ? 16.958 -37.730 -4.171 1.00 32.50 425 PRO A CA 1
ATOM 3320 C C . PRO A 1 425 ? 18.094 -37.972 -3.173 1.00 32.50 425 PRO A C 1
ATOM 3322 O O . PRO A 1 425 ? 19.175 -38.428 -3.548 1.00 32.50 425 PRO A O 1
ATOM 3325 N N . VAL A 1 426 ? 17.851 -37.644 -1.905 1.00 30.84 426 VAL A N 1
ATOM 3326 C CA . VAL A 1 426 ? 18.703 -38.077 -0.796 1.00 30.84 426 VAL A CA 1
ATOM 3327 C C . VAL A 1 426 ? 18.420 -39.560 -0.585 1.00 30.84 426 VAL A C 1
ATOM 3329 O O . VAL A 1 426 ? 17.307 -39.924 -0.212 1.00 30.84 426 VAL A O 1
ATOM 3332 N N . ASP A 1 427 ? 19.418 -40.397 -0.860 1.00 31.02 427 ASP A N 1
ATOM 3333 C CA . ASP A 1 427 ? 19.427 -41.797 -0.446 1.00 31.02 427 ASP A CA 1
ATOM 3334 C C . ASP A 1 427 ? 19.386 -41.859 1.086 1.00 31.02 427 ASP A C 1
ATOM 3336 O O . ASP A 1 427 ? 20.248 -41.320 1.789 1.00 31.02 427 ASP A O 1
ATOM 3340 N N . GLU A 1 428 ? 18.357 -42.521 1.602 1.00 37.22 428 GLU A N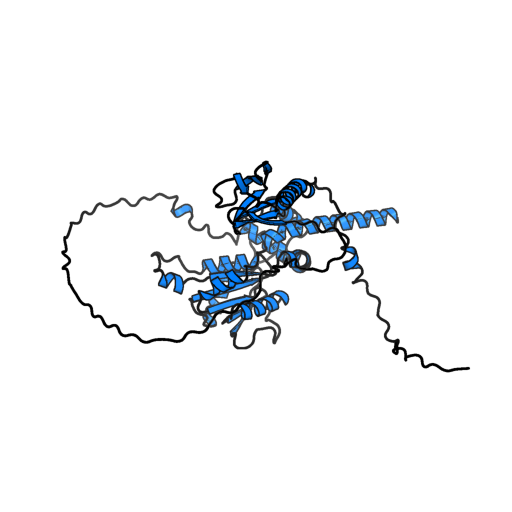 1
ATOM 3341 C CA . GLU A 1 428 ? 18.268 -42.913 2.997 1.00 37.22 428 GLU A CA 1
ATOM 3342 C C . GLU A 1 428 ? 19.345 -43.961 3.301 1.00 37.22 428 GLU A C 1
ATOM 3344 O O . GLU A 1 428 ? 19.349 -45.063 2.756 1.00 37.22 428 GLU A O 1
ATOM 3349 N N . GLY A 1 429 ? 20.222 -43.641 4.252 1.00 37.09 429 GLY A N 1
ATOM 3350 C CA . GLY A 1 429 ? 20.953 -44.646 5.013 1.00 37.09 429 GLY A CA 1
ATOM 3351 C C . GLY A 1 429 ? 22.464 -44.593 4.862 1.00 37.09 429 GLY A C 1
ATOM 3352 O O . GLY A 1 429 ? 23.040 -45.285 4.033 1.00 37.09 429 GLY A O 1
ATOM 3353 N N . GLN A 1 430 ? 23.118 -43.909 5.800 1.00 31.42 430 GLN A N 1
ATOM 3354 C CA . GLN A 1 430 ? 24.316 -44.452 6.438 1.00 31.42 430 GLN A CA 1
ATOM 3355 C C . GLN A 1 430 ? 24.555 -43.785 7.795 1.00 31.42 430 GLN A C 1
ATOM 3357 O O . GLN A 1 430 ? 24.773 -42.583 7.919 1.00 31.42 430 GLN A O 1
ATOM 3362 N N . PHE A 1 431 ? 24.476 -44.620 8.830 1.00 35.84 431 PHE A N 1
ATOM 3363 C CA . PHE A 1 431 ? 24.851 -44.325 10.204 1.00 35.84 431 PHE A CA 1
ATOM 3364 C C . PHE A 1 431 ? 26.313 -43.867 10.280 1.00 35.84 431 PHE A C 1
ATOM 3366 O O . PHE A 1 431 ? 27.208 -44.621 9.902 1.00 35.84 431 PHE A O 1
ATOM 3373 N N . PHE A 1 432 ? 26.568 -42.709 10.890 1.00 30.41 432 PHE A N 1
ATOM 3374 C CA . PHE A 1 432 ? 27.875 -42.398 11.467 1.00 30.41 432 PHE A CA 1
ATOM 3375 C C . PHE A 1 432 ? 27.779 -42.437 12.994 1.00 30.41 432 PHE A C 1
ATOM 3377 O O . PHE A 1 432 ? 27.111 -41.619 13.624 1.00 30.41 432 PHE A O 1
ATOM 3384 N N . ARG A 1 433 ? 28.440 -43.440 13.584 1.00 36.88 433 ARG A N 1
ATOM 3385 C CA . ARG A 1 433 ? 2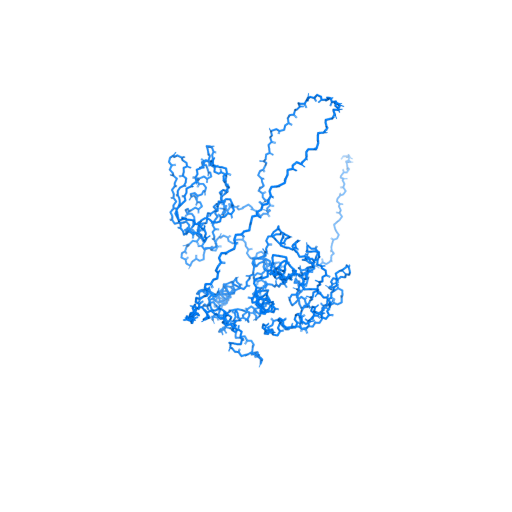8.753 -43.499 15.017 1.00 36.88 433 ARG A CA 1
ATOM 3386 C C . ARG A 1 433 ? 29.764 -42.396 15.364 1.00 36.88 433 ARG A C 1
ATOM 3388 O O . ARG A 1 433 ? 30.672 -42.161 14.567 1.00 36.88 433 ARG A O 1
ATOM 3395 N N . PRO A 1 434 ? 29.686 -41.783 16.555 1.00 32.22 434 PRO A N 1
ATOM 3396 C CA . PRO A 1 434 ? 30.766 -40.939 17.049 1.00 32.22 434 PRO A CA 1
ATOM 3397 C C . PRO A 1 434 ? 31.994 -41.799 17.415 1.00 32.22 434 PRO A C 1
ATOM 3399 O O . PRO A 1 434 ? 31.824 -42.943 17.850 1.00 32.22 434 PRO A O 1
ATOM 3402 N N . PRO A 1 435 ? 33.227 -41.286 17.247 1.00 36.72 435 PRO A N 1
ATOM 3403 C CA . PRO A 1 435 ? 34.433 -42.024 17.597 1.00 36.72 435 PRO A CA 1
ATOM 3404 C C . PRO A 1 435 ? 34.631 -42.058 19.119 1.00 36.72 435 PRO A C 1
ATOM 3406 O O . PRO A 1 435 ? 34.515 -41.040 19.802 1.00 36.72 435 PRO A O 1
ATOM 3409 N N . GLU A 1 436 ? 34.943 -43.244 19.644 1.00 39.06 436 GLU A N 1
ATOM 3410 C CA . GLU A 1 436 ? 35.397 -43.442 21.024 1.00 39.06 436 GLU A CA 1
ATOM 3411 C C . GLU A 1 436 ? 36.799 -42.843 21.245 1.00 39.06 436 GLU A C 1
ATOM 3413 O O . GLU A 1 436 ? 37.624 -42.833 20.325 1.00 39.06 436 GLU A O 1
ATOM 3418 N N . PRO A 1 437 ? 37.117 -42.376 22.467 1.00 43.44 437 PRO A N 1
ATOM 3419 C CA . PRO A 1 437 ? 38.437 -41.853 22.781 1.00 43.44 437 PRO A CA 1
ATOM 3420 C C . PRO A 1 437 ? 39.462 -42.986 22.928 1.00 43.44 437 PRO A C 1
ATOM 3422 O O . PRO A 1 437 ? 39.239 -43.979 23.624 1.00 43.44 437 PRO A O 1
ATOM 3425 N N . ALA A 1 438 ? 40.621 -42.795 22.297 1.00 37.62 438 ALA A N 1
ATOM 3426 C CA . ALA A 1 438 ? 41.755 -43.706 22.347 1.00 37.62 438 ALA A CA 1
ATOM 3427 C C . ALA A 1 438 ? 42.224 -43.954 23.792 1.00 37.62 438 ALA A C 1
ATOM 3429 O O . ALA A 1 438 ? 42.582 -43.026 24.520 1.00 37.62 438 ALA A O 1
ATOM 3430 N N . ARG A 1 439 ? 42.264 -45.229 24.193 1.00 43.38 439 ARG A N 1
ATOM 3431 C CA . ARG A 1 439 ? 42.972 -45.687 25.391 1.00 43.38 439 ARG A CA 1
ATOM 3432 C C . ARG A 1 439 ? 44.377 -46.145 25.017 1.00 43.38 439 ARG A C 1
ATOM 3434 O O . ARG A 1 439 ? 44.562 -46.935 24.097 1.00 43.38 439 ARG A O 1
ATOM 3441 N N . HIS A 1 440 ? 45.344 -45.658 25.788 1.00 45.16 440 HIS A N 1
ATOM 3442 C CA . HIS A 1 440 ? 46.707 -46.165 25.857 1.00 45.16 440 HIS A CA 1
ATOM 3443 C C . HIS A 1 440 ? 46.749 -47.679 26.104 1.00 45.16 440 HIS A C 1
ATOM 3445 O O . HIS A 1 440 ? 46.028 -48.196 26.958 1.00 45.16 440 HIS A O 1
ATOM 3451 N N . GLY A 1 441 ? 47.671 -48.355 25.421 1.00 37.06 441 GLY A N 1
ATOM 3452 C CA . GLY A 1 441 ? 48.068 -49.729 25.695 1.00 37.06 441 GLY A CA 1
ATOM 3453 C C . GLY A 1 441 ? 49.504 -49.954 25.235 1.00 37.06 441 GLY A C 1
ATOM 3454 O O . GLY A 1 441 ? 49.788 -49.889 24.045 1.00 37.06 441 GLY A O 1
ATOM 3455 N N . LEU A 1 442 ? 50.385 -50.154 26.214 1.00 38.34 442 LEU A N 1
ATOM 3456 C CA . LEU A 1 442 ? 51.768 -50.607 26.094 1.00 38.34 442 LEU A CA 1
ATOM 3457 C C . LEU A 1 442 ? 51.867 -51.952 25.357 1.00 38.34 442 LEU A C 1
ATOM 3459 O O . LEU A 1 442 ? 51.095 -52.857 25.672 1.00 38.34 442 LEU A O 1
ATOM 3463 N N . CYS A 1 443 ? 52.855 -52.076 24.469 1.00 37.31 443 CYS A N 1
ATOM 3464 C CA . CYS A 1 443 ? 53.888 -53.123 24.439 1.00 37.31 443 CYS A CA 1
ATOM 3465 C C . CYS A 1 443 ? 54.872 -52.838 23.302 1.00 37.31 443 CYS A C 1
ATOM 3467 O O . CYS A 1 443 ? 54.400 -52.560 22.178 1.00 37.31 443 CYS A O 1
#

Foldseek 3Di:
DVVVVVVVVVVVVVVVVVLLVLLLQLFVLFADAADDLVVVQVVLVLFPAEEEEQEQVQVDVVSLVVSVVCCVSSVHQEYEYEEQDGHDPPSHDDPPYHYDYQYDHLLDALQCLLVSVVVVCVVVVPDQGYEYEYEDATNSLVSNVLSVVVVLPDDPPDPDDPVVCSRRDHHRHYGYDRCVVCSSVCCPPPVLVSLSSSLLVCLQPVVSRDPSSVVSSVVSCVVPVHPDDVPDDRNSRHPPPPPPVVVVPPPDPDDDDDDDDDDDDDDDDDDDDDDDDDDDDDDDDDDDDDDDDDDDPDDPPPDPPDDDDPDDDQKFWDQFPVRWIWMWGQDPLLFIWIDTNNHTQADRWPDWDADPQQKIWTAHHGDVPHPDRIDITHHDPPCVVSVVVNVVSRVCSVVSVDDPDDPVPVDPDPVVVVVVPPDDDDDDDDDDDDDDDDDDDDD

Secondary structure (DSSP, 8-state):
-HHHHHHHHHHHHHHHHHHHHHHHHHHGGG--PPPPHHHHHHHHTT-SEEEEEETTTTT-HHHHHHHHHHHHHHT-SEEEEEESSPPPTT-SPPTTSEEEEEE--TT--HHHHHHHHHHHHHHTT--SSEEEEEEESSTHHHHHHHHHHTTS-SPPSSPPPHHHHHHH--EEEEEE--HHHHHHHHHHHSHHHHHHHHHHHHHH-TTSS-HHHHHHHHHHHHHSPPPP-TT--TTTT-----SGGGTTS--PPP-----------PPPP--------------------------------------SS-----EEEEEBTT--EEEEEE-TTSPEEEEETTEEEEEEEEEEEE-TTSEEEEEEEEPTT-S-SEEEEEBPTT-HHHHHHHHHHHHGGGTSS--S---GGG-TTSHHHHGGGS----------PPPPPPPP---

pLDDT: mean 72.95, std 23.31, range [26.61, 97.94]

Organism: Alexandrium catenella (NCBI:txid2925)

Radius of gyration: 31.51 Å; Cα contacts (8 Å, |Δi|>4): 526; chains: 1; bounding box: 82×102×93 Å

Sequence (443 aa):
VEAEAEARLDEEDITRFEVDECWVHVYWPLSYTKPALSDFRLELRKHAEVVVIGWNAAGDKEIMKLSLEVCELARAGYFMATGDAPPAEGSMPVDPVKSSFLRLTTHAENRELGREVHRKLREEGVGDSKAVVVVSRTYQSKRIALSLDFFRGPQPRKPLSKEEKAKTSLAIIPYCLEPQESVLQDCMDRKVDVLIEAQMLVEMDHRVLNSQATEALSQLLEAFPPPKRPNWEAGMLRIPERRANAAEQGDAPESEEEDDEEADGEEPEEEAAKPESEAALEGAAASPAEAERSQGLLLCQSKLDLGPGPRVKQAVEFRDNDDDLVLFMLNNGGGLDCYINGHRKLIDVTAFRIDAERVMRFKGTAAPGSPSANWRVTVKVGQEALAKSVEDLFGRRHELQGPPTVNVAAWTSVEQLFEWRAGRPVDEGQFFRPPEPARHGLC

Solvent-accessible surface area (backbone atoms only — not comparable to full-atom values): 27202 Å² total; per-residue (Å²): 104,70,73,56,51,51,54,50,50,52,53,55,52,51,56,50,51,58,52,53,54,32,43,52,49,38,45,56,74,34,41,53,79,53,64,56,70,67,59,51,52,59,56,52,71,74,38,89,36,31,36,36,36,15,52,40,17,34,78,30,67,67,37,33,53,52,33,52,53,46,32,64,76,64,62,27,53,31,38,35,34,19,11,87,51,80,54,61,90,85,72,62,72,63,85,88,31,47,65,49,78,46,82,40,58,94,81,56,53,49,73,56,47,28,50,52,53,52,50,51,39,53,78,70,67,55,69,75,39,24,29,38,37,29,28,19,74,37,42,61,23,56,49,51,44,55,23,44,59,67,66,70,54,77,76,66,94,57,86,66,51,77,66,52,44,60,49,61,47,63,47,68,41,59,36,41,53,59,48,92,81,40,48,72,59,44,51,66,80,37,42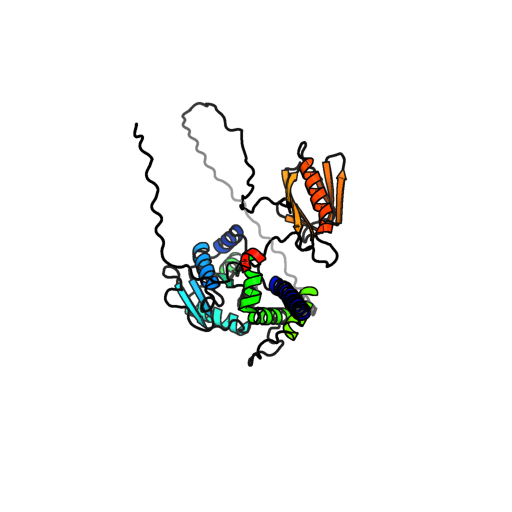,65,59,54,51,52,51,47,52,52,45,42,49,45,40,66,79,71,50,53,74,66,27,48,51,29,43,51,53,47,43,70,77,52,64,68,77,88,51,94,89,62,60,92,67,75,58,50,62,73,77,76,62,72,62,70,76,73,58,81,76,72,77,83,80,80,86,75,88,81,82,92,77,92,78,90,82,82,89,87,80,89,81,87,85,90,84,87,84,89,79,89,86,86,90,83,85,91,80,89,83,88,89,88,81,83,88,73,81,87,72,83,81,73,95,66,74,102,62,92,78,78,78,62,60,49,76,50,57,32,70,88,65,46,43,36,38,38,34,60,44,98,82,22,31,35,31,35,25,50,69,87,41,59,34,30,38,47,52,75,45,78,49,74,49,98,83,40,37,38,38,38,30,32,43,48,26,88,91,35,96,45,42,64,52,73,50,37,54,39,91,94,42,61,69,56,58,50,50,48,51,51,52,56,65,45,28,52,74,64,55,56,70,103,62,88,76,69,86,80,61,88,61,71,66,69,66,57,66,77,71,69,87,74,86,82,80,87,82,80,90,80,80,82,84,79,83,88,74,88,77,92,130

Nearest PDB structures (foldseek):
  8b07-assembly1_A  TM=4.437E-01  e=1.944E-01  Monkeypox virus
  8cgb-assembly1_A  TM=4.153E-01  e=3.286E-01  Monkeypox virus
  3ndo-assem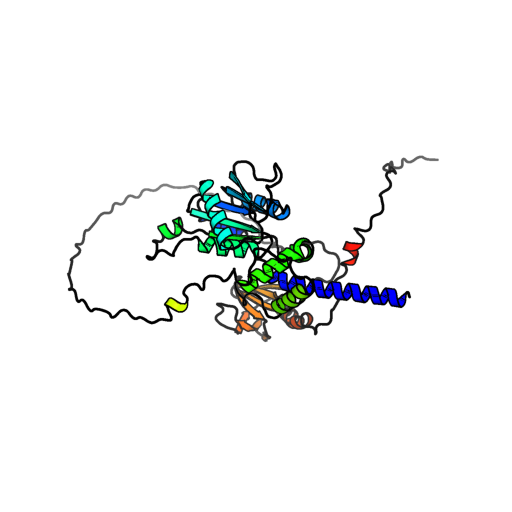bly1_B  TM=2.539E-01  e=1.119E+00  Mycolicibacterium smegmatis

Mean predicted aligned error: 18.5 Å